Protein AF-0000000085116511 (afdb_homodimer)

Solvent-accessible surface area (backbone atoms only — not comparable to full-atom values): 34360 Å² total; per-residue (Å²): 132,73,48,26,33,39,44,42,28,60,98,78,38,73,40,47,67,57,22,68,73,71,31,35,49,47,40,54,67,49,86,65,52,57,71,83,78,40,92,41,72,67,56,45,42,54,47,34,54,62,74,43,58,90,50,58,70,43,56,45,34,35,50,42,52,32,53,48,42,56,53,70,64,52,46,62,62,20,35,36,32,32,59,40,74,42,71,43,26,32,44,40,29,33,28,69,38,51,54,43,74,40,46,80,59,75,50,59,64,23,15,40,30,30,31,25,54,67,52,90,56,55,32,52,51,88,77,48,54,62,69,51,47,48,66,66,25,38,64,63,48,53,47,78,44,53,93,43,43,64,61,52,52,35,49,47,68,69,39,84,60,73,58,62,69,72,60,71,21,49,61,37,47,49,48,47,30,54,52,25,26,27,52,44,52,42,46,55,56,59,68,68,46,50,57,66,55,46,47,47,39,52,48,23,48,44,39,37,75,58,30,39,70,47,73,48,64,94,65,94,45,74,56,38,44,32,39,34,12,59,32,94,80,55,74,39,82,60,40,35,40,26,30,73,44,70,47,70,66,49,42,44,39,68,58,55,50,46,43,58,69,21,87,65,64,88,37,45,41,38,41,37,20,46,12,25,62,36,74,60,19,51,51,53,25,62,76,66,66,36,47,77,37,35,44,70,56,47,48,53,50,42,66,74,40,47,89,57,32,44,67,73,32,40,67,78,57,51,61,38,82,48,52,36,60,53,117,130,74,50,27,33,39,45,40,29,60,96,78,38,74,38,47,68,58,21,67,73,71,31,34,49,46,40,55,67,51,85,66,53,57,70,83,78,41,93,41,72,66,55,46,42,53,47,35,53,62,73,44,59,91,50,58,68,42,57,45,33,35,51,42,53,33,54,47,41,54,52,70,64,51,45,61,59,20,34,37,32,32,60,40,76,42,71,43,26,32,43,40,30,32,28,68,38,51,52,43,74,39,46,80,59,76,51,58,65,25,16,39,30,30,32,26,54,66,52,88,53,53,32,52,51,87,76,50,53,62,69,51,50,48,66,66,24,38,64,63,49,54,46,78,44,53,91,42,43,65,60,52,52,33,48,48,68,69,41,81,58,72,56,62,71,73,58,69,21,49,62,37,46,49,48,45,28,53,52,24,26,27,52,43,52,40,44,55,56,59,68,67,46,51,56,67,56,47,47,46,38,53,48,22,49,44,39,36,74,56,31,37,71,47,75,48,65,95,65,93,46,76,56,38,44,34,39,35,12,60,33,91,80,54,74,38,83,60,39,34,39,27,32,72,44,72,47,70,65,50,42,44,41,68,58,54,50,46,44,59,68,21,84,65,64,88,38,44,41,37,40,37,19,46,11,23,63,35,73,61,20,51,52,53,25,64,76,67,65,37,48,76,35,33,44,69,55,46,46,54,50,42,66,71,39,47,90,57,32,45,67,74,34,40,66,77,58,51,62,38,81,46,53,35,61,52,116

Organism: Geobacillus kaustophilus (strain HTA426) (NCBI:txid235909)

InterPro domains:
  IPR007560 Restriction endonuclease type IV, Mrr [PF04471] (191-302)
  IPR011335 Restriction endonuclease type II-like [SSF52980] (195-305)
  IPR011856 tRNA endonuclease-like domain superfamily [G3DSA:3.40.1350.10] (165-317)
  IPR016984 Uncharacterised conserved protein UCP031853 [PIRSF031853] (1-326)
  IPR052906 Type IV Methyl-Directed Restriction Enzyme [PTHR30015] (118-310)
  IPR059470 Domain of unknown function DUF8426 [PF28530] (13-127)

pLDDT: mean 91.83, std 10.22, range [41.72, 98.75]

Secondary structure (DSSP, 8-state):
---EEEE--STTSTTHHHHHHHTEEEE--GGG--GGGSSSHHHHHHHHHHHTTTS-HHHHHHHHHHHHIIIII--TT-EEEEEETTTTEEEEEEEEEEEEE-TTSS-TT--EEEEEEEEEEEEEGGGS-HHHHHHHT---SEEE-GGGHHHHHHHHTT---------TTHHHHHHHHHHHHHHHHHHHHHHTS-HHHHHHHHHHHHHHTT-EEEEPPSS--TT-SEEEESSTTS-SS-EEEEEEE-SSSPB-HHHHHHHHHSSSTTSEEEEEETT-B-HHHHHHHHHTTEEEE-HHHHHHHHHHHGGGS-HHHHHHS-EEEEEEE--/---EEEE--STTSTTHHHHHHHTEEEE--GGG--GGG-SSHHHHHHHHHHHTTTS-HHHHHHHHHHHHIIIII--TT-EEEEEETTTTEEEEEEEEEEEEE-TTSS-TT--EEEEEEEEEEEEEGGGS-HHHHHHHT---SEEE-GGGHHHHHHHHTT---------TTHHHHHHHHHHHHHHHHHHHHHHTS-HHHHHHHHHHHHHHTT-EEEEPPSS--TT-SEEEESSTTS-SS-EEEEEEE-SSSPB-HHHHHHHHHSSSTTSEEEEEETT-B-HHHHHHHHHTTEEEE-HHHHHHHHHHHGGGS-HHHHHHS-EEEEEEE--

Foldseek 3Di:
DAFEKEAECPPQSVCVVVCQVQQKGFAAPCQLPDPVVDPDLVVSLVSLCVRVVVDDSVVSSLVSVQNCCQQPVHDFQHKYWYANPVQQWIKIWTWHAGWDQACVRGHNRTRTMTGIGTDPFIAHLVQAAPVLNLVNVDPRRMDTDRVCVVVRVCRRVVNPPVPVVSPPCVNVVSVVVVVVVVLVVLLVLLLPDDQVLVLVLVQLLLVLVQWDKDAADPDDRQLFGMWTANDPVNPDDAIETEGAARDQAADELVSLVSQCPGPPNPHAYEYEYQNHHDPRNVVNCVVVVHHYHYSSNSSVSCVVRVVSGDPVSCVSRPDDDDDDDDD/DAFEKEAECPPQSVCVVVCQVQQKGFAAPCQLPDPVVDPDLVVSLVSLCVRVVVDDSVVSSLVSVQNCCQQPVHDFQHKYWYANPVQQWIKIWGWHAGWDQACVRGHNRTRTMTGIGTDPFIAHLVQAAPVLNLVNVDPRRMDTDRVCVVVRVCRRVVNPPVPVVSPPCVNVVSVVVVVVVVLVVLLVLLLPDDQVLVLVLVQLLLVLVQWDKDAADPDDRQLFGMWTANDPVNPDDAIETEGAARDQAADELVSLVSQCPGPPNPHAYEYEYQNHHDPRNVVNCVVVVHHYHYSSNSSVSCVVSVVSGDPVSCVSRPDDDDDDDDD

Radius of gyration: 27.88 Å; Cα contacts (8 Å, |Δi|>4): 1249; chains: 2; bounding box: 63×75×64 Å

Nearest PDB structures (foldseek):
  4r28-assembly1_B  TM=3.402E-01  e=6.043E-07  Mycobacterium sp. JLS
  4oc8-assembly1_B  TM=3.361E-01  e=3.613E-05  Azoarcus olearius
  1xmx-assembly1_A  TM=6.324E-01  e=1.395E-02  Vibrio cholerae
  8bao-assembly1_B  TM=6.262E-01  e=3.049E-02  Dysgonamonadaceae bacterium
  7cm9-assembly2_D  TM=4.830E-01  e=6.174E-01  Psychrobacter sp.

Structure (mmCIF, N/CA/C/O backbone):
data_AF-0000000085116511-model_v1
#
loop_
_entity.id
_entity.type
_entity.pdbx_description
1 polymer 'Hypothetical conserved protein'
#
loop_
_atom_site.group_PDB
_atom_site.id
_atom_site.type_symbol
_atom_site.label_atom_id
_atom_site.label_alt_id
_atom_site.label_comp_id
_atom_site.label_asym_id
_atom_site.label_entity_id
_atom_site.label_seq_id
_atom_site.pdbx_PDB_ins_code
_atom_site.Cartn_x
_atom_site.Cartn_y
_atom_site.Cartn_z
_atom_site.occupancy
_atom_site.B_iso_or_equiv
_atom_site.auth_seq_id
_atom_site.auth_comp_id
_atom_site.auth_asym_id
_atom_site.auth_atom_id
_atom_site.pdbx_PDB_model_num
ATOM 1 N N . MET A 1 1 ? -24.375 -14.578 9.43 1 67.75 1 MET A N 1
ATOM 2 C CA . MET A 1 1 ? -23.922 -14.773 8.055 1 67.75 1 MET A CA 1
ATOM 3 C C . MET A 1 1 ? -22.578 -15.484 8.023 1 67.75 1 MET A C 1
ATOM 5 O O . MET A 1 1 ? -21.75 -15.312 8.922 1 67.75 1 MET A O 1
ATOM 9 N N . SER A 1 2 ? -22.375 -16.5 7.113 1 87.12 2 SER A N 1
ATOM 10 C CA . SER A 1 2 ? -21.141 -17.266 7.004 1 87.12 2 SER A CA 1
ATOM 11 C C . SER A 1 2 ? -19.953 -16.375 6.703 1 87.12 2 SER A C 1
ATOM 13 O O . SER A 1 2 ? -20.078 -15.391 5.965 1 87.12 2 SER A O 1
ATOM 15 N N . LYS A 1 3 ? -18.906 -16.594 7.391 1 95.94 3 LYS A N 1
ATOM 16 C CA . LYS A 1 3 ? -17.688 -15.828 7.195 1 95.94 3 LYS A CA 1
ATOM 17 C C . LYS A 1 3 ? -16.922 -16.328 5.969 1 95.94 3 LYS A C 1
ATOM 19 O O . LYS A 1 3 ? -17.078 -17.469 5.555 1 95.94 3 LYS A O 1
ATOM 24 N N . TRP A 1 4 ? -16.219 -15.438 5.352 1 97.81 4 TRP A N 1
ATOM 25 C CA . TRP A 1 4 ? -15.367 -15.766 4.207 1 97.81 4 TRP A CA 1
ATOM 26 C C . TRP A 1 4 ? -13.891 -15.602 4.562 1 97.81 4 TRP A C 1
ATOM 28 O O . TRP A 1 4 ? -13.484 -14.555 5.078 1 97.81 4 TRP A O 1
ATOM 38 N N . TRP A 1 5 ? -13.086 -16.656 4.27 1 98.12 5 TRP A N 1
ATOM 39 C CA . TRP A 1 5 ? -11.664 -16.672 4.609 1 98.12 5 TRP A CA 1
ATOM 40 C C . TRP A 1 5 ? -10.812 -16.953 3.377 1 98.12 5 TRP A C 1
ATOM 42 O O . TRP A 1 5 ? -11.133 -17.828 2.57 1 98.12 5 TRP A O 1
ATOM 52 N N . MET A 1 6 ? -9.789 -16.219 3.215 1 97.94 6 MET A N 1
ATOM 53 C CA . MET A 1 6 ? -8.695 -16.609 2.326 1 97.94 6 MET A CA 1
ATOM 54 C C . MET A 1 6 ? -7.668 -17.453 3.068 1 97.94 6 MET A C 1
ATOM 56 O O . MET A 1 6 ? -7.273 -17.109 4.184 1 97.94 6 MET A O 1
ATOM 60 N N . ILE A 1 7 ? -7.352 -18.562 2.537 1 98.38 7 ILE A N 1
ATOM 61 C CA . ILE A 1 7 ? -6.266 -19.406 3.027 1 98.38 7 ILE A CA 1
ATOM 62 C C . ILE A 1 7 ? -5.309 -19.734 1.882 1 98.38 7 ILE A C 1
ATOM 64 O O . ILE A 1 7 ? -5.695 -20.391 0.914 1 98.38 7 ILE A O 1
ATOM 68 N N . ARG A 1 8 ? -4.113 -19.328 1.996 1 96.81 8 ARG A N 1
ATOM 69 C CA . ARG A 1 8 ? -3.146 -19.578 0.932 1 96.81 8 ARG A CA 1
ATOM 70 C C . ARG A 1 8 ? -2.527 -20.969 1.069 1 96.81 8 ARG A C 1
ATOM 72 O O . ARG A 1 8 ? -2.219 -21.406 2.178 1 96.81 8 ARG A O 1
ATOM 79 N N . ALA A 1 9 ? -2.369 -21.609 -0.022 1 95.94 9 ALA A N 1
ATOM 80 C CA . ALA A 1 9 ? -1.938 -23 -0.07 1 95.94 9 ALA A CA 1
ATOM 81 C C . ALA A 1 9 ? -0.421 -23.109 -0.196 1 95.94 9 ALA A C 1
ATOM 83 O O . ALA A 1 9 ? 0.094 -23.594 -1.202 1 95.94 9 ALA A O 1
ATOM 84 N N . GLY A 1 10 ? 0.277 -22.719 0.802 1 91.38 10 GLY A N 1
ATOM 85 C CA . GLY A 1 10 ? 1.73 -22.719 0.777 1 91.38 10 GLY A CA 1
ATOM 86 C C . GLY A 1 10 ? 2.32 -21.484 0.126 1 91.38 10 GLY A C 1
ATOM 87 O O . GLY A 1 10 ? 1.593 -20.562 -0.222 1 91.38 10 GLY A O 1
ATOM 88 N N . ASP A 1 11 ? 3.596 -21.422 -0.028 1 84.75 11 ASP A N 1
ATOM 89 C CA . ASP A 1 11 ? 4.301 -20.25 -0.563 1 84.75 11 ASP A CA 1
ATOM 90 C C . ASP A 1 11 ? 4.109 -20.141 -2.074 1 84.75 11 ASP A C 1
ATOM 92 O O . ASP A 1 11 ? 4.121 -19.047 -2.629 1 84.75 11 ASP A O 1
ATOM 96 N N . ARG A 1 12 ? 3.893 -21.266 -2.715 1 83.06 12 ARG A N 1
ATOM 97 C CA . ARG A 1 12 ? 3.797 -21.312 -4.172 1 83.06 12 ARG A CA 1
ATOM 98 C C . ARG A 1 12 ? 2.541 -22.047 -4.617 1 83.06 12 ARG A C 1
ATOM 100 O O . ARG A 1 12 ? 2.529 -22.672 -5.68 1 83.06 12 ARG A O 1
ATOM 107 N N . ASN A 1 13 ? 1.563 -22.094 -3.684 1 88.25 13 ASN A N 1
ATOM 108 C CA . ASN A 1 13 ? 0.308 -22.797 -3.922 1 88.25 13 ASN A CA 1
ATOM 109 C C . ASN A 1 13 ? 0.534 -24.281 -4.121 1 88.25 13 ASN A C 1
ATOM 111 O O . ASN A 1 13 ? -0.258 -24.953 -4.789 1 88.25 13 ASN A O 1
ATOM 115 N N . GLU A 1 14 ? 1.54 -24.828 -3.611 1 89.44 14 GLU A N 1
ATOM 116 C CA . GLU A 1 14 ? 1.938 -26.219 -3.834 1 89.44 14 GLU A CA 1
ATOM 117 C C . GLU A 1 14 ? 0.963 -27.188 -3.17 1 89.44 14 GLU A C 1
ATOM 119 O O . GLU A 1 14 ? 0.946 -28.375 -3.492 1 89.44 14 GLU A O 1
ATOM 124 N N . LEU A 1 15 ? 0.102 -26.703 -2.34 1 96 15 LEU A N 1
ATOM 125 C CA . LEU A 1 15 ? -0.776 -27.578 -1.574 1 96 15 LEU A CA 1
ATOM 126 C C . LEU A 1 15 ? -2.119 -27.75 -2.275 1 96 15 LEU A C 1
ATOM 128 O O . LEU A 1 15 ? -2.924 -28.594 -1.885 1 96 15 LEU A O 1
ATOM 132 N N . ILE A 1 16 ? -2.383 -27.016 -3.293 1 95.69 16 ILE A N 1
ATOM 133 C CA . ILE A 1 16 ? -3.707 -26.969 -3.904 1 95.69 16 ILE A CA 1
ATOM 134 C C . ILE A 1 16 ? -4.094 -28.359 -4.398 1 95.69 16 ILE A C 1
ATOM 136 O O . ILE A 1 16 ? -5.18 -28.859 -4.094 1 95.69 16 ILE A O 1
ATOM 140 N N . PRO A 1 17 ? -3.234 -29.078 -5.145 1 93.56 17 PRO A N 1
ATOM 141 C CA . PRO A 1 17 ? -3.637 -30.422 -5.578 1 93.56 17 PRO A CA 1
ATOM 142 C C . PRO A 1 17 ? -3.979 -31.344 -4.41 1 93.56 17 PRO A C 1
ATOM 144 O O . PRO A 1 17 ? -4.969 -32.062 -4.469 1 93.56 17 PRO A O 1
ATOM 147 N N . LEU A 1 18 ? -3.176 -31.281 -3.41 1 95.88 18 LEU A N 1
ATOM 148 C CA . LEU A 1 18 ? -3.418 -32.094 -2.221 1 95.88 18 LEU A CA 1
ATOM 149 C C . LEU A 1 18 ? -4.727 -31.688 -1.549 1 95.88 18 LEU A C 1
ATOM 151 O O . LEU A 1 18 ? -5.477 -32.562 -1.079 1 95.88 18 LEU A O 1
ATOM 155 N N . TRP A 1 19 ? -4.988 -30.375 -1.423 1 97.94 19 TRP A N 1
ATOM 156 C CA . TRP A 1 19 ? -6.215 -29.859 -0.816 1 97.94 19 TRP A CA 1
ATOM 157 C C . TRP A 1 19 ? -7.441 -30.391 -1.55 1 97.94 19 TRP A C 1
ATOM 159 O O . TRP A 1 19 ? -8.406 -30.844 -0.921 1 97.94 19 TRP A O 1
ATOM 169 N N . LEU A 1 20 ? -7.418 -30.359 -2.836 1 96.94 20 LEU A N 1
ATOM 170 C CA . LEU A 1 20 ? -8.555 -30.766 -3.654 1 96.94 20 LEU A CA 1
ATOM 171 C C . LEU A 1 20 ? -8.758 -32.281 -3.588 1 96.94 20 LEU A C 1
ATOM 173 O O . LEU A 1 20 ? -9.898 -32.75 -3.555 1 96.94 20 LEU A O 1
ATOM 177 N N . GLU A 1 21 ? -7.703 -33 -3.582 1 96.38 21 GLU A N 1
ATOM 178 C CA . GLU A 1 21 ? -7.762 -34.469 -3.535 1 96.38 21 GLU A CA 1
ATOM 179 C C . GLU A 1 21 ? -8.312 -34.938 -2.199 1 96.38 21 GLU A C 1
ATOM 181 O O . GLU A 1 21 ? -9.172 -35.812 -2.16 1 96.38 21 GLU A O 1
ATOM 186 N N . LYS A 1 22 ? -7.879 -34.312 -1.112 1 97.19 22 LYS A N 1
ATOM 187 C CA . LYS A 1 22 ? -8.18 -34.844 0.217 1 97.19 22 LYS A CA 1
ATOM 188 C C . LYS A 1 22 ? -9.352 -34.094 0.849 1 97.19 22 LYS A C 1
ATOM 190 O O . LYS A 1 22 ? -9.859 -34.5 1.896 1 97.19 22 LYS A O 1
ATOM 195 N N . GLY A 1 23 ? -9.766 -33 0.215 1 97.94 23 GLY A N 1
ATOM 196 C CA . GLY A 1 23 ? -10.828 -32.188 0.786 1 97.94 23 GLY A CA 1
ATOM 197 C C . GLY A 1 23 ? -10.422 -31.484 2.061 1 97.94 23 GLY A C 1
ATOM 198 O O . GLY A 1 23 ? -11.109 -31.578 3.078 1 97.94 23 GLY A O 1
ATOM 199 N N . ILE A 1 24 ? -9.289 -30.797 1.932 1 98.44 24 ILE A N 1
ATOM 200 C CA . ILE A 1 24 ? -8.797 -30.125 3.125 1 98.44 24 ILE A CA 1
ATOM 201 C C . ILE A 1 24 ? -8.219 -28.766 2.744 1 98.44 24 ILE A C 1
ATOM 203 O O . ILE A 1 24 ? -8.117 -28.438 1.559 1 98.44 24 ILE A O 1
ATOM 207 N N . ALA A 1 25 ? -7.93 -27.922 3.633 1 98.5 25 ALA A N 1
ATOM 208 C CA . ALA A 1 25 ? -6.988 -26.812 3.648 1 98.5 25 ALA A CA 1
ATOM 209 C C . ALA A 1 25 ? -6.066 -26.891 4.863 1 98.5 25 ALA A C 1
ATOM 211 O O . ALA A 1 25 ? -6.477 -27.344 5.934 1 98.5 25 ALA A O 1
ATOM 212 N N . SER A 1 26 ? -4.844 -26.516 4.672 1 98.38 26 SER A N 1
ATOM 213 C CA . SER A 1 26 ? -3.885 -26.688 5.758 1 98.38 26 SER A CA 1
ATOM 214 C C . SER A 1 26 ? -2.863 -25.547 5.773 1 98.38 26 SER A C 1
ATOM 216 O O . SER A 1 26 ? -2.562 -24.969 4.734 1 98.38 26 SER A O 1
ATOM 218 N N . ILE A 1 27 ? -2.385 -25.203 6.945 1 98.06 27 ILE A N 1
ATOM 219 C CA . ILE A 1 27 ? -1.33 -24.203 7.07 1 98.06 27 ILE A CA 1
ATOM 220 C C . ILE A 1 27 ? -0.188 -24.766 7.918 1 98.06 27 ILE A C 1
ATOM 222 O O . ILE A 1 27 ? -0.334 -25.797 8.562 1 98.06 27 ILE A O 1
ATOM 226 N N . GLY A 1 28 ? 0.907 -24.047 7.934 1 96.31 28 GLY A N 1
ATOM 227 C CA . GLY A 1 28 ? 2.152 -24.578 8.477 1 96.31 28 GLY A CA 1
ATOM 228 C C . GLY A 1 28 ? 2.379 -24.188 9.922 1 96.31 28 GLY A C 1
ATOM 229 O O . GLY A 1 28 ? 1.481 -24.312 10.758 1 96.31 28 GLY A O 1
ATOM 230 N N . TRP A 1 29 ? 3.68 -23.812 10.234 1 96.56 29 TRP A N 1
ATOM 231 C CA . TRP A 1 29 ? 4.184 -23.438 11.547 1 96.56 29 TRP A CA 1
ATOM 232 C C . TRP A 1 29 ? 4.098 -24.609 12.523 1 96.56 29 TRP A C 1
ATOM 234 O O . TRP A 1 29 ? 3.609 -24.469 13.641 1 96.56 29 TRP A O 1
ATOM 244 N N . ALA A 1 30 ? 4.57 -25.703 11.992 1 96.19 30 ALA A N 1
ATOM 245 C CA . ALA A 1 30 ? 4.5 -26.969 12.719 1 96.19 30 ALA A CA 1
ATOM 246 C C . ALA A 1 30 ? 5.242 -26.875 14.047 1 96.19 30 ALA A C 1
ATOM 248 O O . ALA A 1 30 ? 4.859 -27.531 15.023 1 96.19 30 ALA A O 1
ATOM 249 N N . ARG A 1 31 ? 6.258 -26 14.125 1 96.44 31 ARG A N 1
ATOM 250 C CA . ARG A 1 31 ? 7.082 -25.906 15.328 1 96.44 31 ARG A CA 1
ATOM 251 C C . ARG A 1 31 ? 6.281 -25.344 16.5 1 96.44 31 ARG A C 1
ATOM 253 O O . ARG A 1 31 ? 6.699 -25.438 17.656 1 96.44 31 ARG A O 1
ATOM 260 N N . LEU A 1 32 ? 5.195 -24.766 16.25 1 97.06 32 LEU A N 1
ATOM 261 C CA . LEU A 1 32 ? 4.348 -24.219 17.297 1 97.06 32 LEU A CA 1
ATOM 262 C C . LEU A 1 32 ? 3.568 -25.328 18 1 97.06 32 LEU A C 1
ATOM 264 O O . LEU A 1 32 ? 3.102 -25.141 19.125 1 97.06 32 LEU A O 1
ATOM 268 N N . GLY A 1 33 ? 3.436 -26.438 17.328 1 96.12 33 GLY A N 1
ATOM 269 C CA . GLY A 1 33 ? 2.541 -27.453 17.844 1 96.12 33 GLY A CA 1
ATOM 270 C C . GLY A 1 33 ? 1.075 -27.125 17.641 1 96.12 33 GLY A C 1
ATOM 271 O O . GLY A 1 33 ? 0.73 -26.281 16.812 1 96.12 33 GLY A O 1
ATOM 272 N N . ASP A 1 34 ? 0.228 -27.906 18.359 1 97.62 34 ASP A N 1
ATOM 273 C CA . ASP A 1 34 ? -1.217 -27.719 18.25 1 97.62 34 ASP A CA 1
ATOM 274 C C . ASP A 1 34 ? -1.66 -26.438 18.953 1 97.62 34 ASP A C 1
ATOM 276 O O . ASP A 1 34 ? -1.582 -26.344 20.188 1 97.62 34 ASP A O 1
ATOM 280 N N . PRO A 1 35 ? -2.18 -25.516 18.203 1 97.88 35 PRO A N 1
ATOM 281 C CA . PRO A 1 35 ? -2.588 -24.25 18.812 1 97.88 35 PRO A CA 1
ATOM 282 C C . PRO A 1 35 ? -3.717 -24.422 19.828 1 97.88 35 PRO A C 1
ATOM 284 O O . PRO A 1 35 ? -3.873 -23.594 20.734 1 97.88 35 PRO A O 1
ATOM 287 N N . LYS A 1 36 ? -4.461 -25.406 19.734 1 97.19 36 LYS A N 1
ATOM 288 C CA . LYS A 1 36 ? -5.598 -25.641 20.625 1 97.19 36 LYS A CA 1
ATOM 289 C C . LYS A 1 36 ? -5.129 -26.078 22.016 1 97.19 36 LYS A C 1
ATOM 291 O O . LYS A 1 36 ? -5.906 -26.078 22.969 1 97.19 36 LYS A O 1
ATOM 296 N N . ASN A 1 37 ? -3.867 -26.422 22.109 1 96.75 37 ASN A N 1
ATOM 297 C CA . ASN A 1 37 ? -3.312 -26.797 23.406 1 96.75 37 ASN A CA 1
ATOM 298 C C . ASN A 1 37 ? -2.992 -25.578 24.266 1 96.75 37 ASN A C 1
ATOM 300 O O . ASN A 1 37 ? -2.654 -25.719 25.438 1 96.75 37 ASN A O 1
ATOM 304 N N . PHE A 1 38 ? -3.104 -24.469 23.734 1 96.75 38 PHE A N 1
ATOM 305 C CA . PHE A 1 38 ? -2.809 -23.234 24.469 1 96.75 38 PHE A CA 1
ATOM 306 C C . PHE A 1 38 ? -4.094 -22.562 24.922 1 96.75 38 PHE A C 1
ATOM 308 O O . PHE A 1 38 ? -5.07 -22.5 24.172 1 96.75 38 PHE A O 1
ATOM 315 N N . GLN A 1 39 ? -4.105 -22 26.047 1 92.94 39 GLN A N 1
ATOM 316 C CA . GLN A 1 39 ? -5.301 -21.406 26.656 1 92.94 39 GLN A CA 1
ATOM 317 C C . GLN A 1 39 ? -5.562 -20 26.109 1 92.94 39 GLN A C 1
ATOM 319 O O . GLN A 1 39 ? -6.676 -19.5 26.219 1 92.94 39 GLN A O 1
ATOM 324 N N . SER A 1 40 ? -4.48 -19.406 25.656 1 94.75 40 SER A N 1
ATOM 325 C CA . SER A 1 40 ? -4.617 -18.047 25.141 1 94.75 40 SER A CA 1
ATOM 326 C C . SER A 1 40 ? -3.641 -17.797 24 1 94.75 40 SER A C 1
ATOM 328 O O . SER A 1 40 ? -2.662 -18.531 23.828 1 94.75 40 SER A O 1
ATOM 330 N N . LYS A 1 41 ? -3.953 -16.875 23.219 1 94.25 41 LYS A N 1
ATOM 331 C CA . LYS A 1 41 ? -3.062 -16.469 22.141 1 94.25 41 LYS A CA 1
ATOM 332 C C . LYS A 1 41 ? -1.701 -16.031 22.688 1 94.25 41 LYS A C 1
ATOM 334 O O . LYS A 1 41 ? -0.674 -16.25 22.031 1 94.25 41 LYS A O 1
ATOM 339 N N . GLU A 1 42 ? -1.681 -15.414 23.906 1 93.81 42 GLU A N 1
ATOM 340 C CA . GLU A 1 42 ? -0.443 -14.977 24.547 1 93.81 42 GLU A CA 1
ATOM 341 C C . GLU A 1 42 ? 0.485 -16.156 24.812 1 93.81 42 GLU A C 1
ATOM 343 O O . GLU A 1 42 ? 1.703 -16.047 24.672 1 93.81 42 GLU A O 1
ATOM 348 N N . GLN A 1 43 ? -0.108 -17.219 25.203 1 96.25 43 GLN A N 1
ATOM 349 C CA . GLN A 1 43 ? 0.689 -18.422 25.438 1 96.25 43 GLN A CA 1
ATOM 350 C C . GLN A 1 43 ? 1.295 -18.938 24.125 1 96.25 43 GLN A C 1
ATOM 352 O O . GLN A 1 43 ? 2.447 -19.375 24.109 1 96.25 43 GLN A O 1
ATOM 357 N N . LEU A 1 44 ? 0.505 -18.875 23.109 1 96.94 44 LEU A N 1
ATOM 358 C CA . LEU A 1 44 ? 1.015 -19.281 21.812 1 96.94 44 LEU A CA 1
ATOM 359 C C . LEU A 1 44 ? 2.141 -18.359 21.359 1 96.94 44 LEU A C 1
ATOM 361 O O . LEU A 1 44 ? 3.107 -18.812 20.734 1 96.94 44 LEU A O 1
ATOM 365 N N . GLN A 1 45 ? 2.012 -17.094 21.688 1 96.06 45 GLN A N 1
ATOM 366 C CA . GLN A 1 45 ? 3.045 -16.109 21.359 1 96.06 45 GLN A CA 1
ATOM 367 C C . GLN A 1 45 ? 4.359 -16.453 22.062 1 96.06 45 GLN A C 1
ATOM 369 O O . GLN A 1 45 ? 5.434 -16.344 21.453 1 96.06 45 GLN A O 1
ATOM 374 N N . ARG A 1 46 ? 4.277 -16.797 23.328 1 96.31 46 ARG A N 1
ATOM 375 C CA . ARG A 1 46 ? 5.473 -17.172 24.062 1 96.31 46 ARG A CA 1
ATOM 376 C C . ARG A 1 46 ? 6.16 -18.375 23.422 1 96.31 46 ARG A C 1
ATOM 378 O O . ARG A 1 46 ? 7.391 -18.422 23.344 1 96.31 46 ARG A O 1
ATOM 385 N N . LYS A 1 47 ? 5.336 -19.312 22.984 1 97.31 47 LYS A N 1
ATOM 386 C CA . LYS A 1 47 ? 5.891 -20.453 22.297 1 97.31 47 LYS A CA 1
ATOM 387 C C . LYS A 1 47 ? 6.586 -20.031 21 1 97.31 47 LYS A C 1
ATOM 389 O O . LYS A 1 47 ? 7.664 -20.547 20.672 1 97.31 47 LYS A O 1
ATOM 394 N N . ALA A 1 48 ? 5.996 -19.188 20.203 1 97.31 48 ALA A N 1
ATOM 395 C CA . ALA A 1 48 ? 6.59 -18.688 18.969 1 97.31 48 ALA A CA 1
ATOM 396 C C . ALA A 1 48 ? 7.918 -17.984 19.234 1 97.31 48 ALA A C 1
ATOM 398 O O . ALA A 1 48 ? 8.867 -18.109 18.469 1 97.31 48 ALA A O 1
ATOM 399 N N . ASP A 1 49 ? 7.934 -17.25 20.391 1 96.62 49 ASP A N 1
ATOM 400 C CA . ASP A 1 49 ? 9.156 -16.547 20.766 1 96.62 49 ASP A CA 1
ATOM 401 C C . ASP A 1 49 ? 10.289 -17.531 21.062 1 96.62 49 ASP A C 1
ATOM 403 O O . ASP A 1 49 ? 11.461 -17.219 20.828 1 96.62 49 ASP A O 1
ATOM 407 N N . GLU A 1 50 ? 9.883 -18.625 21.5 1 97.25 50 GLU A N 1
ATOM 408 C CA . GLU A 1 50 ? 10.867 -19.656 21.828 1 97.25 50 GLU A CA 1
ATOM 409 C C . GLU A 1 50 ? 11.336 -20.391 20.578 1 97.25 50 GLU A C 1
ATOM 411 O O . GLU A 1 50 ? 12.539 -20.516 20.344 1 97.25 50 GLU A O 1
ATOM 416 N N . VAL A 1 51 ? 10.484 -20.812 19.75 1 97.25 51 VAL A N 1
ATOM 417 C CA . VAL A 1 51 ? 10.828 -21.75 18.703 1 97.25 51 VAL A CA 1
ATOM 418 C C . VAL A 1 51 ? 11.273 -21 17.453 1 97.25 51 VAL A C 1
ATOM 420 O O . VAL A 1 51 ? 11.953 -21.562 16.594 1 97.25 51 VAL A O 1
ATOM 423 N N . PHE A 1 52 ? 10.844 -19.797 17.312 1 96.81 52 PHE A N 1
ATOM 424 C CA . PHE A 1 52 ? 11.242 -18.984 16.172 1 96.81 52 PHE A CA 1
ATOM 425 C C . PHE A 1 52 ? 12.109 -17.812 16.609 1 96.81 52 PHE A C 1
ATOM 427 O O . PHE A 1 52 ? 11.977 -16.703 16.094 1 96.81 52 PHE A O 1
ATOM 434 N N . ALA A 1 53 ? 12.945 -17.984 17.516 1 94.5 53 ALA A N 1
ATOM 435 C CA . ALA A 1 53 ? 13.773 -16.938 18.109 1 94.5 53 ALA A CA 1
ATOM 436 C C . ALA A 1 53 ? 14.648 -16.266 17.062 1 94.5 53 ALA A C 1
ATOM 438 O O . ALA A 1 53 ? 15.039 -15.102 17.234 1 94.5 53 ALA A O 1
ATOM 439 N N . GLU A 1 54 ? 14.906 -16.953 15.977 1 94.12 54 GLU A N 1
ATOM 440 C CA . GLU A 1 54 ? 15.781 -16.438 14.922 1 94.12 54 GLU A CA 1
ATOM 441 C C . GLU A 1 54 ? 15.039 -15.461 14.023 1 94.12 54 GLU A C 1
ATOM 443 O O . GLU A 1 54 ? 15.656 -14.711 13.266 1 94.12 54 GLU A O 1
ATOM 448 N N . SER A 1 55 ? 13.781 -15.438 14.148 1 91.75 55 SER A N 1
ATOM 449 C CA . SER A 1 55 ? 12.969 -14.562 13.305 1 91.75 55 SER A CA 1
ATOM 450 C C . SER A 1 55 ? 12.633 -13.258 14.008 1 91.75 55 SER A C 1
ATOM 452 O O . SER A 1 55 ? 12.719 -13.172 15.234 1 91.75 55 SER A O 1
ATOM 454 N N . LYS A 1 56 ? 12.266 -12.266 13.297 1 87.5 56 LYS A N 1
ATOM 455 C CA . LYS A 1 56 ? 11.898 -10.961 13.844 1 87.5 56 LYS A CA 1
ATOM 456 C C . LYS A 1 56 ? 10.664 -11.062 14.727 1 87.5 56 LYS A C 1
ATOM 458 O O . LYS A 1 56 ? 9.734 -11.812 14.422 1 87.5 56 LYS A O 1
ATOM 463 N N . PRO A 1 57 ? 10.594 -10.359 15.766 1 88.12 57 PRO A N 1
ATOM 464 C CA . PRO A 1 57 ? 9.469 -10.422 16.688 1 88.12 57 PRO A CA 1
ATOM 465 C C . PRO A 1 57 ? 8.133 -10.117 16.016 1 88.12 57 PRO A C 1
ATOM 467 O O . PRO A 1 57 ? 7.133 -10.797 16.281 1 88.12 57 PRO A O 1
ATOM 470 N N . LYS A 1 58 ? 8.125 -9.195 15.188 1 85.44 58 LYS A N 1
ATOM 471 C CA . LYS A 1 58 ? 6.867 -8.812 14.555 1 85.44 58 LYS A CA 1
ATOM 472 C C . LYS A 1 58 ? 6.367 -9.906 13.617 1 85.44 58 LYS A C 1
ATOM 474 O O . LYS A 1 58 ? 5.156 -10.086 13.461 1 85.44 58 LYS A O 1
ATOM 479 N N . SER A 1 59 ? 7.258 -10.594 12.977 1 89.94 59 SER A N 1
ATOM 480 C CA . SER A 1 59 ? 6.875 -11.711 12.125 1 89.94 59 SER A CA 1
ATOM 481 C C . SER A 1 59 ? 6.25 -12.836 12.945 1 89.94 59 SER A C 1
ATOM 483 O O . SER A 1 59 ? 5.234 -13.414 12.547 1 89.94 59 SER A O 1
ATOM 485 N N . ARG A 1 60 ? 6.887 -13.086 14.047 1 93.88 60 ARG A N 1
ATOM 486 C CA . ARG A 1 60 ? 6.371 -14.133 14.93 1 93.88 60 ARG A CA 1
ATOM 487 C C . ARG A 1 60 ? 4.938 -13.836 15.352 1 93.88 60 ARG A C 1
ATOM 489 O O . ARG A 1 60 ? 4.09 -14.727 15.367 1 93.88 60 ARG A O 1
ATOM 496 N N . THR A 1 61 ? 4.746 -12.625 15.672 1 91.81 61 THR A N 1
ATOM 497 C CA . THR A 1 61 ? 3.412 -12.219 16.109 1 91.81 61 THR A CA 1
ATOM 498 C C . THR A 1 61 ? 2.404 -12.383 14.969 1 91.81 61 THR A C 1
ATOM 500 O O . THR A 1 61 ? 1.279 -12.844 15.195 1 91.81 61 THR A O 1
ATOM 503 N N . SER A 1 62 ? 2.789 -11.992 13.805 1 91.44 62 SER A N 1
ATOM 504 C CA . SER A 1 62 ? 1.923 -12.195 12.641 1 91.44 62 SER A CA 1
ATOM 505 C C . SER A 1 62 ? 1.576 -13.664 12.453 1 91.44 62 SER A C 1
ATOM 507 O O . SER A 1 62 ? 0.424 -14.008 12.18 1 91.44 62 SER A O 1
ATOM 509 N N . TRP A 1 63 ? 2.559 -14.5 12.602 1 94.5 63 TRP A N 1
ATOM 510 C CA . TRP A 1 63 ? 2.348 -15.938 12.438 1 94.5 63 TRP A CA 1
ATOM 511 C C . TRP A 1 63 ? 1.382 -16.469 13.5 1 94.5 63 TRP A C 1
ATOM 513 O O . TRP A 1 63 ? 0.475 -17.234 13.188 1 94.5 63 TRP A O 1
ATOM 523 N N . VAL A 1 64 ? 1.574 -16.016 14.695 1 95.81 64 VAL A N 1
ATOM 524 C CA . VAL A 1 64 ? 0.707 -16.422 15.797 1 95.81 64 VAL A CA 1
ATOM 525 C C . VAL A 1 64 ? -0.731 -16 15.5 1 95.81 64 VAL A C 1
ATOM 527 O O . VAL A 1 64 ? -1.665 -16.781 15.695 1 95.81 64 VAL A O 1
ATOM 530 N N . ASN A 1 65 ? -0.877 -14.773 15.047 1 93.94 65 ASN A N 1
ATOM 531 C CA . ASN A 1 65 ? -2.211 -14.281 14.727 1 93.94 65 ASN A CA 1
ATOM 532 C C . ASN A 1 65 ? -2.893 -15.156 13.672 1 93.94 65 ASN A C 1
ATOM 534 O O . ASN A 1 65 ? -4.07 -15.492 13.812 1 93.94 65 ASN A O 1
ATOM 538 N N . GLN A 1 66 ? -2.199 -15.547 12.688 1 95.19 66 GLN A N 1
ATOM 539 C CA . GLN A 1 66 ? -2.768 -16.312 11.586 1 95.19 66 GLN A CA 1
ATOM 540 C C . GLN A 1 66 ? -3.098 -17.734 12.016 1 95.19 66 GLN A C 1
ATOM 542 O O . GLN A 1 66 ? -4.172 -18.25 11.703 1 95.19 66 GLN A O 1
ATOM 547 N N . VAL A 1 67 ? -2.184 -18.328 12.734 1 97.56 67 VAL A N 1
ATOM 548 C CA . VAL A 1 67 ? -2.42 -19.688 13.234 1 97.56 67 VAL A CA 1
ATOM 549 C C . VAL A 1 67 ? -3.617 -19.688 14.18 1 97.56 67 VAL A C 1
ATOM 551 O O . VAL A 1 67 ? -4.453 -20.594 14.133 1 97.56 67 VAL A O 1
ATOM 554 N N . TRP A 1 68 ? -3.668 -18.719 15.039 1 96.56 68 TRP A N 1
ATOM 555 C CA . TRP A 1 68 ? -4.766 -18.609 15.992 1 96.56 68 TRP A CA 1
ATOM 556 C C . TRP A 1 68 ? -6.102 -18.438 15.273 1 96.56 68 TRP A C 1
ATOM 558 O O . TRP A 1 68 ? -7.082 -19.109 15.609 1 96.56 68 TRP A O 1
ATOM 568 N N . ARG A 1 69 ? -6.141 -17.594 14.305 1 95.88 69 ARG A N 1
ATOM 569 C CA . ARG A 1 69 ? -7.344 -17.391 13.5 1 95.88 69 ARG A CA 1
ATOM 570 C C . ARG A 1 69 ? -7.793 -18.688 12.836 1 95.88 69 ARG A C 1
ATOM 572 O O . ARG A 1 69 ? -8.969 -19.031 12.891 1 95.88 69 ARG A O 1
ATOM 579 N N . PHE A 1 70 ? -6.891 -19.359 12.234 1 98.12 70 PHE A N 1
ATOM 580 C CA . PHE A 1 70 ? -7.18 -20.594 11.531 1 98.12 70 PHE A CA 1
ATOM 581 C C . PHE A 1 70 ? -7.773 -21.625 12.477 1 98.12 70 PHE A C 1
ATOM 583 O O . PHE A 1 70 ? -8.742 -22.312 12.125 1 98.12 70 PHE A O 1
ATOM 590 N N . ALA A 1 71 ? -7.227 -21.703 13.664 1 98.19 71 ALA A N 1
ATOM 591 C CA . ALA A 1 71 ? -7.566 -22.766 14.602 1 98.19 71 ALA A CA 1
ATOM 592 C C . ALA A 1 71 ? -8.836 -22.422 15.383 1 98.19 71 ALA A C 1
ATOM 594 O O . ALA A 1 71 ? -9.625 -23.312 15.719 1 98.19 71 ALA A O 1
ATOM 595 N N . HIS A 1 72 ? -9.062 -21.156 15.664 1 97.31 72 HIS A N 1
ATOM 596 C CA . HIS A 1 72 ? -10.078 -20.844 16.656 1 97.31 72 HIS A CA 1
ATOM 597 C C . HIS A 1 72 ? -11.234 -20.062 16.016 1 97.31 72 HIS A C 1
ATOM 599 O O . HIS A 1 72 ? -12.344 -20.031 16.578 1 97.31 72 HIS A O 1
ATOM 605 N N . GLU A 1 73 ? -10.984 -19.453 14.891 1 96.5 73 GLU A N 1
ATOM 606 C CA . GLU A 1 73 ? -12.008 -18.531 14.406 1 96.5 73 GLU A CA 1
ATOM 607 C C . GLU A 1 73 ? -12.773 -19.125 13.227 1 96.5 73 GLU A C 1
ATOM 609 O O . GLU A 1 73 ? -13.938 -18.781 13.008 1 96.5 73 GLU A O 1
ATOM 614 N N . ILE A 1 74 ? -12.141 -19.969 12.453 1 98.12 74 ILE A N 1
ATOM 615 C CA . ILE A 1 74 ? -12.82 -20.594 11.328 1 98.12 74 ILE A CA 1
ATOM 616 C C . ILE A 1 74 ? -13.789 -21.656 11.836 1 98.12 74 ILE A C 1
ATOM 618 O O . ILE A 1 74 ? -13.414 -22.5 12.648 1 98.12 74 ILE A O 1
ATOM 622 N N . LYS A 1 75 ? -14.992 -21.609 11.375 1 98.12 75 LYS A N 1
ATOM 623 C CA . LYS A 1 75 ? -16.047 -22.516 11.844 1 98.12 75 LYS A CA 1
ATOM 624 C C . LYS A 1 75 ? -16.656 -23.297 10.688 1 98.12 75 LYS A C 1
ATOM 626 O O . LYS A 1 75 ? -16.516 -22.906 9.523 1 98.12 75 LYS A O 1
ATOM 631 N N . LYS A 1 76 ? -17.297 -24.406 11.086 1 98.06 76 LYS A N 1
ATOM 632 C CA . LYS A 1 76 ? -18.047 -25.172 10.094 1 98.06 76 LYS A CA 1
ATOM 633 C C . LYS A 1 76 ? -19.078 -24.281 9.398 1 98.06 76 LYS A C 1
ATOM 635 O O . LYS A 1 76 ? -19.781 -23.516 10.055 1 98.06 76 LYS A O 1
ATOM 640 N N . GLY A 1 77 ? -19.141 -24.359 8.094 1 98.06 77 GLY A N 1
ATOM 641 C CA . GLY A 1 77 ? -20.094 -23.562 7.336 1 98.06 77 GLY A CA 1
ATOM 642 C C . GLY A 1 77 ? -19.469 -22.312 6.75 1 98.06 77 GLY A C 1
ATOM 643 O O . GLY A 1 77 ? -20.031 -21.703 5.832 1 98.06 77 GLY A O 1
ATOM 644 N N . ASP A 1 78 ? -18.344 -21.906 7.262 1 98.5 78 ASP A N 1
ATOM 645 C CA . ASP A 1 78 ? -17.641 -20.766 6.684 1 98.5 78 ASP A CA 1
ATOM 646 C C . ASP A 1 78 ? -17.203 -21.062 5.25 1 98.5 78 ASP A C 1
ATOM 648 O O . ASP A 1 78 ? -17 -22.219 4.879 1 98.5 78 ASP A O 1
ATOM 652 N N . ARG A 1 79 ? -17.141 -20.047 4.449 1 98.25 79 ARG A N 1
ATOM 653 C CA . ARG A 1 79 ? -16.609 -20.156 3.096 1 98.25 79 ARG A CA 1
ATOM 654 C C . ARG A 1 79 ? -15.109 -19.891 3.074 1 98.25 79 ARG A C 1
ATOM 656 O O . ARG A 1 79 ? -14.609 -19.031 3.812 1 98.25 79 ARG A O 1
ATOM 663 N N . VAL A 1 80 ? -14.391 -20.672 2.234 1 98.31 80 VAL A N 1
ATOM 664 C CA . VAL A 1 80 ? -12.945 -20.5 2.092 1 98.31 80 VAL A CA 1
ATOM 665 C C . VAL A 1 80 ? -12.594 -20.312 0.62 1 98.31 80 VAL A C 1
ATOM 667 O O . VAL A 1 80 ? -13.211 -20.922 -0.259 1 98.31 80 VAL A O 1
ATOM 670 N N . ILE A 1 81 ? -11.656 -19.422 0.393 1 97.88 81 ILE A N 1
ATOM 671 C CA . ILE A 1 81 ? -11.109 -19.297 -0.955 1 97.88 81 ILE A CA 1
ATOM 672 C C . ILE A 1 81 ? -9.586 -19.422 -0.91 1 97.88 81 ILE A C 1
ATOM 674 O O . ILE A 1 81 ? -8.961 -19.125 0.112 1 97.88 81 ILE A O 1
ATOM 678 N N . THR A 1 82 ? -8.984 -19.938 -1.885 1 97.94 82 THR A N 1
ATOM 679 C CA . THR A 1 82 ? -7.543 -19.922 -2.141 1 97.94 82 THR A CA 1
ATOM 680 C C . THR A 1 82 ? -7.258 -19.5 -3.576 1 97.94 82 THR A C 1
ATOM 682 O O . THR A 1 82 ? -8.18 -19.297 -4.371 1 97.94 82 THR A O 1
ATOM 685 N N . TYR A 1 83 ? -6.055 -19.203 -3.828 1 96.44 83 TYR A N 1
ATOM 686 C CA . TYR A 1 83 ? -5.707 -18.594 -5.109 1 96.44 83 TYR A CA 1
ATOM 687 C C . TYR A 1 83 ? -4.688 -19.453 -5.859 1 96.44 83 TYR A C 1
ATOM 689 O O . TYR A 1 83 ? -3.635 -19.781 -5.312 1 96.44 83 TYR A O 1
ATOM 697 N N . SER A 1 84 ? -5.039 -19.828 -7.027 1 94.38 84 SER A N 1
ATOM 698 C CA . SER A 1 84 ? -4.09 -20.453 -7.941 1 94.38 84 SER A CA 1
ATOM 699 C C . SER A 1 84 ? -3.328 -19.406 -8.75 1 94.38 84 SER A C 1
ATOM 701 O O . SER A 1 84 ? -3.863 -18.828 -9.703 1 94.38 84 SER A O 1
ATOM 703 N N . LYS A 1 85 ? -2.098 -19.234 -8.43 1 91.62 85 LYS A N 1
ATOM 704 C CA . LYS A 1 85 ? -1.281 -18.188 -9.031 1 91.62 85 LYS A CA 1
ATOM 705 C C . LYS A 1 85 ? -1.074 -18.438 -10.523 1 91.62 85 LYS A C 1
ATOM 707 O O . LYS A 1 85 ? -1.098 -17.5 -11.328 1 91.62 85 LYS A O 1
ATOM 712 N N . GLU A 1 86 ? -0.889 -19.641 -10.898 1 87.81 86 GLU A N 1
ATOM 713 C CA . GLU A 1 86 ? -0.609 -20 -12.289 1 87.81 86 GLU A CA 1
ATOM 714 C C . GLU A 1 86 ? -1.834 -19.781 -13.172 1 87.81 86 GLU A C 1
ATOM 716 O O . GLU A 1 86 ? -1.714 -19.297 -14.297 1 87.81 86 GLU A O 1
ATOM 721 N N . LYS A 1 87 ? -2.951 -20.141 -12.617 1 91.5 87 LYS A N 1
ATOM 722 C CA . LYS A 1 87 ? -4.18 -20.031 -13.398 1 91.5 87 LYS A CA 1
ATOM 723 C C . LYS A 1 87 ? -4.852 -18.688 -13.188 1 91.5 87 LYS A C 1
ATOM 725 O O . LYS A 1 87 ? -5.762 -18.312 -13.93 1 91.5 87 LYS A O 1
ATOM 730 N N . ARG A 1 88 ? -4.422 -18.016 -12.18 1 94.12 88 ARG A N 1
ATOM 731 C CA . ARG A 1 88 ? -4.996 -16.734 -11.773 1 94.12 88 ARG A CA 1
ATOM 732 C C . ARG A 1 88 ? -6.492 -16.875 -11.508 1 94.12 88 ARG A C 1
ATOM 734 O O . ARG A 1 88 ? -7.297 -16.109 -12.055 1 94.12 88 ARG A O 1
ATOM 741 N N . GLU A 1 89 ? -6.812 -17.859 -10.734 1 95.62 89 GLU A N 1
ATOM 742 C CA . GLU A 1 89 ? -8.195 -18.141 -10.352 1 95.62 89 GLU A CA 1
ATOM 743 C C . GLU A 1 89 ? -8.305 -18.422 -8.859 1 95.62 89 GLU A C 1
ATOM 745 O O . GLU A 1 89 ? -7.355 -18.922 -8.242 1 95.62 89 GLU A O 1
ATOM 750 N N . TYR A 1 90 ? -9.477 -18.109 -8.391 1 97 90 TYR A N 1
ATOM 751 C CA . TYR A 1 90 ? -9.797 -18.438 -7.008 1 97 90 TYR A CA 1
ATOM 752 C C . TYR A 1 90 ? -10.617 -19.734 -6.938 1 97 90 TYR A C 1
ATOM 754 O O . TYR A 1 90 ? -11.539 -19.922 -7.727 1 97 90 TYR A O 1
ATOM 762 N N . ILE A 1 91 ? -10.195 -20.562 -6.078 1 97.81 91 ILE A N 1
ATOM 763 C CA . ILE A 1 91 ? -10.922 -21.797 -5.766 1 97.81 91 ILE A CA 1
ATOM 764 C C . ILE A 1 91 ? -11.727 -21.609 -4.484 1 97.81 91 ILE A C 1
ATOM 766 O O . ILE A 1 91 ? -11.219 -21.094 -3.488 1 97.81 91 ILE A O 1
ATOM 770 N N . VAL A 1 92 ? -12.984 -22.016 -4.523 1 98.19 92 VAL A N 1
ATOM 771 C CA . VAL A 1 92 ? -13.898 -21.719 -3.424 1 98.19 92 VAL A CA 1
ATOM 772 C C . VAL A 1 92 ? -14.344 -23.031 -2.766 1 98.19 92 VAL A C 1
ATOM 774 O O . VAL A 1 92 ? -14.523 -24.047 -3.441 1 98.19 92 VAL A O 1
ATOM 777 N N . GLY A 1 93 ? -14.461 -23.031 -1.473 1 98.5 93 GLY A N 1
ATOM 778 C CA . GLY A 1 93 ? -14.953 -24.188 -0.74 1 98.5 93 GLY A CA 1
ATOM 779 C C . GLY A 1 93 ? -15.75 -23.812 0.497 1 98.5 93 GLY A C 1
ATOM 780 O O . GLY A 1 93 ? -15.922 -22.641 0.797 1 98.5 93 GLY A O 1
ATOM 781 N N . THR A 1 94 ? -16.297 -24.797 1.156 1 98.62 94 THR A N 1
ATOM 782 C CA . THR A 1 94 ? -17.031 -24.656 2.408 1 98.62 94 THR A CA 1
ATOM 783 C C . THR A 1 94 ? -16.422 -25.547 3.492 1 98.62 94 THR A C 1
ATOM 785 O O . THR A 1 94 ? -16.188 -26.734 3.27 1 98.62 94 THR A O 1
ATOM 788 N N . VAL A 1 95 ? -16.234 -24.984 4.602 1 98.75 95 VAL A N 1
ATOM 789 C CA . VAL A 1 95 ? -15.656 -25.719 5.711 1 98.75 95 VAL A CA 1
ATOM 790 C C . VAL A 1 95 ? -16.656 -26.766 6.207 1 98.75 95 VAL A C 1
ATOM 792 O O . VAL A 1 95 ? -17.797 -26.453 6.516 1 98.75 95 VAL A O 1
ATOM 795 N N . THR A 1 96 ? -16.188 -27.984 6.34 1 98.62 96 THR A N 1
ATOM 796 C CA . THR A 1 96 ? -17.062 -29.062 6.789 1 98.62 96 THR A CA 1
ATOM 797 C C . THR A 1 96 ? -16.641 -29.547 8.18 1 98.62 96 THR A C 1
ATOM 799 O O . THR A 1 96 ? -17.453 -30.125 8.898 1 98.62 96 THR A O 1
ATOM 802 N N . GLU A 1 97 ? -15.414 -29.453 8.5 1 98.25 97 GLU A N 1
ATOM 803 C CA . GLU A 1 97 ? -14.906 -29.766 9.836 1 98.25 97 GLU A CA 1
ATOM 804 C C . GLU A 1 97 ? -13.914 -28.719 10.312 1 98.25 97 GLU A C 1
ATOM 806 O O . GLU A 1 97 ? -13.062 -28.266 9.547 1 98.25 97 GLU A O 1
ATOM 811 N N . GLU A 1 98 ? -14.031 -28.422 11.508 1 98 98 GLU A N 1
ATOM 812 C CA . GLU A 1 98 ? -13.172 -27.406 12.102 1 98 98 GLU A CA 1
ATOM 813 C C . GLU A 1 98 ? -11.758 -27.938 12.328 1 98 98 GLU A C 1
ATOM 815 O O . GLU A 1 98 ? -11.453 -29.078 11.961 1 98 98 GLU A O 1
ATOM 820 N N . HIS A 1 99 ? -10.938 -27.125 12.859 1 98.25 99 HIS A N 1
ATOM 821 C CA . HIS A 1 99 ? -9.492 -27.297 12.945 1 98.25 99 HIS A CA 1
ATOM 822 C C . HIS A 1 99 ? -9.133 -28.594 13.664 1 98.25 99 HIS A C 1
ATOM 824 O O . HIS A 1 99 ? -9.742 -28.922 14.68 1 98.25 99 HIS A O 1
ATOM 830 N N . ARG A 1 100 ? -8.164 -29.234 13.156 1 97.44 100 ARG A N 1
ATOM 831 C CA . ARG A 1 100 ? -7.453 -30.359 13.773 1 97.44 100 ARG A CA 1
ATOM 832 C C . ARG A 1 100 ? -5.961 -30.281 13.477 1 97.44 100 ARG A C 1
ATOM 834 O O . ARG A 1 100 ? -5.559 -29.828 12.398 1 97.44 100 ARG A O 1
ATOM 841 N N . TYR A 1 101 ? -5.219 -30.672 14.484 1 97.75 101 TYR A N 1
ATOM 842 C CA . TYR A 1 101 ? -3.779 -30.781 14.281 1 97.75 101 TYR A CA 1
ATOM 843 C C . TYR A 1 101 ? -3.373 -32.219 13.961 1 97.75 101 TYR A C 1
ATOM 845 O O . TYR A 1 101 ? -3.418 -33.094 14.828 1 97.75 101 TYR A O 1
ATOM 853 N N . ASP A 1 102 ? -3.021 -32.5 12.703 1 95.94 102 ASP A N 1
ATOM 854 C CA . ASP A 1 102 ? -2.717 -33.875 12.281 1 95.94 102 ASP A CA 1
ATOM 855 C C . ASP A 1 102 ? -1.668 -33.875 11.172 1 95.94 102 ASP A C 1
ATOM 857 O O . ASP A 1 102 ? -2.004 -33.75 9.992 1 95.94 102 ASP A O 1
ATOM 861 N N . PRO A 1 103 ? -0.429 -34.125 11.492 1 93.19 103 PRO A N 1
ATOM 862 C CA . PRO A 1 103 ? 0.64 -34.125 10.492 1 93.19 103 PRO A CA 1
ATOM 863 C C . PRO A 1 103 ? 0.544 -35.281 9.516 1 93.19 103 PRO A C 1
ATOM 865 O O . PRO A 1 103 ? 1.261 -35.312 8.516 1 93.19 103 PRO A O 1
ATOM 868 N N . SER A 1 104 ? -0.35 -36.188 9.742 1 93 104 SER A N 1
ATOM 869 C CA . SER A 1 104 ? -0.454 -37.344 8.891 1 93 104 SER A CA 1
ATOM 870 C C . SER A 1 104 ? -1.414 -37.125 7.73 1 93 104 SER A C 1
ATOM 872 O O . SER A 1 104 ? -1.414 -37.875 6.75 1 93 104 SER A O 1
ATOM 874 N N . ILE A 1 105 ? -2.242 -36.125 8.008 1 88.94 105 ILE A N 1
ATOM 875 C CA . ILE A 1 105 ? -3.227 -35.812 6.984 1 88.94 105 ILE A CA 1
ATOM 876 C C . ILE A 1 105 ? -2.643 -34.781 6.023 1 88.94 105 ILE A C 1
ATOM 878 O O . ILE A 1 105 ? -2.277 -33.656 6.434 1 88.94 105 ILE A O 1
ATOM 882 N N . GLY A 1 106 ? -2.195 -35.062 4.961 1 88.25 106 GLY A N 1
ATOM 883 C CA . GLY A 1 106 ? -1.623 -34.156 3.992 1 88.25 106 GLY A CA 1
ATOM 884 C C . GLY A 1 106 ? -0.111 -34.062 4.078 1 88.25 106 GLY A C 1
ATOM 885 O O . GLY A 1 106 ? 0.573 -35.094 4.168 1 88.25 106 GLY A O 1
ATOM 886 N N . HIS A 1 107 ? 0.45 -32.719 4.145 1 90.5 107 HIS A N 1
ATOM 887 C CA . HIS A 1 107 ? 1.894 -32.531 4.219 1 90.5 107 HIS A CA 1
ATOM 888 C C . HIS A 1 107 ? 2.35 -32.344 5.66 1 90.5 107 HIS A C 1
ATOM 890 O O . HIS A 1 107 ? 1.771 -31.531 6.391 1 90.5 107 HIS A O 1
ATOM 896 N N . PRO A 1 108 ? 3.312 -33 6.059 1 91.12 108 PRO A N 1
ATOM 897 C CA . PRO A 1 108 ? 3.73 -32.938 7.461 1 91.12 108 PRO A CA 1
ATOM 898 C C . PRO A 1 108 ? 4.117 -31.547 7.93 1 91.12 108 PRO A C 1
ATOM 900 O O . PRO A 1 108 ? 4.004 -31.234 9.117 1 91.12 108 PRO A O 1
ATOM 903 N N . TYR A 1 109 ? 4.5 -30.75 7.047 1 94.12 109 TYR A N 1
ATOM 904 C CA . TYR A 1 109 ? 4.922 -29.391 7.41 1 94.12 109 TYR A CA 1
ATOM 905 C C . TYR A 1 109 ? 3.717 -28.469 7.574 1 94.12 109 TYR A C 1
ATOM 907 O O . TYR A 1 109 ? 3.857 -27.328 8.016 1 94.12 109 TYR A O 1
ATOM 915 N N . TYR A 1 110 ? 2.529 -28.984 7.258 1 97.25 110 TYR A N 1
ATOM 916 C CA . TYR A 1 110 ? 1.299 -28.203 7.332 1 97.25 110 TYR A CA 1
ATOM 917 C C . TYR A 1 110 ? 0.234 -28.938 8.133 1 97.25 110 TYR A C 1
ATOM 919 O O . TYR A 1 110 ? -0.826 -29.281 7.605 1 97.25 110 TYR A O 1
ATOM 927 N N . PRO A 1 111 ? 0.523 -29.062 9.414 1 97.5 111 PRO A N 1
ATOM 928 C CA . PRO A 1 111 ? -0.289 -29.984 10.211 1 97.5 111 PRO A CA 1
ATOM 929 C C . PRO A 1 111 ? -1.599 -29.359 10.688 1 97.5 111 PRO A C 1
ATOM 931 O O . PRO A 1 111 ? -2.451 -30.047 11.25 1 97.5 111 PRO A O 1
ATOM 934 N N . ASN A 1 112 ? -1.767 -28.062 10.594 1 98.44 112 ASN A N 1
ATOM 935 C CA . ASN A 1 112 ? -3.045 -27.438 10.906 1 98.44 112 ASN A CA 1
ATOM 936 C C . ASN A 1 112 ? -4.055 -27.641 9.781 1 98.44 112 ASN A C 1
ATOM 938 O O . ASN A 1 112 ? -3.898 -27.078 8.695 1 98.44 112 ASN A O 1
ATOM 942 N N . ILE A 1 113 ? -5.094 -28.359 10.102 1 98.19 113 ILE A N 1
ATOM 943 C CA . ILE A 1 113 ? -5.945 -28.812 9.008 1 98.19 113 ILE A CA 1
ATOM 944 C C . ILE A 1 113 ? -7.402 -28.469 9.312 1 98.19 113 ILE A C 1
ATOM 946 O O . ILE A 1 113 ? -7.836 -28.547 10.469 1 98.19 113 ILE A O 1
ATOM 950 N N . ILE A 1 114 ? -8.109 -28.078 8.281 1 98.56 114 ILE A N 1
ATOM 951 C CA . ILE A 1 114 ? -9.57 -28.078 8.273 1 98.56 114 ILE A CA 1
ATOM 952 C C . ILE A 1 114 ? -10.078 -28.875 7.082 1 98.56 114 ILE A C 1
ATOM 954 O O . ILE A 1 114 ? -9.383 -29.016 6.07 1 98.56 114 ILE A O 1
ATOM 958 N N . ARG A 1 115 ? -11.25 -29.438 7.215 1 98.56 115 ARG A N 1
ATOM 959 C CA . ARG A 1 115 ? -11.852 -30.094 6.059 1 98.56 115 ARG A CA 1
ATOM 960 C C . ARG A 1 115 ? -12.727 -29.141 5.27 1 98.56 115 ARG A C 1
ATOM 962 O O . ARG A 1 115 ? -13.43 -28.297 5.855 1 98.56 115 ARG A O 1
ATOM 969 N N . VAL A 1 116 ? -12.633 -29.281 4.027 1 98.69 116 VAL A N 1
ATOM 970 C CA . VAL A 1 116 ? -13.305 -28.344 3.131 1 98.69 116 VAL A CA 1
ATOM 971 C C . VAL A 1 116 ? -13.93 -29.109 1.964 1 98.69 116 VAL A C 1
ATOM 973 O O . VAL A 1 116 ? -13.297 -29.984 1.378 1 98.69 116 VAL A O 1
ATOM 976 N N . LYS A 1 117 ? -15.148 -28.859 1.673 1 98.69 117 LYS A N 1
ATOM 977 C CA . LYS A 1 117 ? -15.75 -29.281 0.411 1 98.69 117 LYS A CA 1
ATOM 978 C C . LYS A 1 117 ? -15.508 -28.234 -0.686 1 98.69 117 LYS A C 1
ATOM 980 O O . LYS A 1 117 ? -16.125 -27.172 -0.687 1 98.69 117 LYS A O 1
ATOM 985 N N . TRP A 1 118 ? -14.664 -28.531 -1.581 1 98.25 118 TRP A N 1
ATOM 986 C CA . TRP A 1 118 ? -14.266 -27.594 -2.627 1 98.25 118 TRP A CA 1
ATOM 987 C C . TRP A 1 118 ? -15.25 -27.641 -3.791 1 98.25 118 TRP A C 1
ATOM 989 O O . TRP A 1 118 ? -15.727 -28.703 -4.172 1 98.25 118 TRP A O 1
ATOM 999 N N . GLU A 1 119 ? -15.484 -26.484 -4.352 1 96.38 119 GLU A N 1
ATOM 1000 C CA . GLU A 1 119 ? -16.344 -26.391 -5.527 1 96.38 119 GLU A CA 1
ATOM 1001 C C . GLU A 1 119 ? -15.594 -26.781 -6.797 1 96.38 119 GLU A C 1
ATOM 1003 O O . GLU A 1 119 ? -14.375 -26.625 -6.883 1 96.38 119 GLU A O 1
ATOM 1008 N N . ASN A 1 120 ? -16.312 -27.203 -7.746 1 91.25 120 ASN A N 1
ATOM 1009 C CA . ASN A 1 120 ? -15.734 -27.531 -9.047 1 91.25 120 ASN A CA 1
ATOM 1010 C C . ASN A 1 120 ? -15.43 -26.266 -9.852 1 91.25 120 ASN A C 1
ATOM 1012 O O . ASN A 1 120 ? -14.398 -26.188 -10.516 1 91.25 120 ASN A O 1
ATOM 1016 N N . ALA A 1 121 ? -16.359 -25.344 -9.711 1 90.62 121 ALA A N 1
ATOM 1017 C CA . ALA A 1 121 ? -16.172 -24.094 -10.453 1 90.62 121 ALA A CA 1
ATOM 1018 C C . ALA A 1 121 ? -15.148 -23.203 -9.766 1 90.62 121 ALA A C 1
ATOM 1020 O O . ALA A 1 121 ? -14.953 -23.281 -8.555 1 90.62 121 ALA A O 1
ATOM 1021 N N . THR A 1 122 ? -14.43 -22.422 -10.523 1 95 122 THR A N 1
ATOM 1022 C CA . THR A 1 122 ? -13.469 -21.453 -10.023 1 95 122 THR A CA 1
ATOM 1023 C C . THR A 1 122 ? -13.859 -20.031 -10.445 1 95 122 THR A C 1
ATOM 1025 O O . THR A 1 122 ? -14.766 -19.844 -11.258 1 95 122 THR A O 1
ATOM 1028 N N . VAL A 1 123 ? -13.297 -19.062 -9.867 1 96 123 VAL A N 1
ATOM 1029 C CA . VAL A 1 123 ? -13.555 -17.656 -10.164 1 96 123 VAL A CA 1
ATOM 1030 C C . VAL A 1 123 ? -12.305 -17 -10.727 1 96 123 VAL A C 1
ATOM 1032 O O . VAL A 1 123 ? -11.328 -16.781 -10.008 1 96 123 VAL A O 1
ATOM 1035 N N . PRO A 1 124 ? -12.305 -16.656 -12.016 1 94.31 124 PRO A N 1
ATOM 1036 C CA . PRO A 1 124 ? -11.148 -15.953 -12.562 1 94.31 124 PRO A CA 1
ATOM 1037 C C . PRO A 1 124 ? -10.914 -14.602 -11.898 1 94.31 124 PRO A C 1
ATOM 1039 O O . PRO A 1 124 ? -11.867 -13.844 -11.68 1 94.31 124 PRO A O 1
ATOM 1042 N N . ARG A 1 125 ? -9.711 -14.312 -11.562 1 94.56 125 ARG A N 1
ATOM 1043 C CA . ARG A 1 125 ? -9.375 -13.047 -10.906 1 94.56 125 ARG A CA 1
ATOM 1044 C C . ARG A 1 125 ? -9.844 -11.859 -11.742 1 94.56 125 ARG A C 1
ATOM 1046 O O . ARG A 1 125 ? -10.383 -10.891 -11.203 1 94.56 125 ARG A O 1
ATOM 1053 N N . ASP A 1 126 ? -9.703 -11.938 -13.055 1 91.44 126 ASP A N 1
ATOM 1054 C CA . ASP A 1 126 ? -10 -10.812 -13.938 1 91.44 126 ASP A CA 1
ATOM 1055 C C . ASP A 1 126 ?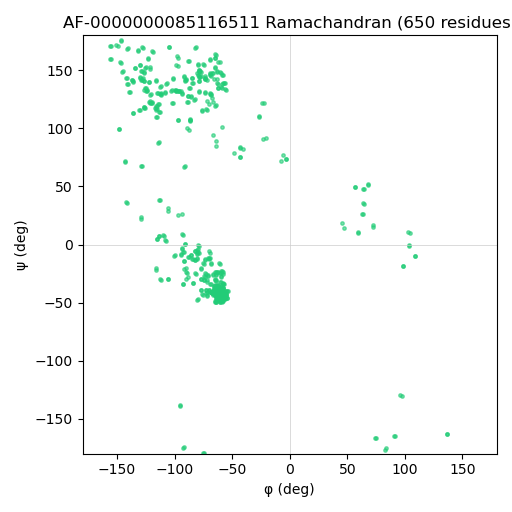 -11.508 -10.562 -14.008 1 91.44 126 ASP A C 1
ATOM 1057 O O . ASP A 1 126 ? -11.938 -9.523 -14.508 1 91.44 126 ASP A O 1
ATOM 1061 N N . SER A 1 127 ? -12.305 -11.492 -13.484 1 92.25 127 SER A N 1
ATOM 1062 C CA . SER A 1 127 ? -13.75 -11.312 -13.477 1 92.25 127 SER A CA 1
ATOM 1063 C C . SER A 1 127 ? -14.195 -10.492 -12.273 1 92.25 127 SER A C 1
ATOM 1065 O O . SER A 1 127 ? -15.336 -10.031 -12.219 1 92.25 127 SER A O 1
ATOM 1067 N N . LEU A 1 128 ? -13.336 -10.289 -11.312 1 93.31 128 LEU A N 1
ATOM 1068 C CA . LEU A 1 128 ? -13.672 -9.602 -10.078 1 93.31 128 LEU A CA 1
ATOM 1069 C C . LEU A 1 128 ? -13.492 -8.094 -10.227 1 93.31 128 LEU A C 1
ATOM 1071 O O . LEU A 1 128 ? -12.766 -7.637 -11.109 1 93.31 128 LEU A O 1
ATOM 1075 N N . SER A 1 129 ? -14.148 -7.301 -9.398 1 91.31 129 SER A N 1
ATOM 1076 C CA . SER A 1 129 ? -13.969 -5.855 -9.336 1 91.31 129 SER A CA 1
ATOM 1077 C C . SER A 1 129 ? -12.562 -5.492 -8.867 1 91.31 129 SER A C 1
ATOM 1079 O O . SER A 1 129 ? -11.875 -6.309 -8.242 1 91.31 129 SER A O 1
ATOM 1081 N N . ASP A 1 130 ? -12.125 -4.309 -9.109 1 90.75 130 ASP A N 1
ATOM 1082 C CA . ASP A 1 130 ? -10.805 -3.852 -8.68 1 90.75 130 ASP A CA 1
ATOM 1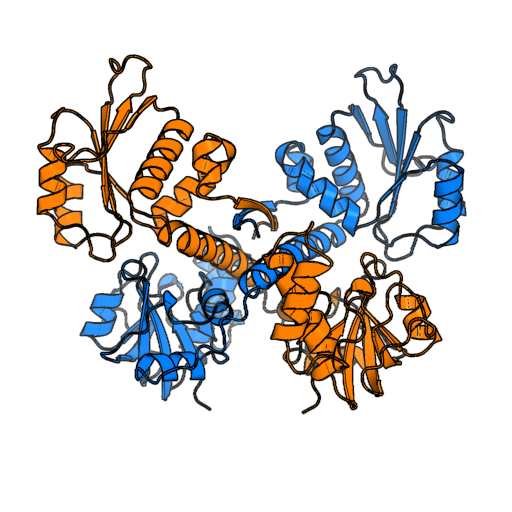083 C C . ASP A 1 130 ? -10.695 -3.861 -7.152 1 90.75 130 ASP A C 1
ATOM 1085 O O . ASP A 1 130 ? -9.625 -4.148 -6.609 1 90.75 130 ASP A O 1
ATOM 1089 N N . GLY A 1 131 ? -11.797 -3.512 -6.516 1 90.81 131 GLY A N 1
ATOM 1090 C CA . GLY A 1 131 ? -11.812 -3.566 -5.062 1 90.81 131 GLY A CA 1
ATOM 1091 C C . GLY A 1 131 ? -11.562 -4.957 -4.512 1 90.81 131 GLY A C 1
ATOM 1092 O O . GLY A 1 131 ? -10.75 -5.137 -3.6 1 90.81 131 GLY A O 1
ATOM 1093 N N . ALA A 1 132 ? -12.242 -5.926 -5.086 1 93.69 132 ALA A N 1
ATOM 1094 C CA . ALA A 1 132 ? -12.055 -7.312 -4.672 1 93.69 132 ALA A CA 1
ATOM 1095 C C . ALA A 1 132 ? -10.625 -7.781 -4.961 1 93.69 132 ALA A C 1
ATOM 1097 O O . ALA A 1 132 ? -9.977 -8.367 -4.09 1 93.69 132 ALA A O 1
ATOM 1098 N N . LYS A 1 133 ? -10.164 -7.492 -6.172 1 94.31 133 LYS A N 1
ATOM 1099 C CA . LYS A 1 133 ? -8.805 -7.863 -6.535 1 94.31 133 LYS A CA 1
ATOM 1100 C C . LYS A 1 133 ? -7.793 -7.293 -5.543 1 94.31 133 LYS A C 1
ATOM 1102 O O . LYS A 1 133 ? -6.863 -7.984 -5.125 1 94.31 133 LYS A O 1
ATOM 1107 N N . ASN A 1 134 ? -8.039 -6.082 -5.211 1 93.06 134 ASN A N 1
ATOM 1108 C CA . ASN A 1 134 ? -7.133 -5.414 -4.289 1 93.06 134 ASN A CA 1
ATOM 1109 C C . ASN A 1 134 ? -7.129 -6.086 -2.918 1 93.06 134 ASN A C 1
ATOM 1111 O O . ASN A 1 134 ? -6.066 -6.391 -2.375 1 93.06 134 ASN A O 1
ATOM 1115 N N . SER A 1 135 ? -8.258 -6.32 -2.379 1 93 135 SER A N 1
ATOM 1116 C CA . SER A 1 135 ? -8.375 -6.941 -1.063 1 93 135 SER A CA 1
ATOM 1117 C C . SER A 1 135 ? -7.793 -8.352 -1.066 1 93 135 SER A C 1
ATOM 1119 O O . SER A 1 135 ? -7.137 -8.758 -0.106 1 93 135 SER A O 1
ATOM 1121 N N . LEU A 1 136 ? -7.992 -9.047 -2.121 1 95.44 136 LEU A N 1
ATOM 1122 C CA . LEU A 1 136 ? -7.586 -10.445 -2.203 1 95.44 136 LEU A CA 1
ATOM 1123 C C . LEU A 1 136 ? -6.098 -10.555 -2.514 1 95.44 136 LEU A C 1
ATOM 1125 O O . LEU A 1 136 ? -5.523 -11.648 -2.434 1 95.44 136 LEU A O 1
ATOM 1129 N N . GLY A 1 137 ? -5.48 -9.461 -2.795 1 93.75 137 GLY A N 1
ATOM 1130 C CA . GLY A 1 137 ? -4.074 -9.453 -3.164 1 93.75 137 GLY A CA 1
ATOM 1131 C C . GLY A 1 137 ? -3.143 -9.555 -1.971 1 93.75 137 GLY A C 1
ATOM 1132 O O . GLY A 1 137 ? -1.924 -9.664 -2.133 1 93.75 137 GLY A O 1
ATOM 1133 N N . SER A 1 138 ? -3.672 -9.625 -0.795 1 91.06 138 SER A N 1
ATOM 1134 C CA . SER A 1 138 ? -2.857 -9.766 0.408 1 91.06 138 SER A CA 1
ATOM 1135 C C . SER A 1 138 ? -1.991 -11.016 0.348 1 91.06 138 SER A C 1
ATOM 1137 O O . SER A 1 138 ? -2.406 -12.039 -0.198 1 91.06 138 SER A O 1
ATOM 1139 N N . THR A 1 139 ? -0.793 -10.992 0.903 1 88.19 139 THR A N 1
ATOM 1140 C CA . THR A 1 139 ? 0.102 -12.141 0.936 1 88.19 139 THR A CA 1
ATOM 1141 C C . THR A 1 139 ? -0.069 -12.922 2.236 1 88.19 139 THR A C 1
ATOM 1143 O O . THR A 1 139 ? 0.574 -13.953 2.434 1 88.19 139 THR A O 1
ATOM 1146 N N . LEU A 1 140 ? -0.923 -12.391 3.096 1 91.5 140 LEU A N 1
ATOM 1147 C CA . LEU A 1 140 ? -1.184 -13.117 4.332 1 91.5 140 LEU A CA 1
ATOM 1148 C C . LEU A 1 140 ? -1.77 -14.492 4.031 1 91.5 140 LEU A C 1
ATOM 1150 O O . LEU A 1 140 ? -2.486 -14.672 3.045 1 91.5 140 LEU A O 1
ATOM 1154 N N . THR A 1 141 ? -1.45 -15.406 4.891 1 95.94 141 THR A N 1
ATOM 1155 C CA . THR A 1 141 ? -1.884 -16.781 4.684 1 95.94 141 THR A CA 1
ATOM 1156 C C . THR A 1 141 ? -3.361 -16.953 5.027 1 95.94 141 THR A C 1
ATOM 1158 O O . THR A 1 141 ? -4.09 -17.672 4.344 1 95.94 141 THR A O 1
ATOM 1161 N N . VAL A 1 142 ? -3.783 -16.359 6.117 1 97.38 142 VAL A N 1
ATOM 1162 C CA . VAL A 1 142 ? -5.152 -16.5 6.598 1 97.38 142 VAL A CA 1
ATOM 1163 C C . VAL A 1 142 ? -5.73 -15.125 6.91 1 97.38 142 VAL A C 1
ATOM 1165 O O . VAL A 1 142 ? -5.289 -14.453 7.848 1 97.38 142 VAL A O 1
ATOM 1168 N N . PHE A 1 143 ? -6.805 -14.695 6.164 1 95.06 143 PHE A N 1
ATOM 1169 C CA . PHE A 1 143 ? -7.434 -13.414 6.477 1 95.06 143 PHE A CA 1
ATOM 1170 C C . PHE A 1 143 ? -8.883 -13.391 5.992 1 95.06 143 PHE A C 1
ATOM 1172 O O . PHE A 1 143 ? -9.266 -14.18 5.125 1 95.06 143 PHE A O 1
ATOM 1179 N N . ARG A 1 144 ? -9.633 -12.531 6.539 1 95 144 ARG A N 1
ATOM 1180 C CA . ARG A 1 144 ? -11.062 -12.406 6.262 1 95 144 ARG A CA 1
ATOM 1181 C C . ARG A 1 144 ? -11.305 -11.672 4.949 1 95 144 ARG A C 1
ATOM 1183 O O . ARG A 1 144 ? -10.586 -10.719 4.625 1 95 144 ARG A O 1
ATOM 1190 N N . VAL A 1 145 ? -12.375 -12.117 4.227 1 96.19 145 VAL A N 1
ATOM 1191 C CA . VAL A 1 145 ? -12.742 -11.438 2.986 1 96.19 145 VAL A CA 1
ATOM 1192 C C . VAL A 1 145 ? -14.258 -11.359 2.865 1 96.19 145 VAL A C 1
ATOM 1194 O O . VAL A 1 145 ? -14.805 -11.461 1.764 1 96.19 145 VAL A O 1
ATOM 1197 N N . ASP A 1 146 ? -14.938 -11.18 3.943 1 94.94 146 ASP A N 1
ATOM 1198 C CA . ASP A 1 146 ? -16.391 -11.18 4.031 1 94.94 146 ASP A CA 1
ATOM 1199 C C . ASP A 1 146 ? -17.016 -10.195 3.045 1 94.94 146 ASP A C 1
ATOM 1201 O O . ASP A 1 146 ? -18.047 -10.477 2.434 1 94.94 146 ASP A O 1
ATOM 1205 N N . GLU A 1 147 ? -16.422 -9.102 2.912 1 90.81 147 GLU A N 1
ATOM 1206 C CA . GLU A 1 147 ? -16.969 -8 2.123 1 90.81 147 GLU A CA 1
ATOM 1207 C C . GLU A 1 147 ? -17.156 -8.406 0.662 1 90.81 147 GLU A C 1
ATOM 1209 O O . GLU A 1 147 ? -17.938 -7.801 -0.065 1 90.81 147 GLU A O 1
ATOM 1214 N N . TRP A 1 148 ? -16.516 -9.469 0.265 1 94.19 148 TRP A N 1
ATOM 1215 C CA . TRP A 1 148 ? -16.516 -9.812 -1.153 1 94.19 148 TRP A CA 1
ATOM 1216 C C . TRP A 1 148 ? -17.234 -11.133 -1.39 1 94.19 148 TRP A C 1
ATOM 1218 O O . TRP A 1 148 ? -17.25 -11.648 -2.51 1 94.19 148 TRP A O 1
ATOM 1228 N N . GLY A 1 149 ? -17.781 -11.656 -0.339 1 94.81 149 GLY A N 1
ATOM 1229 C CA . GLY A 1 149 ? -18.453 -12.938 -0.432 1 94.81 149 GLY A CA 1
ATOM 1230 C C . GLY A 1 149 ? -19.531 -12.969 -1.498 1 94.81 149 GLY A C 1
ATOM 1231 O O . GLY A 1 149 ? -19.594 -13.891 -2.312 1 94.81 149 GLY A O 1
ATOM 1232 N N . ASP A 1 150 ? -20.359 -11.953 -1.548 1 93 150 ASP A N 1
ATOM 1233 C CA . ASP A 1 150 ? -21.453 -11.891 -2.512 1 93 150 ASP A CA 1
ATOM 1234 C C . ASP A 1 150 ? -20.922 -11.859 -3.943 1 93 150 ASP A C 1
ATOM 1236 O O . ASP A 1 150 ? -21.438 -12.562 -4.816 1 93 150 ASP A O 1
ATOM 1240 N N . GLU A 1 151 ? -19.969 -11.023 -4.199 1 92.88 151 GLU A N 1
ATOM 1241 C CA . GLU A 1 151 ? -19.391 -10.922 -5.535 1 92.88 151 GLU A CA 1
ATOM 1242 C C . GLU A 1 151 ? -18.781 -12.25 -5.973 1 92.88 151 GLU A C 1
ATOM 1244 O O . GLU A 1 151 ? -18.969 -12.68 -7.109 1 92.88 151 GLU A O 1
ATOM 1249 N N . ILE A 1 152 ? -18.031 -12.859 -5.082 1 95.06 152 ILE A N 1
ATOM 1250 C CA . ILE A 1 152 ? -17.391 -14.133 -5.383 1 95.06 152 ILE A CA 1
ATOM 1251 C C . ILE A 1 152 ? -18.453 -15.188 -5.699 1 95.06 152 ILE A C 1
ATOM 1253 O O . ILE A 1 152 ? -18.312 -15.938 -6.668 1 95.06 152 ILE A O 1
ATOM 1257 N N . GLU A 1 153 ? -19.547 -15.219 -4.895 1 94.06 153 GLU A N 1
ATOM 1258 C CA . GLU A 1 153 ? -20.625 -16.172 -5.113 1 94.06 153 GLU A CA 1
ATOM 1259 C C . GLU A 1 153 ? -21.281 -15.953 -6.473 1 94.06 153 GLU A C 1
ATOM 1261 O O . GLU A 1 153 ? -21.594 -16.922 -7.176 1 94.06 153 GLU A O 1
ATOM 1266 N N . GLN A 1 154 ? -21.484 -14.75 -6.809 1 92.38 154 GLN A N 1
ATOM 1267 C CA . GLN A 1 154 ? -22.109 -14.43 -8.086 1 92.38 154 GLN A CA 1
ATOM 1268 C C . GLN A 1 154 ? -21.25 -14.898 -9.258 1 92.38 154 GLN A C 1
ATOM 1270 O O . GLN A 1 154 ? -21.766 -15.414 -10.25 1 92.38 154 GLN A O 1
ATOM 1275 N N . ARG A 1 155 ? -19.938 -14.672 -9.109 1 91.19 155 ARG A N 1
ATOM 1276 C CA . ARG A 1 155 ? -19.047 -15.062 -10.188 1 91.19 155 ARG A CA 1
ATOM 1277 C C . ARG A 1 155 ? -18.906 -16.578 -10.266 1 91.19 155 ARG A C 1
ATOM 1279 O O . ARG A 1 155 ? -18.672 -17.141 -11.344 1 91.19 155 ARG A O 1
ATOM 1286 N N . LEU A 1 156 ? -18.984 -17.203 -9.141 1 91.12 156 LEU A N 1
ATOM 1287 C CA . LEU A 1 156 ? -18.891 -18.656 -9.078 1 91.12 156 LEU A CA 1
ATOM 1288 C C . LEU A 1 156 ? -20.031 -19.312 -9.836 1 91.12 156 LEU A C 1
ATOM 1290 O O . LEU A 1 156 ? -19.828 -20.344 -10.484 1 91.12 156 LEU A O 1
ATOM 1294 N N . HIS A 1 157 ? -21.219 -18.797 -9.875 1 85.88 157 HIS A N 1
ATOM 1295 C CA . HIS A 1 157 ? -22.406 -19.391 -10.5 1 85.88 157 HIS A CA 1
ATOM 1296 C C . HIS A 1 157 ? -22.734 -18.672 -11.812 1 85.88 157 HIS A C 1
ATOM 1298 O O . HIS A 1 157 ? -23.844 -18.828 -12.336 1 85.88 157 HIS A O 1
ATOM 1304 N N . SER A 1 158 ? -21.688 -18.109 -12.484 1 71.12 158 SER A N 1
ATOM 1305 C CA . SER A 1 158 ? -21.766 -17.469 -13.797 1 71.12 158 SER A CA 1
ATOM 1306 C C . SER A 1 158 ? -22.953 -16.531 -13.891 1 71.12 158 SER A C 1
ATOM 1308 O O . SER A 1 158 ? -23.609 -16.453 -14.938 1 71.12 158 SER A O 1
ATOM 1310 N N . GLU A 1 159 ? -23.422 -16.188 -12.898 1 65.56 159 GLU A N 1
ATOM 1311 C CA . GLU A 1 159 ? -24.5 -15.203 -12.969 1 65.56 159 GLU A CA 1
ATOM 1312 C C . GLU A 1 159 ? -23.969 -13.852 -13.453 1 65.56 159 GLU A C 1
ATOM 1314 O O . GLU A 1 159 ? -22.828 -13.492 -13.188 1 65.56 159 GLU A O 1
ATOM 1319 N N . PRO A 1 160 ? -24.672 -13.375 -14.562 1 54.38 160 PRO A N 1
ATOM 1320 C CA . PRO A 1 160 ? -24.219 -12.062 -15.047 1 54.38 160 PRO A CA 1
ATOM 1321 C C . PRO A 1 160 ? -23.969 -11.078 -13.906 1 54.38 160 PRO A C 1
ATOM 1323 O O . PRO A 1 160 ? -24.797 -10.938 -13.008 1 54.38 160 PRO A O 1
ATOM 1326 N N . PHE A 1 161 ? -22.922 -11.219 -13.43 1 51.06 161 PHE A N 1
ATOM 1327 C CA . PHE A 1 161 ? -22.656 -10.102 -12.531 1 51.06 161 PHE A CA 1
ATOM 1328 C C . PHE A 1 161 ? -22.531 -8.797 -13.305 1 51.06 161 PHE A C 1
ATOM 1330 O O . PHE A 1 161 ? -21.797 -8.727 -14.297 1 51.06 161 PHE A O 1
ATOM 1337 N N . SER A 1 162 ? -23.703 -8.078 -13.383 1 48.78 162 SER A N 1
ATOM 1338 C CA . SER A 1 162 ? -23.484 -6.734 -13.906 1 48.78 162 SER A CA 1
ATOM 1339 C C . SER A 1 162 ? -22.25 -6.09 -13.281 1 48.78 162 SER A C 1
ATOM 1341 O O . SER A 1 162 ? -22.219 -5.859 -12.078 1 48.78 162 SER A O 1
ATOM 1343 N N . LYS A 1 163 ? -21.109 -6.59 -13.781 1 47.69 163 LYS A N 1
ATOM 1344 C CA . LYS A 1 163 ? -20 -5.777 -13.281 1 47.69 163 LYS A CA 1
ATOM 1345 C C . LYS A 1 163 ? -20.469 -4.383 -12.883 1 47.69 163 LYS A C 1
ATOM 1347 O O . LYS A 1 163 ? -21.094 -3.678 -13.688 1 47.69 163 LYS A O 1
ATOM 1352 N N . PRO A 1 164 ? -20.828 -4.234 -11.703 1 45.5 164 PRO A N 1
ATOM 1353 C CA . PRO A 1 164 ? -21.016 -2.783 -11.672 1 45.5 164 PRO A CA 1
ATOM 1354 C C . PRO A 1 164 ? -20.156 -2.051 -12.695 1 45.5 164 PRO A C 1
ATOM 1356 O O . PRO A 1 164 ? -19.078 -2.523 -13.055 1 45.5 164 PRO A O 1
ATOM 1359 N N . GLN A 1 165 ? -20.641 -1.496 -13.719 1 42.12 165 GLN A N 1
ATOM 1360 C CA . GLN A 1 165 ? -19.828 -0.634 -14.562 1 42.12 165 GLN A CA 1
ATOM 1361 C C . GLN A 1 165 ? -18.453 -0.413 -13.945 1 42.12 165 GLN A C 1
ATOM 1363 O O . GLN A 1 165 ? -18.328 0.073 -12.82 1 42.12 165 GLN A O 1
ATOM 1368 N N . HIS A 1 166 ? -17.484 -1.491 -14.07 1 49.53 166 HIS A N 1
ATOM 1369 C CA . HIS A 1 166 ? -16.094 -1.202 -13.719 1 49.53 166 HIS A CA 1
ATOM 1370 C C . HIS A 1 166 ? -15.914 0.268 -13.352 1 49.53 166 HIS A C 1
ATOM 1372 O O . HIS A 1 166 ? -16.125 1.149 -14.188 1 49.53 166 HIS A O 1
ATOM 1378 N N . GLU A 1 167 ? -16.375 0.623 -12.242 1 54.5 167 GLU A N 1
ATOM 1379 C CA . GLU A 1 167 ? -16.172 2.053 -12.023 1 54.5 167 GLU A CA 1
ATOM 1380 C C . GLU A 1 167 ? -14.797 2.498 -12.5 1 54.5 167 GLU A C 1
ATOM 1382 O O . GLU A 1 167 ? -13.773 2.107 -11.922 1 54.5 167 GLU A O 1
ATOM 1387 N N . GLU A 1 168 ? -14.625 2.75 -13.719 1 59.47 168 GLU A N 1
ATOM 1388 C CA . GLU A 1 168 ? -13.453 3.488 -14.18 1 59.47 168 GLU A CA 1
ATOM 1389 C C . GLU A 1 168 ? -12.875 4.359 -13.062 1 59.47 168 GLU A C 1
ATOM 1391 O O . GLU A 1 168 ? -13.625 4.926 -12.266 1 59.47 168 GLU A O 1
ATOM 1396 N N . GLY A 1 169 ? -11.664 4.152 -12.742 1 67.38 169 GLY A N 1
ATOM 1397 C CA . GLY A 1 169 ? -10.977 5.016 -11.789 1 67.38 169 GLY A CA 1
ATOM 1398 C C . GLY A 1 169 ? -10.727 4.344 -10.453 1 67.38 169 GLY A C 1
ATOM 1399 O O . GLY A 1 169 ? -10.016 4.891 -9.602 1 67.38 169 GLY A O 1
ATOM 1400 N N . GLU A 1 170 ? -11.391 3.135 -10.344 1 82.06 170 GLU A N 1
ATOM 1401 C CA . GLU A 1 170 ? -11.242 2.438 -9.07 1 82.06 170 GLU A CA 1
ATOM 1402 C C . GLU A 1 170 ? -9.789 2.049 -8.82 1 82.06 170 GLU A C 1
ATOM 1404 O O . GLU A 1 170 ? -9.305 2.141 -7.688 1 82.06 170 GLU A O 1
ATOM 1409 N N . THR A 1 171 ? -9.133 1.727 -9.93 1 83.94 171 THR A N 1
ATOM 1410 C CA . THR A 1 171 ? -7.738 1.335 -9.781 1 83.94 171 THR A CA 1
ATOM 1411 C C . THR A 1 171 ? -6.891 2.518 -9.32 1 83.94 171 THR A C 1
ATOM 1413 O O . THR A 1 171 ? -6.012 2.365 -8.469 1 83.94 171 THR A O 1
ATOM 1416 N N . GLU A 1 172 ? -7.219 3.654 -9.891 1 86.38 172 GLU A N 1
ATOM 1417 C CA . GLU A 1 172 ? -6.48 4.855 -9.508 1 86.38 172 GLU A CA 1
ATOM 1418 C C . GLU A 1 172 ? -6.703 5.191 -8.031 1 86.38 172 GLU A C 1
ATOM 1420 O O . GLU A 1 172 ? -5.762 5.566 -7.332 1 86.38 172 GLU A O 1
ATOM 1425 N N . GLU A 1 173 ? -7.875 5.098 -7.629 1 90.44 173 GLU A N 1
ATOM 1426 C CA . GLU A 1 173 ? -8.18 5.379 -6.227 1 90.44 173 GLU A CA 1
ATOM 1427 C C . GLU A 1 173 ? -7.453 4.402 -5.301 1 90.44 173 GLU A C 1
ATOM 1429 O O . GLU A 1 173 ? -7.004 4.785 -4.219 1 90.44 173 GLU A O 1
ATOM 1434 N N . ILE A 1 174 ? -7.398 3.178 -5.75 1 91.62 174 ILE A N 1
ATOM 1435 C CA . ILE A 1 174 ? -6.746 2.148 -4.945 1 91.62 174 ILE A CA 1
ATOM 1436 C C . ILE A 1 174 ? -5.254 2.463 -4.816 1 91.62 174 ILE A C 1
ATOM 1438 O O . ILE A 1 174 ? -4.688 2.361 -3.729 1 91.62 174 ILE A O 1
ATOM 1442 N N . VAL A 1 175 ? -4.656 2.85 -5.898 1 92.25 175 VAL A N 1
ATOM 1443 C CA . VAL A 1 175 ? -3.234 3.186 -5.875 1 92.25 175 VAL A CA 1
ATOM 1444 C C . VAL A 1 175 ? -3.002 4.391 -4.969 1 92.25 175 VAL A C 1
ATOM 1446 O O . VAL A 1 175 ? -2.086 4.391 -4.145 1 92.25 175 VAL A O 1
ATOM 1449 N N . GLU A 1 176 ? -3.803 5.41 -5.113 1 90.06 176 GLU A N 1
ATOM 1450 C CA . GLU A 1 176 ? -3.695 6.59 -4.262 1 90.06 176 GLU A CA 1
ATOM 1451 C C . GLU A 1 176 ? -3.852 6.223 -2.787 1 90.06 176 GLU A C 1
ATOM 1453 O O . GLU A 1 176 ? -3.141 6.754 -1.932 1 90.06 176 GLU A O 1
ATOM 1458 N N . ASP A 1 177 ? -4.762 5.383 -2.602 1 92.69 177 ASP A N 1
ATOM 1459 C CA . ASP A 1 177 ? -5.004 4.898 -1.247 1 92.69 177 ASP A CA 1
ATOM 1460 C C . ASP A 1 177 ? -3.762 4.215 -0.679 1 92.69 177 ASP A C 1
ATOM 1462 O O . ASP A 1 177 ? -3.379 4.465 0.466 1 92.69 177 ASP A O 1
ATOM 1466 N N . LEU A 1 178 ? -3.146 3.355 -1.464 1 93.19 178 LEU A N 1
ATOM 1467 C CA . LEU A 1 178 ? -1.957 2.633 -1.028 1 93.19 178 LEU A CA 1
ATOM 1468 C C . LEU A 1 178 ? -0.816 3.6 -0.723 1 93.19 178 LEU A C 1
ATOM 1470 O O . LEU A 1 178 ? -0.138 3.463 0.297 1 93.19 178 LEU A O 1
ATOM 1474 N N . VAL A 1 179 ? -0.664 4.551 -1.566 1 92.69 179 VAL A N 1
ATOM 1475 C CA . VAL A 1 179 ? 0.402 5.531 -1.399 1 92.69 179 VAL A CA 1
ATOM 1476 C C . VAL A 1 179 ? 0.165 6.34 -0.125 1 92.69 179 VAL A C 1
ATOM 1478 O O . VAL A 1 179 ? 1.085 6.539 0.672 1 92.69 179 VAL A O 1
ATOM 1481 N N . GLY A 1 180 ? -1.023 6.824 0.021 1 93.38 180 GLY A N 1
ATOM 1482 C CA . GLY A 1 180 ? -1.363 7.594 1.208 1 93.38 180 GLY A CA 1
ATOM 1483 C C . GLY A 1 180 ? -1.141 6.828 2.498 1 93.38 180 GLY A C 1
ATOM 1484 O O . GLY A 1 180 ? -0.582 7.363 3.457 1 93.38 180 GLY A O 1
ATOM 1485 N N . LYS A 1 181 ? -1.58 5.594 2.541 1 94.75 181 LYS A N 1
ATOM 1486 C CA . LYS A 1 181 ? -1.415 4.746 3.719 1 94.75 181 LYS A CA 1
ATOM 1487 C C . LYS A 1 181 ? 0.061 4.539 4.043 1 94.75 181 LYS A C 1
ATOM 1489 O O . LYS A 1 181 ? 0.462 4.605 5.207 1 94.75 181 LYS A O 1
ATOM 1494 N N . ALA A 1 182 ? 0.827 4.293 3.012 1 95.25 182 ALA A N 1
ATOM 1495 C CA . ALA A 1 182 ? 2.264 4.121 3.207 1 95.25 182 ALA A CA 1
ATOM 1496 C C . ALA A 1 182 ? 2.891 5.375 3.811 1 95.25 182 ALA A C 1
ATOM 1498 O O . ALA A 1 182 ? 3.656 5.293 4.773 1 95.25 182 ALA A O 1
ATOM 1499 N N . LEU A 1 183 ? 2.576 6.527 3.271 1 95.06 183 LEU A N 1
ATOM 1500 C CA . LEU A 1 183 ? 3.129 7.789 3.756 1 95.06 183 LEU A CA 1
ATOM 1501 C C . LEU A 1 183 ? 2.719 8.039 5.203 1 95.06 183 LEU A C 1
ATOM 1503 O O . LEU A 1 183 ? 3.527 8.5 6.012 1 95.06 183 LEU A O 1
ATOM 1507 N N . MET A 1 184 ? 1.49 7.742 5.492 1 95 184 MET A N 1
ATOM 1508 C CA . MET A 1 184 ? 0.998 7.941 6.852 1 95 184 MET A CA 1
ATOM 1509 C C . MET A 1 184 ? 1.717 7.02 7.832 1 95 184 MET A C 1
ATOM 1511 O O . MET A 1 184 ? 2.02 7.418 8.961 1 95 184 MET A O 1
ATOM 1515 N N . MET A 1 185 ? 1.993 5.824 7.426 1 94.94 185 MET A N 1
ATOM 1516 C CA . MET A 1 185 ? 2.738 4.906 8.281 1 94.94 185 MET A CA 1
ATOM 1517 C C . MET A 1 185 ? 4.133 5.445 8.578 1 94.94 185 MET A C 1
ATOM 1519 O O . MET A 1 185 ? 4.641 5.293 9.695 1 94.94 185 MET A O 1
ATOM 1523 N N . ILE A 1 186 ? 4.715 6.023 7.586 1 96.88 186 ILE A N 1
ATOM 1524 C CA . ILE A 1 186 ? 6.043 6.59 7.773 1 96.88 186 ILE A CA 1
ATOM 1525 C C . ILE A 1 186 ? 5.965 7.793 8.711 1 96.88 186 ILE A C 1
ATOM 1527 O O . ILE A 1 186 ? 6.824 7.965 9.578 1 96.88 186 ILE A O 1
ATOM 1531 N N . GLN A 1 187 ? 4.926 8.594 8.516 1 96.56 187 GLN A N 1
ATOM 1532 C CA . GLN A 1 187 ? 4.73 9.711 9.422 1 96.56 187 GLN A CA 1
ATOM 1533 C C . GLN A 1 187 ? 4.613 9.234 10.867 1 96.56 187 GLN A C 1
ATOM 1535 O O . GLN A 1 187 ? 5.172 9.844 11.781 1 96.56 187 GLN A O 1
ATOM 1540 N N . ASP A 1 188 ? 3.859 8.156 11.07 1 95.19 188 ASP A N 1
ATOM 1541 C CA . ASP A 1 188 ? 3.723 7.582 12.406 1 95.19 188 ASP A CA 1
ATOM 1542 C C . ASP A 1 188 ? 5.086 7.199 12.977 1 95.19 188 ASP A C 1
ATOM 1544 O O . ASP A 1 188 ? 5.355 7.434 14.156 1 95.19 188 ASP A O 1
ATOM 1548 N N . LYS A 1 189 ? 5.938 6.57 12.156 1 95.62 189 LYS A N 1
ATOM 1549 C CA . LYS A 1 189 ? 7.262 6.141 12.609 1 95.62 189 LYS A CA 1
ATOM 1550 C C . LYS A 1 189 ? 8.141 7.34 12.938 1 95.62 189 LYS A C 1
ATOM 1552 O O . LYS A 1 189 ? 8.859 7.332 13.945 1 95.62 189 LYS A O 1
ATOM 1557 N N . VAL A 1 190 ? 8.086 8.344 12.094 1 96.94 190 VAL A N 1
ATOM 1558 C CA . VAL A 1 190 ? 8.891 9.539 12.305 1 96.94 190 VAL A CA 1
ATOM 1559 C C . VAL A 1 190 ? 8.438 10.242 13.586 1 96.94 190 VAL A C 1
ATOM 1561 O O . VAL A 1 190 ? 9.266 10.719 14.367 1 96.94 190 VAL A O 1
ATOM 1564 N N . ASP A 1 191 ? 7.133 10.289 13.758 1 95.44 191 ASP A N 1
ATOM 1565 C CA . ASP A 1 191 ? 6.566 10.977 14.914 1 95.44 191 ASP A CA 1
ATOM 1566 C C . ASP A 1 191 ? 7.008 10.32 16.219 1 95.44 191 ASP A C 1
ATOM 1568 O O . ASP A 1 191 ? 7.047 10.969 17.266 1 95.44 191 ASP A O 1
ATOM 1572 N N . LYS A 1 192 ? 7.375 9.07 16.219 1 93.94 192 LYS A N 1
ATOM 1573 C CA . LYS A 1 192 ? 7.723 8.32 17.422 1 93.94 192 LYS A CA 1
ATOM 1574 C C . LYS A 1 192 ? 9.188 8.523 17.797 1 93.94 192 LYS A C 1
ATOM 1576 O O . LYS A 1 192 ? 9.617 8.125 18.891 1 93.94 192 LYS A O 1
ATOM 1581 N N . LEU A 1 193 ? 9.938 9.141 16.938 1 96.62 193 LEU A N 1
ATOM 1582 C CA . LEU A 1 193 ? 11.336 9.422 17.25 1 96.62 193 LEU A CA 1
ATOM 1583 C C . LEU A 1 193 ? 11.445 10.398 18.422 1 96.62 193 LEU A C 1
ATOM 1585 O O . LEU A 1 193 ? 10.531 11.188 18.656 1 96.62 193 LEU A O 1
ATOM 1589 N N . ASP A 1 194 ? 12.5 10.281 19.094 1 95.38 194 ASP A N 1
ATOM 1590 C CA . ASP A 1 194 ? 12.742 11.328 20.094 1 95.38 194 ASP A CA 1
ATOM 1591 C C . ASP A 1 194 ? 13.359 12.562 19.453 1 95.38 194 ASP A C 1
ATOM 1593 O O . ASP A 1 194 ? 13.734 12.539 18.281 1 95.38 194 ASP A O 1
ATOM 1597 N N . PRO A 1 195 ? 13.43 13.641 20.188 1 94 195 PRO A N 1
ATOM 1598 C CA . PRO A 1 195 ? 13.859 14.922 19.625 1 94 195 PRO A CA 1
ATOM 1599 C C . PRO A 1 195 ? 15.289 14.859 19.062 1 94 195 PRO A C 1
ATOM 1601 O O . PRO A 1 195 ? 15.578 15.484 18.047 1 94 195 PRO A O 1
ATOM 1604 N N . TRP A 1 196 ? 16.141 14.133 19.734 1 94.06 196 TRP A N 1
ATOM 1605 C CA . TRP A 1 196 ? 17.531 14.047 19.266 1 94.06 196 TRP A CA 1
ATOM 1606 C C . TRP A 1 196 ? 17.625 13.18 18 1 94.06 196 TRP A C 1
ATOM 1608 O O . TRP A 1 196 ? 18.359 13.508 17.062 1 94.06 196 TRP A O 1
ATOM 1618 N N . GLN A 1 197 ? 16.859 12.109 17.969 1 96.81 197 GLN A N 1
ATOM 1619 C CA . GLN A 1 197 ? 16.781 11.281 16.766 1 96.81 197 GLN A CA 1
ATOM 1620 C C . GLN A 1 197 ? 16.219 12.07 15.586 1 96.81 197 GLN A C 1
ATOM 1622 O O . GLN A 1 197 ? 16.672 11.898 14.445 1 96.81 197 GLN A O 1
ATOM 1627 N N . MET A 1 198 ? 15.258 12.898 15.906 1 97.38 198 MET A N 1
ATOM 1628 C CA . MET A 1 198 ? 14.672 13.742 14.867 1 97.38 198 MET A CA 1
ATOM 1629 C C . MET A 1 198 ? 15.719 14.688 14.289 1 97.38 198 MET A C 1
ATOM 1631 O O . MET A 1 198 ? 15.805 14.859 13.07 1 97.38 198 MET A O 1
ATOM 1635 N N . GLN A 1 199 ? 16.484 15.258 15.156 1 96.44 199 GLN A N 1
ATOM 1636 C CA . GLN A 1 199 ? 17.562 16.141 14.727 1 96.44 199 GLN A CA 1
ATOM 1637 C C . GLN A 1 199 ? 18.547 15.398 13.82 1 96.44 199 GLN A C 1
ATOM 1639 O O . GLN A 1 199 ? 18.953 15.914 12.773 1 96.44 199 GLN A O 1
ATOM 1644 N N . ASP A 1 200 ? 18.891 14.234 14.211 1 97.12 200 ASP A N 1
ATOM 1645 C CA . ASP A 1 200 ? 19.812 13.422 13.438 1 97.12 200 ASP A CA 1
ATOM 1646 C C . ASP A 1 200 ? 19.219 13.031 12.086 1 97.12 200 ASP A C 1
ATOM 1648 O O . ASP A 1 200 ? 19.922 12.953 11.078 1 97.12 200 ASP A O 1
ATOM 1652 N N . LEU A 1 201 ? 17.938 12.758 12.086 1 98.25 201 LEU A N 1
ATOM 1653 C CA . LEU A 1 201 ? 17.25 12.414 10.852 1 98.25 201 LEU A CA 1
ATOM 1654 C C . LEU A 1 201 ? 17.281 13.586 9.867 1 98.25 201 LEU A C 1
ATOM 1656 O O . LEU A 1 201 ? 17.562 13.398 8.688 1 98.25 201 LEU A O 1
ATOM 1660 N N . VAL A 1 202 ? 17 14.758 10.375 1 98.25 202 VAL A N 1
ATOM 1661 C CA . VAL A 1 202 ? 17.016 15.961 9.547 1 98.25 202 VAL A CA 1
ATOM 1662 C C . VAL A 1 202 ? 18.438 16.203 9.031 1 98.25 202 VAL A C 1
ATOM 1664 O O . VAL A 1 202 ? 18.625 16.547 7.855 1 98.25 202 VAL A O 1
ATOM 1667 N N . ALA A 1 203 ? 19.438 16.047 9.867 1 97.62 203 ALA A N 1
ATOM 1668 C CA . ALA A 1 203 ? 20.828 16.172 9.453 1 97.62 203 ALA A CA 1
ATOM 1669 C C . ALA A 1 203 ? 21.156 15.211 8.312 1 97.62 203 ALA A C 1
ATOM 1671 O O . ALA A 1 203 ? 21.781 15.594 7.324 1 97.62 203 ALA A O 1
ATOM 1672 N N . GLY A 1 204 ? 20.734 14.008 8.5 1 98 204 GLY A N 1
ATOM 1673 C CA . GLY A 1 204 ? 20.938 13.008 7.453 1 98 204 GLY A CA 1
ATOM 1674 C C . GLY A 1 204 ? 20.281 13.383 6.141 1 98 204 GLY A C 1
ATOM 1675 O O . GLY A 1 204 ? 20.828 13.141 5.066 1 98 204 GLY A O 1
ATOM 1676 N N . LEU A 1 205 ? 19.078 13.93 6.227 1 98.12 205 LEU A N 1
ATOM 1677 C CA . LEU A 1 205 ? 18.359 14.391 5.035 1 98.12 205 LEU A CA 1
ATOM 1678 C C . LEU A 1 205 ? 19.156 15.461 4.305 1 98.12 205 LEU A C 1
ATOM 1680 O O . LEU A 1 205 ? 19.312 15.406 3.084 1 98.12 205 LEU A O 1
ATOM 1684 N N . LEU A 1 206 ? 19.672 16.391 5.059 1 96.88 206 LEU A N 1
ATOM 1685 C CA . LEU A 1 206 ? 20.453 17.469 4.465 1 96.88 206 LEU A CA 1
ATOM 1686 C C . LEU A 1 206 ? 21.734 16.938 3.826 1 96.88 206 LEU A C 1
ATOM 1688 O O . LEU A 1 206 ? 22.141 17.391 2.756 1 96.88 206 LEU A O 1
ATOM 1692 N N . ARG A 1 207 ? 22.375 15.977 4.422 1 96.88 207 ARG A N 1
ATOM 1693 C CA . ARG A 1 207 ? 23.531 15.344 3.82 1 96.88 207 ARG A CA 1
ATOM 1694 C C . ARG A 1 207 ? 23.172 14.672 2.502 1 96.88 207 ARG A C 1
ATOM 1696 O O . ARG A 1 207 ? 23.922 14.758 1.527 1 96.88 207 ARG A O 1
ATOM 1703 N N . ALA A 1 208 ? 22.062 14.031 2.502 1 96.69 208 ALA A N 1
ATOM 1704 C CA . ALA A 1 208 ? 21.578 13.383 1.279 1 96.69 208 ALA A CA 1
ATOM 1705 C C . ALA A 1 208 ? 21.391 14.398 0.159 1 96.69 208 ALA A C 1
ATOM 1707 O O . ALA A 1 208 ? 21.594 14.086 -1.017 1 96.69 208 ALA A O 1
ATOM 1708 N N . MET A 1 209 ? 21.047 15.586 0.517 1 94.06 209 MET A N 1
ATOM 1709 C CA . MET A 1 209 ? 20.812 16.656 -0.444 1 94.06 209 MET A CA 1
ATOM 1710 C C . MET A 1 209 ? 22.125 17.281 -0.889 1 94.06 209 MET A C 1
ATOM 1712 O O . MET A 1 209 ? 22.141 18.188 -1.736 1 94.06 209 MET A O 1
ATOM 1716 N N . GLY A 1 210 ? 23.25 16.844 -0.287 1 92.62 210 GLY A N 1
ATOM 1717 C CA . GLY A 1 210 ? 24.547 17.266 -0.75 1 92.62 210 GLY A CA 1
ATOM 1718 C C . GLY A 1 210 ? 25.188 18.312 0.151 1 92.62 210 GLY A C 1
ATOM 1719 O O . GLY A 1 210 ? 26.219 18.891 -0.191 1 92.62 210 GLY A O 1
ATOM 1720 N N . TYR A 1 211 ? 24.625 18.562 1.32 1 93.62 211 TYR A N 1
ATOM 1721 C CA . TYR A 1 211 ? 25.172 19.547 2.227 1 93.62 211 TYR A CA 1
ATOM 1722 C C . TYR A 1 211 ? 26.156 18.906 3.199 1 93.62 211 TYR A C 1
ATOM 1724 O O . TYR A 1 211 ? 26.016 17.734 3.553 1 93.62 211 TYR A O 1
ATOM 1732 N N . ASN A 1 212 ? 27.203 19.688 3.508 1 92.88 212 ASN A N 1
ATOM 1733 C CA . ASN A 1 212 ? 27.984 19.375 4.695 1 92.88 212 ASN A CA 1
ATOM 1734 C C . ASN A 1 212 ? 27.297 19.859 5.969 1 92.88 212 ASN A C 1
ATOM 1736 O O . ASN A 1 212 ? 26.859 21 6.047 1 92.88 212 ASN A O 1
ATOM 1740 N N . VAL A 1 213 ? 27.203 18.953 6.961 1 94.25 213 VAL A N 1
ATOM 1741 C CA . VAL A 1 213 ? 26.312 19.25 8.07 1 94.25 213 VAL A CA 1
ATOM 1742 C C . VAL A 1 213 ? 27.062 19.188 9.391 1 94.25 213 VAL A C 1
ATOM 1744 O O . VAL A 1 213 ? 27.875 18.281 9.602 1 94.25 213 VAL A O 1
ATOM 1747 N N . GLN A 1 214 ? 26.859 20.172 10.141 1 91.5 214 GLN A N 1
ATOM 1748 C CA . GLN A 1 214 ? 27.344 20.188 11.516 1 91.5 214 GLN A CA 1
ATOM 1749 C C . GLN A 1 214 ? 26.172 20.188 12.5 1 91.5 214 GLN A C 1
ATOM 1751 O O . GLN A 1 214 ? 25.344 21.109 12.5 1 91.5 214 GLN A O 1
ATOM 1756 N N . VAL A 1 215 ? 26.109 19.188 13.352 1 92.19 215 VAL A N 1
ATOM 1757 C CA . VAL A 1 215 ? 25.031 19.062 14.336 1 92.19 215 VAL A CA 1
ATOM 1758 C C . VAL A 1 215 ? 25.469 19.703 15.656 1 92.19 215 VAL A C 1
ATOM 1760 O O . VAL A 1 215 ? 26.578 19.453 16.141 1 92.19 215 VAL A O 1
ATOM 1763 N N . SER A 1 216 ? 24.578 20.531 16.078 1 88.44 216 SER A N 1
ATOM 1764 C CA . SER A 1 216 ? 24.875 21.172 17.359 1 88.44 216 SER A CA 1
ATOM 1765 C C . SER A 1 216 ? 24.828 20.172 18.5 1 88.44 216 SER A C 1
ATOM 1767 O O . SER A 1 216 ? 24.016 19.25 18.5 1 88.44 216 SER A O 1
ATOM 1769 N N . PRO A 1 217 ? 25.703 20.375 19.469 1 82.5 217 PRO A N 1
ATOM 1770 C CA . PRO A 1 217 ? 25.688 19.484 20.625 1 82.5 217 PRO A CA 1
ATOM 1771 C C . PRO A 1 217 ? 24.391 19.578 21.422 1 82.5 217 PRO A C 1
ATOM 1773 O O . PRO A 1 217 ? 23.641 20.547 21.266 1 82.5 217 PRO A O 1
ATOM 1776 N N . LYS A 1 218 ? 24.25 18.5 22.25 1 76.94 218 LYS A N 1
ATOM 1777 C CA . LYS A 1 218 ? 23.062 18.438 23.109 1 76.94 218 LYS A CA 1
ATOM 1778 C C . LYS A 1 218 ? 23.125 19.484 24.203 1 76.94 218 LYS A C 1
ATOM 1780 O O . LYS A 1 218 ? 24.156 19.672 24.844 1 76.94 218 LYS A O 1
ATOM 1785 N N . GLY A 1 219 ? 22.172 20.344 24.25 1 61.97 219 GLY A N 1
ATOM 1786 C CA . GLY A 1 219 ? 22.156 21.422 25.234 1 61.97 219 GLY A CA 1
ATOM 1787 C C . GLY A 1 219 ? 21.75 22.766 24.656 1 61.97 219 GLY A C 1
ATOM 1788 O O . GLY A 1 219 ? 21.219 22.828 23.547 1 61.97 219 GLY A O 1
ATOM 1789 N N . PRO A 1 220 ? 22.078 23.828 25.438 1 62.59 220 PRO A N 1
ATOM 1790 C CA . PRO A 1 220 ? 21.656 25.156 24.984 1 62.59 220 PRO A CA 1
ATOM 1791 C C . PRO A 1 220 ? 22.328 25.562 23.672 1 62.59 220 PRO A C 1
ATOM 1793 O O . PRO A 1 220 ? 23.562 25.625 23.594 1 62.59 220 PRO A O 1
ATOM 1796 N N . ASP A 1 221 ? 21.891 25.328 22.469 1 59.56 221 ASP A N 1
ATOM 1797 C CA . ASP A 1 221 ? 22.547 25.469 21.188 1 59.56 221 ASP A CA 1
ATOM 1798 C C . ASP A 1 221 ? 22.188 26.797 20.531 1 59.56 221 ASP A C 1
ATOM 1800 O O . ASP A 1 221 ? 22.406 26.984 19.328 1 59.56 221 ASP A O 1
ATOM 1804 N N . GLY A 1 222 ? 21.781 27.922 21.391 1 67.31 222 GLY A N 1
ATOM 1805 C CA . GLY A 1 222 ? 21.562 29.25 20.844 1 67.31 222 GLY A CA 1
ATOM 1806 C C . GLY A 1 222 ? 20.484 29.297 19.781 1 67.31 222 GLY A C 1
ATOM 1807 O O . GLY A 1 222 ? 20.422 30.234 18.984 1 67.31 222 GLY A O 1
ATOM 1808 N N . GLY A 1 223 ? 19.734 28.25 19.578 1 81.75 223 GLY A N 1
ATOM 1809 C CA . GLY A 1 223 ? 18.562 28.297 18.703 1 81.75 223 GLY A CA 1
ATOM 1810 C C . GLY A 1 223 ? 18.812 27.656 17.359 1 81.75 223 GLY A C 1
ATOM 1811 O O . GLY A 1 223 ? 17.953 27.719 16.469 1 81.75 223 GLY A O 1
ATOM 1812 N N . VAL A 1 224 ? 19.984 27.172 17.156 1 91.19 224 VAL A N 1
ATOM 1813 C CA . VAL A 1 224 ? 20.312 26.484 15.898 1 91.19 224 VAL A CA 1
ATOM 1814 C C . VAL A 1 224 ? 20.734 25.047 16.188 1 91.19 224 VAL A C 1
ATOM 1816 O O . VAL A 1 224 ? 21.75 24.812 16.844 1 91.19 224 VAL A O 1
ATOM 1819 N N . ASP A 1 225 ? 20.031 24.125 15.609 1 93.06 225 ASP A N 1
ATOM 1820 C CA . ASP A 1 225 ? 20.281 22.719 15.891 1 93.06 225 ASP A CA 1
ATOM 1821 C C . ASP A 1 225 ? 21.266 22.125 14.883 1 93.06 225 ASP A C 1
ATOM 1823 O O . ASP A 1 225 ? 22.047 21.234 15.227 1 93.06 225 ASP A O 1
ATOM 1827 N N . VAL A 1 226 ? 21.203 22.594 13.688 1 93.25 226 VAL A N 1
ATOM 1828 C CA . VAL A 1 226 ? 22.031 22.078 12.609 1 93.25 226 VAL A CA 1
ATOM 1829 C C . VAL A 1 226 ? 22.5 23.219 11.711 1 93.25 226 VAL A C 1
ATOM 1831 O O . VAL A 1 226 ? 21.734 24.125 11.414 1 93.25 226 VAL A O 1
ATOM 1834 N N . LEU A 1 227 ? 23.719 23.188 11.312 1 92.75 227 LEU A N 1
ATOM 1835 C CA . LEU A 1 227 ? 24.266 24.078 10.289 1 92.75 227 LEU A CA 1
ATOM 1836 C C . LEU A 1 227 ? 24.641 23.297 9.039 1 92.75 227 LEU A C 1
ATOM 1838 O O . LEU A 1 227 ? 25.266 22.219 9.125 1 92.75 227 LEU A O 1
ATOM 1842 N N . ALA A 1 228 ? 24.188 23.766 7.926 1 92.81 228 ALA A N 1
ATOM 1843 C CA . ALA A 1 228 ? 24.469 23.094 6.66 1 92.81 228 ALA A CA 1
ATOM 1844 C C . ALA A 1 228 ? 25.172 24.031 5.684 1 92.81 228 ALA A C 1
ATOM 1846 O O . ALA A 1 228 ? 24.844 25.219 5.605 1 92.81 228 ALA A O 1
ATOM 1847 N N . TYR A 1 229 ? 26.188 23.406 4.953 1 88.94 229 TYR A N 1
ATOM 1848 C CA . TYR A 1 229 ? 27.016 24.141 4.016 1 88.94 229 TYR A CA 1
ATOM 1849 C C . TYR A 1 229 ? 27.094 23.438 2.668 1 88.94 229 TYR A C 1
ATOM 1851 O O . TYR A 1 229 ? 27 22.219 2.598 1 88.94 229 TYR A O 1
ATOM 1859 N N . LYS A 1 230 ? 27.125 24.188 1.607 1 82.69 230 LYS A N 1
ATOM 1860 C CA . LYS A 1 230 ? 27.328 23.562 0.307 1 82.69 230 LYS A CA 1
ATOM 1861 C C . LYS A 1 230 ? 28.766 23.062 0.146 1 82.69 230 LYS A C 1
ATOM 1863 O O . LYS A 1 230 ? 29 22 -0.44 1 82.69 230 LYS A O 1
ATOM 1868 N N . ASP A 1 231 ? 29.688 23.859 0.599 1 73.38 231 ASP A N 1
ATOM 1869 C CA . ASP A 1 231 ? 31.078 23.453 0.469 1 73.38 231 ASP A CA 1
ATOM 1870 C C . ASP A 1 231 ? 31.594 22.844 1.77 1 73.38 231 ASP A C 1
ATOM 1872 O O . ASP A 1 231 ? 30.984 23 2.824 1 73.38 231 ASP A O 1
ATOM 1876 N N . ALA A 1 232 ? 32.625 21.969 1.609 1 62.47 232 ALA A N 1
ATOM 1877 C CA . ALA A 1 232 ? 33.188 21.188 2.709 1 62.47 232 ALA A CA 1
ATOM 1878 C C . ALA A 1 232 ? 33.688 22.094 3.828 1 62.47 232 ALA A C 1
ATOM 1880 O O . ALA A 1 232 ? 33.688 21.703 4.996 1 62.47 232 ALA A O 1
ATOM 1881 N N . PHE A 1 233 ? 34 23.266 3.414 1 58.94 233 PHE A N 1
ATOM 1882 C CA . PHE A 1 233 ? 34.656 24.109 4.406 1 58.94 233 PHE A CA 1
ATOM 1883 C C . PHE A 1 233 ? 33.688 25.203 4.879 1 58.94 233 PHE A C 1
ATOM 1885 O O . PHE A 1 233 ? 34.062 25.984 5.77 1 58.94 233 PHE A O 1
ATOM 1892 N N . GLY A 1 234 ? 32.438 25.172 4.379 1 56.75 234 GLY A N 1
ATOM 1893 C CA . GLY A 1 234 ? 31.453 26.141 4.82 1 56.75 234 GLY A CA 1
ATOM 1894 C C . GLY A 1 234 ? 31.703 27.531 4.281 1 56.75 234 GLY A C 1
ATOM 1895 O O . GLY A 1 234 ? 31.234 28.516 4.859 1 56.75 234 GLY A O 1
ATOM 1896 N N . PHE A 1 235 ? 32.469 27.672 3.311 1 56.72 235 PHE A N 1
ATOM 1897 C CA . PHE A 1 235 ? 32.812 28.984 2.793 1 56.72 235 PHE A CA 1
ATOM 1898 C C . PHE A 1 235 ? 31.828 29.422 1.718 1 56.72 235 PHE A C 1
ATOM 1900 O O . PHE A 1 235 ? 31.594 30.609 1.524 1 56.72 235 PHE A O 1
ATOM 1907 N N . GLU A 1 236 ? 31.391 28.438 1.135 1 66.62 236 GLU A N 1
ATOM 1908 C CA . GLU A 1 236 ? 30.516 28.781 0.012 1 66.62 236 GLU A CA 1
ATOM 1909 C C . GLU A 1 236 ? 29.078 28.922 0.465 1 66.62 236 GLU A C 1
ATOM 1911 O O . GLU A 1 236 ? 28.578 28.125 1.266 1 66.62 236 GLU A O 1
ATOM 1916 N N . LYS A 1 237 ? 28.594 30.25 0.116 1 70.12 237 LYS A N 1
ATOM 1917 C CA . LYS A 1 237 ? 27.156 30.469 0.292 1 70.12 237 LYS A CA 1
ATOM 1918 C C . LYS A 1 237 ? 26.344 29.547 -0.606 1 70.12 237 LYS A C 1
ATOM 1920 O O . LYS A 1 237 ? 26.844 29.062 -1.626 1 70.12 237 LYS A O 1
ATOM 1925 N N . PRO A 1 238 ? 25.391 29.062 -0.091 1 78.69 238 PRO A N 1
ATOM 1926 C CA . PRO A 1 238 ? 24.594 29.484 1.066 1 78.69 238 PRO A CA 1
ATOM 1927 C C . PRO A 1 238 ? 24.828 28.609 2.297 1 78.69 238 PRO A C 1
ATOM 1929 O O . PRO A 1 238 ? 25.125 27.422 2.168 1 78.69 238 PRO A O 1
ATOM 1932 N N . ILE A 1 239 ? 24.922 29.312 3.465 1 88.31 239 ILE A N 1
ATOM 1933 C CA . ILE A 1 239 ? 24.844 28.641 4.758 1 88.31 239 ILE A CA 1
ATOM 1934 C C . ILE A 1 239 ? 23.391 28.531 5.195 1 88.31 239 ILE A C 1
ATOM 1936 O O . ILE A 1 239 ? 22.625 29.484 5.051 1 88.31 239 ILE A O 1
ATOM 1940 N N . ILE A 1 240 ? 23.016 27.344 5.68 1 93.12 240 ILE A N 1
ATOM 1941 C CA . ILE A 1 240 ? 21.656 27.141 6.156 1 93.12 240 ILE A CA 1
ATOM 1942 C C . ILE A 1 240 ? 21.672 26.828 7.648 1 93.12 240 ILE A C 1
ATOM 1944 O O . ILE A 1 240 ? 22.359 25.891 8.094 1 93.12 240 ILE A O 1
ATOM 1948 N N . LYS A 1 241 ? 21.062 27.625 8.438 1 94.19 241 LYS A N 1
ATOM 1949 C CA . LYS A 1 241 ? 20.828 27.297 9.844 1 94.19 241 LYS A CA 1
ATOM 1950 C C . LYS A 1 241 ? 19.453 26.672 10.047 1 94.19 241 LYS A C 1
ATOM 1952 O O . LYS A 1 241 ? 18.453 27.188 9.539 1 94.19 241 LYS A O 1
ATOM 1957 N N . VAL A 1 242 ? 19.422 25.562 10.781 1 96.06 242 VAL A N 1
ATOM 1958 C CA . VAL A 1 242 ? 18.219 24.75 10.906 1 96.06 242 VAL A CA 1
ATOM 1959 C C . VAL A 1 242 ? 17.828 24.656 12.375 1 96.06 242 VAL A C 1
ATOM 1961 O O . VAL A 1 242 ? 18.672 24.391 13.234 1 96.06 242 VAL A O 1
ATOM 1964 N N . GLN A 1 243 ? 16.594 24.953 12.664 1 96.31 243 GLN A N 1
ATOM 1965 C CA . GLN A 1 243 ? 15.984 24.641 13.953 1 96.31 243 GLN A CA 1
ATOM 1966 C C . GLN A 1 243 ? 14.969 23.516 13.836 1 96.31 243 GLN A C 1
ATOM 1968 O O . GLN A 1 243 ? 14.141 23.516 12.914 1 96.31 243 GLN A O 1
ATOM 1973 N N . VAL A 1 244 ? 15.086 22.516 14.711 1 96.88 244 VAL A N 1
ATOM 1974 C CA . VAL A 1 244 ? 14.18 21.359 14.703 1 96.88 244 VAL A CA 1
ATOM 1975 C C . VAL A 1 244 ? 13.383 21.328 16 1 96.88 244 VAL A C 1
ATOM 1977 O O . VAL A 1 244 ? 13.953 21.219 17.094 1 96.88 244 VAL A O 1
ATOM 1980 N N . LYS A 1 245 ? 12.086 21.453 15.875 1 96 245 LYS A N 1
ATOM 1981 C CA . LYS A 1 245 ? 11.18 21.281 17 1 96 245 LYS A CA 1
ATOM 1982 C C . LYS A 1 245 ? 10.305 20.047 16.828 1 96 245 LYS A C 1
ATOM 1984 O O . LYS A 1 245 ? 9.453 20 15.938 1 96 245 LYS A O 1
ATOM 1989 N N . HIS A 1 246 ? 10.484 19.078 17.656 1 96.12 246 HIS A N 1
ATOM 1990 C CA . HIS A 1 246 ? 9.703 17.844 17.625 1 96.12 246 HIS A CA 1
ATOM 1991 C C . HIS A 1 246 ? 8.836 17.703 18.875 1 96.12 246 HIS A C 1
ATOM 1993 O O . HIS A 1 246 ? 9.25 17.094 19.859 1 96.12 246 HIS A O 1
ATOM 1999 N N . ARG A 1 247 ? 7.68 18.266 18.766 1 93.69 247 ARG A N 1
ATOM 2000 C CA . ARG A 1 247 ? 6.688 18.297 19.828 1 93.69 247 ARG A CA 1
ATOM 2001 C C . ARG A 1 247 ? 5.281 18.469 19.266 1 93.69 247 ARG A C 1
ATOM 2003 O O . ARG A 1 247 ? 5.109 18.75 18.078 1 93.69 247 ARG A O 1
ATOM 2010 N N . LYS A 1 248 ? 4.309 18.328 20.109 1 90.56 248 LYS A N 1
ATOM 2011 C CA . LYS A 1 248 ? 2.918 18.391 19.672 1 90.56 248 LYS A CA 1
ATOM 2012 C C . LYS A 1 248 ? 2.488 19.828 19.422 1 90.56 248 LYS A C 1
ATOM 2014 O O . LYS A 1 248 ? 1.7 20.094 18.5 1 90.56 248 LYS A O 1
ATOM 2019 N N . SER A 1 249 ? 3.07 20.734 20.125 1 93.56 249 SER A N 1
ATOM 2020 C CA . SER A 1 249 ? 2.668 22.125 20.016 1 93.56 249 SER A CA 1
ATOM 2021 C C . SER A 1 249 ? 3.252 22.766 18.75 1 93.56 249 SER A C 1
ATOM 2023 O O . SER A 1 249 ? 4.391 22.469 18.375 1 93.56 249 SER A O 1
ATOM 2025 N N . ALA A 1 250 ? 2.535 23.609 18.156 1 95.25 250 ALA A N 1
ATOM 2026 C CA . ALA A 1 250 ? 2.961 24.328 16.953 1 95.25 250 ALA A CA 1
ATOM 2027 C C . ALA A 1 250 ? 4.074 25.328 17.281 1 95.25 250 ALA A C 1
ATOM 2029 O O . ALA A 1 250 ? 4.121 25.891 18.375 1 95.25 250 ALA A O 1
ATOM 2030 N N . ALA A 1 251 ? 4.934 25.5 16.328 1 96.69 251 ALA A N 1
ATOM 2031 C CA . ALA A 1 251 ? 5.973 26.516 16.469 1 96.69 251 ALA A CA 1
ATOM 2032 C C . ALA A 1 251 ? 5.387 27.922 16.297 1 96.69 251 ALA A C 1
ATOM 2034 O O . ALA A 1 251 ? 4.527 28.141 15.445 1 96.69 251 ALA A O 1
ATOM 2035 N N . SER A 1 252 ? 5.898 28.812 17.078 1 97.06 252 SER A N 1
ATOM 2036 C CA . SER A 1 252 ? 5.344 30.172 17.125 1 97.06 252 SER A CA 1
ATOM 2037 C C . SER A 1 252 ? 6.238 31.172 16.391 1 97.06 252 SER A C 1
ATOM 2039 O O . SER A 1 252 ? 7.363 30.828 16.016 1 97.06 252 SER A O 1
ATOM 2041 N N . ALA A 1 253 ? 5.629 32.375 16.25 1 97.25 253 ALA A N 1
ATOM 2042 C CA . ALA A 1 253 ? 6.348 33.438 15.562 1 97.25 253 ALA A CA 1
ATOM 2043 C C . ALA A 1 253 ? 7.633 33.812 16.297 1 97.25 253 ALA A C 1
ATOM 2045 O O . ALA A 1 253 ? 8.688 33.969 15.688 1 97.25 253 ALA A O 1
ATOM 2046 N N . PRO A 1 254 ? 7.582 33.906 17.625 1 96.38 254 PRO A N 1
ATOM 2047 C CA . PRO A 1 254 ? 8.82 34.219 18.344 1 96.38 254 PRO A CA 1
ATOM 2048 C C . PRO A 1 254 ? 9.922 33.188 18.125 1 96.38 254 PRO A C 1
ATOM 2050 O O . PRO A 1 254 ? 11.102 33.562 18.062 1 96.38 254 PRO A O 1
ATOM 2053 N N . GLU A 1 255 ? 9.547 32 18.031 1 95.94 255 GLU A N 1
ATOM 2054 C CA . GLU A 1 255 ? 10.539 30.953 17.797 1 95.94 255 GLU A CA 1
ATOM 2055 C C . GLU A 1 255 ? 11.195 31.109 16.422 1 95.94 255 GLU A C 1
ATOM 2057 O O . GLU A 1 255 ? 12.398 30.891 16.266 1 95.94 255 GLU A O 1
ATOM 2062 N N . ILE A 1 256 ? 10.398 31.453 15.422 1 96.5 256 ILE A N 1
ATOM 2063 C CA . ILE A 1 256 ? 10.938 31.719 14.094 1 96.5 256 ILE A CA 1
ATOM 2064 C C . ILE A 1 256 ? 11.891 32.906 14.148 1 96.5 256 ILE A C 1
ATOM 2066 O O . ILE A 1 256 ? 12.969 32.875 13.562 1 96.5 256 ILE A O 1
ATOM 2070 N N . GLN A 1 257 ? 11.5 33.906 14.867 1 95.25 257 GLN A N 1
ATOM 2071 C CA . GLN A 1 257 ? 12.32 35.094 15.008 1 95.25 257 GLN A CA 1
ATOM 2072 C C . GLN A 1 257 ? 13.641 34.781 15.711 1 95.25 257 GLN A C 1
ATOM 2074 O O . GLN A 1 257 ? 14.672 35.375 15.375 1 95.25 257 GLN A O 1
ATOM 2079 N N . GLN A 1 258 ? 13.539 33.938 16.672 1 94.5 258 GLN A N 1
ATOM 2080 C CA . GLN A 1 258 ? 14.758 33.531 17.375 1 94.5 258 GLN A CA 1
ATOM 2081 C C . GLN A 1 258 ? 15.758 32.906 16.406 1 94.5 258 GLN A C 1
ATOM 2083 O O . GLN A 1 258 ? 16.953 33.188 16.469 1 94.5 258 GLN A O 1
ATOM 2088 N N . LEU A 1 259 ? 15.32 32.062 15.547 1 94.5 259 LEU A N 1
ATOM 2089 C CA . LEU A 1 259 ? 16.188 31.469 14.547 1 94.5 259 LEU A CA 1
ATOM 2090 C C . LEU A 1 259 ? 16.781 32.531 13.625 1 94.5 259 LEU A C 1
ATOM 2092 O O . LEU A 1 259 ? 17.969 32.5 13.305 1 94.5 259 LEU A O 1
ATOM 2096 N N . LEU A 1 260 ? 15.945 33.438 13.203 1 94 260 LEU A N 1
ATOM 2097 C CA . LEU A 1 260 ? 16.375 34.531 12.328 1 94 260 LEU A CA 1
ATOM 2098 C C . LEU A 1 260 ? 17.484 35.344 12.969 1 94 260 LEU A C 1
ATOM 2100 O O . LEU A 1 260 ? 18.422 35.781 12.289 1 94 260 LEU A O 1
ATOM 2104 N N . GLY A 1 261 ? 17.391 35.438 14.227 1 91.94 261 GLY A N 1
ATOM 2105 C CA . GLY A 1 261 ? 18.359 36.25 14.953 1 91.94 261 GLY A CA 1
ATOM 2106 C C . GLY A 1 261 ? 19.609 35.469 15.359 1 91.94 261 GLY A C 1
ATOM 2107 O O . GLY A 1 261 ? 20.578 36.031 15.828 1 91.94 261 GLY A O 1
ATOM 2108 N N . ALA A 1 262 ? 19.562 34.25 15.211 1 90.62 262 ALA A N 1
ATOM 2109 C CA . ALA A 1 262 ? 20.688 33.406 15.609 1 90.62 262 ALA A CA 1
ATOM 2110 C C . ALA A 1 262 ? 21.844 33.531 14.617 1 90.62 262 ALA A C 1
ATOM 2112 O O . ALA A 1 262 ? 21.641 33.875 13.453 1 90.62 262 ALA A O 1
ATOM 2113 N N . ASN A 1 263 ? 23.062 33.281 15.039 1 86.81 263 ASN A N 1
ATOM 2114 C CA . ASN A 1 263 ? 24.234 33.312 14.172 1 86.81 263 ASN A CA 1
ATOM 2115 C C . ASN A 1 263 ? 24.359 32.031 13.344 1 86.81 263 ASN A C 1
ATOM 2117 O O . ASN A 1 263 ? 24.078 30.953 13.836 1 86.81 263 ASN A O 1
ATOM 2121 N N . PRO A 1 264 ? 24.859 32.188 12.156 1 85.69 264 PRO A N 1
ATOM 2122 C CA . PRO A 1 264 ? 25.219 33.375 11.398 1 85.69 264 PRO A CA 1
ATOM 2123 C C . PRO A 1 264 ? 24.016 34.125 10.875 1 85.69 264 PRO A C 1
ATOM 2125 O O . PRO A 1 264 ? 23.094 33.531 10.312 1 85.69 264 PRO A O 1
ATOM 2128 N N . ILE A 1 265 ? 24.016 35.344 10.852 1 81.94 265 ILE A N 1
ATOM 2129 C CA . ILE A 1 265 ? 22.859 36.219 10.617 1 81.94 265 ILE A CA 1
ATOM 2130 C C . ILE A 1 265 ? 22.484 36.188 9.141 1 81.94 265 ILE A C 1
ATOM 2132 O O . ILE A 1 265 ? 21.297 36.219 8.797 1 81.94 265 ILE A O 1
ATOM 2136 N N . ASP A 1 266 ? 23.406 36 8.25 1 85.19 266 ASP A N 1
ATOM 2137 C CA . ASP A 1 266 ? 23.125 36.094 6.82 1 85.19 266 ASP A CA 1
ATOM 2138 C C . ASP A 1 266 ? 22.797 34.719 6.246 1 85.19 266 ASP A C 1
ATOM 2140 O O . ASP A 1 266 ? 22.594 34.562 5.039 1 85.19 266 ASP A O 1
ATOM 2144 N N . ALA A 1 267 ? 22.656 33.812 7.141 1 89 267 ALA A N 1
ATOM 2145 C CA . ALA A 1 267 ? 22.375 32.438 6.688 1 89 267 ALA A CA 1
ATOM 2146 C C . ALA A 1 267 ? 20.906 32.281 6.312 1 89 267 ALA A C 1
ATOM 2148 O O . ALA A 1 267 ? 20.047 33 6.832 1 89 267 ALA A O 1
ATOM 2149 N N . ASN A 1 268 ? 20.625 31.453 5.379 1 92.62 268 ASN A N 1
ATOM 2150 C CA . ASN A 1 268 ? 19.25 31.016 5.121 1 92.62 268 ASN A CA 1
ATOM 2151 C C . ASN A 1 268 ? 18.703 30.188 6.277 1 92.62 268 ASN A C 1
ATOM 2153 O O . ASN A 1 268 ? 19.453 29.531 6.988 1 92.62 268 ASN A O 1
ATOM 2157 N N . CYS A 1 269 ? 17.406 30.297 6.512 1 95.12 269 CYS A N 1
ATOM 2158 C CA . CYS A 1 269 ? 16.812 29.672 7.684 1 95.12 269 CYS A CA 1
ATOM 2159 C C . CYS A 1 269 ? 15.836 28.562 7.273 1 95.12 269 CYS A C 1
ATOM 2161 O O . CYS A 1 269 ? 15.023 28.75 6.363 1 95.12 269 CYS A O 1
ATOM 2163 N N . LEU A 1 270 ? 16.016 27.453 7.887 1 97.06 270 LEU A N 1
ATOM 2164 C CA . LEU A 1 270 ? 15.102 26.328 7.766 1 97.06 270 LEU A CA 1
ATOM 2165 C C . LEU A 1 270 ? 14.539 25.938 9.125 1 97.06 270 LEU A C 1
ATOM 2167 O O . LEU A 1 270 ? 15.297 25.672 10.062 1 97.06 270 LEU A O 1
ATOM 2171 N N . PHE A 1 271 ? 13.25 25.969 9.273 1 97.5 271 PHE A N 1
ATOM 2172 C CA . PHE A 1 271 ? 12.594 25.594 10.531 1 97.5 271 PHE A CA 1
ATOM 2173 C C . PHE A 1 271 ? 11.734 24.359 10.352 1 97.5 271 PHE A C 1
ATOM 2175 O O . PHE A 1 271 ? 10.766 24.359 9.594 1 97.5 271 PHE A O 1
ATOM 2182 N N . VAL A 1 272 ? 12.062 23.25 11.047 1 98 272 VAL A N 1
ATOM 2183 C CA . VAL A 1 272 ? 11.312 22 11.023 1 98 272 VAL A CA 1
ATOM 2184 C C . VAL A 1 272 ? 10.477 21.875 12.289 1 98 272 VAL A C 1
ATOM 2186 O O . VAL A 1 272 ? 11.008 21.938 13.398 1 98 272 VAL A O 1
ATOM 2189 N N . SER A 1 273 ? 9.203 21.75 12.117 1 97.5 273 SER A N 1
ATOM 2190 C CA . SER A 1 273 ? 8.305 21.562 13.25 1 97.5 273 SER A CA 1
ATOM 2191 C C . SER A 1 273 ? 7.273 20.484 12.969 1 97.5 273 SER A C 1
ATOM 2193 O O . SER A 1 273 ? 6.363 20.688 12.164 1 97.5 273 SER A O 1
ATOM 2195 N N . THR A 1 274 ? 7.355 19.359 13.703 1 96 274 THR A N 1
ATOM 2196 C CA . THR A 1 274 ? 6.457 18.234 13.453 1 96 274 THR A CA 1
ATOM 2197 C C . THR A 1 274 ? 5.062 18.531 14 1 96 274 THR A C 1
ATOM 2199 O O . THR A 1 274 ? 4.09 17.875 13.609 1 96 274 THR A O 1
ATOM 2202 N N . GLY A 1 275 ? 4.938 19.547 14.875 1 94.25 275 GLY A N 1
ATOM 2203 C CA . GLY A 1 275 ? 3.641 19.969 15.383 1 94.25 275 GLY A CA 1
ATOM 2204 C C . GLY A 1 275 ? 3.002 21.062 14.547 1 94.25 275 GLY A C 1
ATOM 2205 O O . GLY A 1 275 ? 1.932 21.562 14.891 1 94.25 275 GLY A O 1
ATOM 2206 N N . GLY A 1 276 ? 3.693 21.438 13.531 1 94.56 276 GLY A N 1
ATOM 2207 C CA . GLY A 1 276 ? 3.15 22.469 12.664 1 94.56 276 GLY A CA 1
ATOM 2208 C C . GLY A 1 276 ? 3.568 23.875 13.07 1 94.56 276 GLY A C 1
ATOM 2209 O O . GLY A 1 276 ? 4.523 24.047 13.828 1 94.56 276 GLY A O 1
ATOM 2210 N N . PHE A 1 277 ? 2.826 24.844 12.492 1 96.06 277 PHE A N 1
ATOM 2211 C CA . PHE A 1 277 ? 3.139 26.25 12.688 1 96.06 277 PHE A CA 1
ATOM 2212 C C . PHE A 1 277 ? 1.868 27.062 12.938 1 96.06 277 PHE A C 1
ATOM 2214 O O . PHE A 1 277 ? 0.823 26.781 12.344 1 96.06 277 PHE A O 1
ATOM 2221 N N . THR A 1 278 ? 1.995 28.016 13.828 1 94.19 278 THR A N 1
ATOM 2222 C CA . THR A 1 278 ? 0.889 28.953 13.953 1 94.19 278 THR A CA 1
ATOM 2223 C C . THR A 1 278 ? 0.789 29.844 12.719 1 94.19 278 THR A C 1
ATOM 2225 O O . THR A 1 278 ? 1.751 29.969 11.953 1 94.19 278 THR A O 1
ATOM 2228 N N . SER A 1 279 ? -0.443 30.422 12.539 1 92 279 SER A N 1
ATOM 2229 C CA . SER A 1 279 ? -0.63 31.328 11.414 1 92 279 SER A CA 1
ATOM 2230 C C . SER A 1 279 ? 0.354 32.5 11.469 1 92 279 SER A C 1
ATOM 2232 O O . SER A 1 279 ? 0.865 32.938 10.438 1 92 279 SER A O 1
ATOM 2234 N N . GLN A 1 280 ? 0.611 32.969 12.602 1 95.5 280 GLN A N 1
ATOM 2235 C CA . GLN A 1 280 ? 1.556 34.062 12.781 1 95.5 280 GLN A CA 1
ATOM 2236 C C . GLN A 1 280 ? 2.975 33.656 12.422 1 95.5 280 GLN A C 1
ATOM 2238 O O . GLN A 1 280 ? 3.73 34.406 11.828 1 95.5 280 GLN A O 1
ATOM 2243 N N . ALA A 1 281 ? 3.301 32.469 12.812 1 97.06 281 ALA A N 1
ATOM 2244 C CA . ALA A 1 281 ? 4.617 31.953 12.469 1 97.06 281 ALA A CA 1
ATOM 2245 C C . ALA A 1 281 ? 4.797 31.859 10.953 1 97.06 281 ALA A C 1
ATOM 2247 O O . ALA A 1 281 ? 5.859 32.219 10.43 1 97.06 281 ALA A O 1
ATOM 2248 N N . GLU A 1 282 ? 3.811 31.406 10.273 1 95.25 282 GLU A N 1
ATOM 2249 C CA . GLU A 1 282 ? 3.852 31.297 8.82 1 95.25 282 GLU A CA 1
ATOM 2250 C C . GLU A 1 282 ? 4.031 32.656 8.172 1 95.25 282 GLU A C 1
ATOM 2252 O O . GLU A 1 282 ? 4.777 32.812 7.203 1 95.25 282 GLU A O 1
ATOM 2257 N N . ALA A 1 283 ? 3.344 33.594 8.672 1 95.62 283 ALA A N 1
ATOM 2258 C CA . ALA A 1 283 ? 3.447 34.938 8.148 1 95.62 283 ALA A CA 1
ATOM 2259 C C . ALA A 1 283 ? 4.859 35.5 8.32 1 95.62 283 ALA A C 1
ATOM 2261 O O . ALA A 1 283 ? 5.434 36.062 7.375 1 95.62 283 ALA A O 1
ATOM 2262 N N . VAL A 1 284 ? 5.387 35.344 9.5 1 96.5 284 VAL A N 1
ATOM 2263 C CA . VAL A 1 284 ? 6.738 35.812 9.789 1 96.5 284 VAL A CA 1
ATOM 2264 C C . VAL A 1 284 ? 7.734 35.125 8.859 1 96.5 284 VAL A C 1
ATOM 2266 O O . VAL A 1 284 ? 8.648 35.75 8.328 1 96.5 284 VAL A O 1
ATOM 2269 N N . ALA A 1 285 ? 7.562 33.875 8.688 1 96.38 285 ALA A N 1
ATOM 2270 C CA . ALA A 1 285 ? 8.469 33.094 7.844 1 96.38 285 ALA A CA 1
ATOM 2271 C C . ALA A 1 285 ? 8.414 33.562 6.398 1 96.38 285 ALA A C 1
ATOM 2273 O O . ALA A 1 285 ? 9.453 33.719 5.746 1 96.38 285 ALA A O 1
ATOM 2274 N N . LYS A 1 286 ? 7.223 33.781 5.934 1 94.38 286 LYS A N 1
ATOM 2275 C CA . LYS A 1 286 ? 7.039 34.219 4.559 1 94.38 286 LYS A CA 1
ATOM 2276 C C . LYS A 1 286 ? 7.711 35.562 4.332 1 94.38 286 LYS A C 1
ATOM 2278 O O . LYS A 1 286 ? 8.375 35.781 3.312 1 94.38 286 LYS A O 1
ATOM 2283 N N . HIS A 1 287 ? 7.617 36.406 5.207 1 94.62 287 HIS A N 1
ATOM 2284 C CA . HIS A 1 287 ? 8.148 37.781 5.105 1 94.62 287 HIS A CA 1
ATOM 2285 C C . HIS A 1 287 ? 9.672 37.781 5.176 1 94.62 287 HIS A C 1
ATOM 2287 O O . HIS A 1 287 ? 10.32 38.719 4.684 1 94.62 287 HIS A O 1
ATOM 2293 N N . ASN A 1 288 ? 10.25 36.844 5.793 1 94.06 288 ASN A N 1
ATOM 2294 C CA . ASN A 1 288 ? 11.688 36.844 6.023 1 94.06 288 ASN A CA 1
ATOM 2295 C C . ASN A 1 288 ? 12.375 35.719 5.246 1 94.06 288 ASN A C 1
ATOM 2297 O O . ASN A 1 288 ? 13.523 35.375 5.531 1 94.06 288 ASN A O 1
ATOM 2301 N N . SER A 1 289 ? 11.672 35 4.379 1 91.94 289 SER A N 1
ATOM 2302 C CA . SER A 1 289 ? 12.18 33.969 3.5 1 91.94 289 SER A CA 1
ATOM 2303 C C . SER A 1 289 ? 12.711 32.781 4.301 1 91.94 289 SER A C 1
ATOM 2305 O O . SER A 1 289 ? 13.805 32.281 4.016 1 91.94 289 SER A O 1
ATOM 2307 N N . VAL A 1 290 ? 12.07 32.5 5.395 1 94.75 290 VAL A N 1
ATOM 2308 C CA . VAL A 1 290 ? 12.367 31.281 6.16 1 94.75 290 VAL A CA 1
ATOM 2309 C C . VAL A 1 290 ? 11.562 30.109 5.602 1 94.75 290 VAL A C 1
ATOM 2311 O O . VAL A 1 290 ? 10.344 30.219 5.406 1 94.75 290 VAL A O 1
ATOM 2314 N N . LYS A 1 291 ? 12.203 29.047 5.301 1 96.88 291 LYS A N 1
ATOM 2315 C CA . LYS A 1 291 ? 11.5 27.859 4.844 1 96.88 291 LYS A CA 1
ATOM 2316 C C . LYS A 1 291 ? 10.969 27.047 6.023 1 96.88 291 LYS A C 1
ATOM 2318 O O . LYS A 1 291 ? 11.719 26.719 6.941 1 96.88 291 LYS A O 1
ATOM 2323 N N . LEU A 1 292 ? 9.664 26.812 5.992 1 97 292 LEU A N 1
ATOM 2324 C CA . LEU A 1 292 ? 9.016 26.016 7.027 1 97 292 LEU A CA 1
ATOM 2325 C C . LEU A 1 292 ? 8.727 24.594 6.527 1 97 292 LEU A C 1
ATOM 2327 O O . LEU A 1 292 ? 8.242 24.422 5.41 1 97 292 LEU A O 1
ATOM 2331 N N . ILE A 1 293 ? 9.062 23.578 7.344 1 97.12 293 ILE A N 1
ATOM 2332 C CA . ILE A 1 293 ? 8.82 22.188 7.004 1 97.12 293 ILE A CA 1
ATOM 2333 C C . ILE A 1 293 ? 8.039 21.516 8.133 1 97.12 293 ILE A C 1
ATOM 2335 O O . ILE A 1 293 ? 8.539 21.406 9.258 1 97.12 293 ILE A O 1
ATOM 2339 N N . ASP A 1 294 ? 6.828 21.047 7.848 1 95.5 294 ASP A N 1
ATOM 2340 C CA . ASP A 1 294 ? 6.062 20.297 8.828 1 95.5 294 ASP A CA 1
ATOM 2341 C C . ASP A 1 294 ? 6.297 18.797 8.672 1 95.5 294 ASP A C 1
ATOM 2343 O O . ASP A 1 294 ? 7.156 18.375 7.895 1 95.5 294 ASP A O 1
ATOM 2347 N N . LEU A 1 295 ? 5.59 18.016 9.422 1 96.19 295 LEU A N 1
ATOM 2348 C CA . LEU A 1 295 ? 5.82 16.578 9.453 1 96.19 295 LEU A CA 1
ATOM 2349 C C . LEU A 1 295 ? 5.57 15.961 8.078 1 96.19 295 LEU A C 1
ATOM 2351 O O . LEU A 1 295 ? 6.371 15.156 7.602 1 96.19 295 LEU A O 1
ATOM 2355 N N . GLU A 1 296 ? 4.465 16.297 7.453 1 94.38 296 GLU A N 1
ATOM 2356 C CA . GLU A 1 296 ? 4.117 15.75 6.145 1 94.38 296 GLU A CA 1
ATOM 2357 C C . GLU A 1 296 ? 5.191 16.062 5.105 1 94.38 296 GLU A C 1
ATOM 2359 O O . GLU A 1 296 ? 5.637 15.188 4.375 1 94.38 296 GLU A O 1
ATOM 2364 N N . GLU A 1 297 ? 5.574 17.281 5.055 1 95.12 297 GLU A N 1
ATOM 2365 C CA . GLU A 1 297 ? 6.598 17.688 4.098 1 95.12 297 GLU A CA 1
ATOM 2366 C C . GLU A 1 297 ? 7.934 17.016 4.387 1 95.12 297 GLU A C 1
ATOM 2368 O O . GLU A 1 297 ? 8.656 16.625 3.465 1 95.12 297 GLU A O 1
ATOM 2373 N N . LEU A 1 298 ? 8.258 16.953 5.664 1 97.5 298 LEU A N 1
ATOM 2374 C CA . LEU A 1 298 ? 9.492 16.281 6.047 1 97.5 298 LEU A CA 1
ATOM 2375 C C . LEU A 1 298 ? 9.516 14.852 5.527 1 97.5 298 LEU A C 1
ATOM 2377 O O . LEU A 1 298 ? 10.5 14.422 4.926 1 97.5 298 LEU A O 1
ATOM 2381 N N . VAL A 1 299 ? 8.438 14.141 5.703 1 96.94 299 VAL A N 1
ATOM 2382 C CA . VAL A 1 299 ? 8.344 12.742 5.285 1 96.94 299 VAL A CA 1
ATOM 2383 C C . VAL A 1 299 ? 8.438 12.648 3.766 1 96.94 299 VAL A C 1
ATOM 2385 O O . VAL A 1 299 ? 9.109 11.766 3.234 1 96.94 299 VAL A O 1
ATOM 2388 N N . ASN A 1 300 ? 7.812 13.578 3.08 1 95.88 300 ASN A N 1
ATOM 2389 C CA . ASN A 1 300 ? 7.914 13.602 1.625 1 95.88 300 ASN A CA 1
ATOM 2390 C C . ASN A 1 300 ? 9.359 13.781 1.165 1 95.88 300 ASN A C 1
ATOM 2392 O O . ASN A 1 300 ? 9.805 13.117 0.227 1 95.88 300 ASN A O 1
ATOM 2396 N N . LEU A 1 301 ? 10.039 14.633 1.811 1 97.56 301 LEU A N 1
ATOM 2397 C CA . LEU A 1 301 ? 11.445 14.875 1.479 1 97.56 301 LEU A CA 1
ATOM 2398 C C . LEU A 1 301 ? 12.297 13.648 1.782 1 97.56 301 LEU A C 1
ATOM 2400 O O . LEU A 1 301 ? 13.156 13.266 0.982 1 97.56 301 LEU A O 1
ATOM 2404 N N . ILE A 1 302 ? 12.023 13.062 2.924 1 97.62 302 ILE A N 1
ATOM 2405 C CA . ILE A 1 302 ? 12.781 11.891 3.332 1 97.62 302 ILE A CA 1
ATOM 2406 C C . ILE A 1 302 ? 12.586 10.766 2.314 1 97.62 302 ILE A C 1
ATOM 2408 O O . ILE A 1 302 ? 13.555 10.148 1.864 1 97.62 302 ILE A O 1
ATOM 2412 N N . VAL A 1 303 ? 11.383 10.523 1.947 1 96.69 303 VAL A N 1
ATOM 2413 C CA . VAL A 1 303 ? 11.07 9.453 0.999 1 96.69 303 VAL A CA 1
ATOM 2414 C C . VAL A 1 303 ? 11.75 9.742 -0.34 1 96.69 303 VAL A C 1
ATOM 2416 O O . VAL A 1 303 ? 12.281 8.828 -0.979 1 96.69 303 VAL A O 1
ATOM 2419 N N . HIS A 1 304 ? 11.766 10.977 -0.705 1 95.62 304 HIS A N 1
ATOM 2420 C CA . HIS A 1 304 ? 12.367 11.383 -1.97 1 95.62 304 HIS A CA 1
ATOM 2421 C C . HIS A 1 304 ? 13.875 11.148 -1.967 1 95.62 304 HIS A C 1
ATOM 2423 O O . HIS A 1 304 ? 14.438 10.711 -2.973 1 95.62 304 HIS A O 1
ATOM 2429 N N . TRP A 1 305 ? 14.523 11.328 -0.853 1 96.88 305 TRP A N 1
ATOM 2430 C CA . TRP A 1 305 ? 15.977 11.297 -0.788 1 96.88 305 TRP A CA 1
ATOM 2431 C C . TRP A 1 305 ? 16.469 10.047 -0.063 1 96.88 305 TRP A C 1
ATOM 2433 O O . TRP A 1 305 ? 17.656 9.914 0.223 1 96.88 305 TRP A O 1
ATOM 2443 N N . TYR A 1 306 ? 15.617 9.141 0.257 1 97.44 306 TYR A N 1
ATOM 2444 C CA . TYR A 1 306 ? 15.906 8.055 1.186 1 97.44 306 TYR A CA 1
ATOM 2445 C C . TYR A 1 306 ? 17.125 7.266 0.741 1 97.44 306 TYR A C 1
ATOM 2447 O O . TYR A 1 306 ? 18.016 6.977 1.55 1 97.44 306 TYR A O 1
ATOM 2455 N N . GLU A 1 307 ? 17.266 6.941 -0.502 1 95.06 307 GLU A N 1
ATOM 2456 C CA . GLU A 1 307 ? 18.359 6.105 -1.012 1 95.06 307 GLU A CA 1
ATOM 2457 C C . GLU A 1 307 ? 19.703 6.801 -0.875 1 95.06 307 GLU A C 1
ATOM 2459 O O . GLU A 1 307 ? 20.734 6.145 -0.765 1 95.06 307 GLU A O 1
ATOM 2464 N N . ASN A 1 308 ? 19.672 8.117 -0.849 1 96.69 308 ASN A N 1
ATOM 2465 C CA . ASN A 1 308 ? 20.906 8.898 -0.765 1 96.69 308 ASN A CA 1
ATOM 2466 C C . ASN A 1 308 ? 21.266 9.219 0.682 1 96.69 308 ASN A C 1
ATOM 2468 O O . ASN A 1 308 ? 22.344 9.766 0.951 1 96.69 308 ASN A O 1
ATOM 2472 N N . MET A 1 309 ? 20.391 8.883 1.587 1 97.62 309 MET A N 1
ATOM 2473 C CA . MET A 1 309 ? 20.641 9.195 2.988 1 97.62 309 MET A CA 1
ATOM 2474 C C . MET A 1 309 ? 21.719 8.273 3.566 1 97.62 309 MET A C 1
ATOM 2476 O O . MET A 1 309 ? 21.797 7.098 3.197 1 97.62 309 MET A O 1
ATOM 2480 N N . PRO A 1 310 ? 22.547 8.82 4.477 1 97.81 310 PRO A N 1
ATOM 2481 C CA . PRO A 1 310 ? 23.562 7.98 5.117 1 97.81 310 PRO A CA 1
ATOM 2482 C C . PRO A 1 310 ? 22.953 6.836 5.926 1 97.81 310 PRO A C 1
ATOM 2484 O O . PRO A 1 310 ? 21.812 6.941 6.387 1 97.81 310 PRO A O 1
ATOM 2487 N N . ASN A 1 311 ? 23.734 5.812 6.117 1 97.12 311 ASN A N 1
ATOM 2488 C CA . ASN A 1 311 ? 23.281 4.598 6.781 1 97.12 311 ASN A CA 1
ATOM 2489 C C . ASN A 1 311 ? 22.781 4.887 8.195 1 97.12 311 ASN A C 1
ATOM 2491 O O . ASN A 1 311 ? 21.797 4.301 8.641 1 97.12 311 ASN A O 1
ATOM 2495 N N . ASP A 1 312 ? 23.438 5.723 8.883 1 96.56 312 ASP A N 1
ATOM 2496 C CA . ASP A 1 312 ? 23.062 6.012 10.258 1 96.56 312 ASP A CA 1
ATOM 2497 C C . ASP A 1 312 ? 21.688 6.684 10.328 1 96.56 312 ASP A C 1
ATOM 2499 O O . ASP A 1 312 ? 20.906 6.418 11.234 1 96.56 312 ASP A O 1
ATOM 2503 N N . ALA A 1 313 ? 21.422 7.578 9.398 1 97 313 ALA A N 1
ATOM 2504 C CA . ALA A 1 313 ? 20.109 8.219 9.344 1 97 313 ALA A CA 1
ATOM 2505 C C . ALA A 1 313 ? 19.031 7.215 8.953 1 97 313 ALA A C 1
ATOM 2507 O O . ALA A 1 313 ? 17.938 7.211 9.539 1 97 313 ALA A O 1
ATOM 2508 N N . ARG A 1 314 ? 19.312 6.344 8 1 97.5 314 ARG A N 1
ATOM 2509 C CA . ARG A 1 314 ? 18.359 5.328 7.578 1 97.5 314 ARG A CA 1
ATOM 2510 C C . ARG A 1 314 ? 18.062 4.352 8.711 1 97.5 314 ARG A C 1
ATOM 2512 O O . ARG A 1 314 ? 16.938 3.838 8.82 1 97.5 314 ARG A O 1
ATOM 2519 N N . ALA A 1 315 ? 19.047 4.129 9.562 1 96.94 315 ALA A N 1
ATOM 2520 C CA . ALA A 1 315 ? 18.859 3.236 10.703 1 96.94 315 ALA A CA 1
ATOM 2521 C C . ALA A 1 315 ? 17.812 3.789 11.672 1 96.94 315 ALA A C 1
ATOM 2523 O O . ALA A 1 315 ? 17.172 3.027 12.391 1 96.94 315 ALA A O 1
ATOM 2524 N N . LEU A 1 316 ? 17.594 5.129 11.711 1 96.88 316 LEU A N 1
ATOM 2525 C CA . LEU A 1 316 ? 16.594 5.762 12.555 1 96.88 316 LEU A CA 1
ATOM 2526 C C . LEU A 1 316 ? 15.195 5.508 12.016 1 96.88 316 LEU A C 1
ATOM 2528 O O . LEU A 1 316 ? 14.211 5.555 12.766 1 96.88 316 LEU A O 1
ATOM 2532 N N . LEU A 1 317 ? 15.133 5.262 10.734 1 97.38 317 LEU A N 1
ATOM 2533 C CA . LEU A 1 317 ? 13.867 5.082 10.031 1 97.38 317 LEU A CA 1
ATOM 2534 C C . LEU A 1 317 ? 13.992 4.016 8.945 1 97.38 317 LEU A C 1
ATOM 2536 O O . LEU A 1 317 ? 13.969 4.332 7.754 1 97.38 317 LEU A O 1
ATOM 2540 N N . PRO A 1 318 ? 14.109 2.785 9.32 1 96.5 318 PRO A N 1
ATOM 2541 C CA . PRO A 1 318 ? 14.258 1.727 8.32 1 96.5 318 PRO A CA 1
ATOM 2542 C C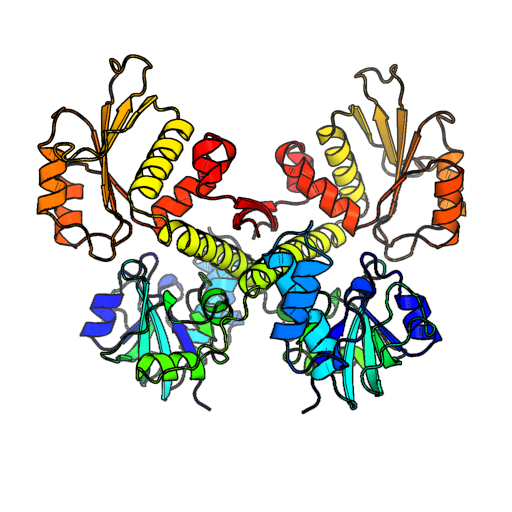 . PRO A 1 318 ? 13.023 1.586 7.426 1 96.5 318 PRO A C 1
ATOM 2544 O O . PRO A 1 318 ? 11.922 1.353 7.922 1 96.5 318 PRO A O 1
ATOM 2547 N N . LEU A 1 319 ? 13.172 1.757 6.191 1 96.88 319 LEU A N 1
ATOM 2548 C CA . LEU A 1 319 ? 12.102 1.65 5.203 1 96.88 319 LEU A CA 1
ATOM 2549 C C . LEU A 1 319 ? 12.422 0.584 4.164 1 96.88 319 LEU A C 1
ATOM 2551 O O . LEU A 1 319 ? 13.594 0.266 3.939 1 96.88 319 LEU A O 1
ATOM 2555 N N . GLN A 1 320 ? 11.422 0.018 3.639 1 94.31 320 GLN A N 1
ATOM 2556 C CA . GLN A 1 320 ? 11.555 -0.894 2.506 1 94.31 320 GLN A CA 1
ATOM 2557 C C . GLN A 1 320 ? 10.938 -0.301 1.245 1 94.31 320 GLN A C 1
ATOM 2559 O O . GLN A 1 320 ? 9.852 0.292 1.299 1 94.31 320 GLN A O 1
ATOM 2564 N N . LYS A 1 321 ? 11.688 -0.465 0.181 1 94.56 321 LYS A N 1
ATOM 2565 C CA . LYS A 1 321 ? 11.258 0.052 -1.116 1 94.56 321 LYS A CA 1
ATOM 2566 C C . LYS A 1 321 ? 10.219 -0.861 -1.755 1 94.56 321 LYS A C 1
ATOM 2568 O O . LYS A 1 321 ? 10.336 -2.086 -1.691 1 94.56 321 LYS A O 1
ATOM 2573 N N . MET A 1 322 ? 9.234 -0.323 -2.377 1 93.94 322 MET A N 1
ATOM 2574 C CA . MET A 1 322 ? 8.266 -1.074 -3.174 1 93.94 322 MET A CA 1
ATOM 2575 C C . MET A 1 322 ? 7.734 -0.225 -4.324 1 93.94 322 MET A C 1
ATOM 2577 O O . MET A 1 322 ? 8.062 0.958 -4.43 1 93.94 322 MET A O 1
ATOM 2581 N N . TYR A 1 323 ? 7.004 -0.894 -5.203 1 96.44 323 TYR A N 1
ATOM 2582 C CA . TYR A 1 323 ? 6.461 -0.219 -6.375 1 96.44 323 TYR A CA 1
ATOM 2583 C C . TYR A 1 323 ? 4.961 -0.471 -6.504 1 96.44 323 TYR A C 1
ATOM 2585 O O . TYR A 1 323 ? 4.461 -1.506 -6.059 1 96.44 323 TYR A O 1
ATOM 2593 N N . VAL A 1 324 ? 4.258 0.46 -7.051 1 95.44 324 VAL A N 1
ATOM 2594 C CA . VAL A 1 324 ? 2.883 0.302 -7.508 1 95.44 324 VAL A CA 1
ATOM 2595 C C . VAL A 1 324 ? 2.752 0.817 -8.938 1 95.44 324 VAL A C 1
ATOM 2597 O O . VAL A 1 324 ? 3.57 1.62 -9.398 1 95.44 324 VAL A O 1
ATOM 2600 N N . PRO A 1 325 ? 1.771 0.312 -9.688 1 93.56 325 PRO A N 1
ATOM 2601 C CA . PRO A 1 325 ? 1.573 0.85 -11.039 1 93.56 325 PRO A CA 1
ATOM 2602 C C . PRO A 1 325 ? 1.295 2.352 -11.039 1 93.56 325 PRO A C 1
ATOM 2604 O O . PRO A 1 325 ? 0.614 2.857 -10.141 1 93.56 325 PRO A O 1
ATOM 2607 N N . GLU A 1 326 ? 1.927 3.004 -12.008 1 86.81 326 GLU A N 1
ATOM 2608 C CA . GLU A 1 326 ? 1.634 4.426 -12.156 1 86.81 326 GLU A CA 1
ATOM 2609 C C . GLU A 1 326 ? 0.204 4.645 -12.648 1 86.81 326 GLU A C 1
ATOM 2611 O O . GLU A 1 326 ? -0.309 3.867 -13.453 1 86.81 326 GLU A O 1
ATOM 2616 N N . SER A 1 327 ? -0.637 5.539 -11.961 1 67.38 327 SER A N 1
ATOM 2617 C CA . SER A 1 327 ? -1.99 5.891 -12.375 1 67.38 327 SER A CA 1
ATOM 2618 C C . SER A 1 327 ? -2.002 6.488 -13.773 1 67.38 327 SER A C 1
ATOM 2620 O O . SER A 1 327 ? -1.023 7.109 -14.195 1 67.38 327 SER A O 1
ATOM 2622 N N . MET B 1 1 ? -28.062 1.785 9.93 1 68.75 1 MET B N 1
ATOM 2623 C CA . MET B 1 1 ? -26.969 2.342 10.719 1 68.75 1 MET B CA 1
ATOM 2624 C C . MET B 1 1 ? -26.312 3.518 10 1 68.75 1 MET B C 1
ATOM 2626 O O . MET B 1 1 ? -26.25 3.537 8.773 1 68.75 1 MET B O 1
ATOM 2630 N N . SER B 1 2 ? -26.016 4.645 10.727 1 87.06 2 SER B N 1
ATOM 2631 C CA . SER B 1 2 ? -25.422 5.844 10.141 1 87.06 2 SER B CA 1
ATOM 2632 C C . SER B 1 2 ? -24.062 5.539 9.5 1 87.06 2 SER B C 1
ATOM 2634 O O . SER B 1 2 ? -23.297 4.719 10.016 1 87.06 2 SER B O 1
ATOM 2636 N N . LYS B 1 3 ? -23.875 6.055 8.367 1 96 3 LYS B N 1
ATOM 2637 C CA . LYS B 1 3 ? -22.625 5.871 7.645 1 96 3 LYS B CA 1
ATOM 2638 C C . LYS B 1 3 ? -21.531 6.797 8.188 1 96 3 LYS B C 1
ATOM 2640 O O . LYS B 1 3 ? -21.844 7.84 8.773 1 96 3 LYS B O 1
ATOM 2645 N N . TRP B 1 4 ? -20.328 6.355 8.094 1 97.88 4 TRP B N 1
ATOM 2646 C CA . TRP B 1 4 ? -19.172 7.148 8.484 1 97.88 4 TRP B CA 1
ATOM 2647 C C . TRP B 1 4 ? -18.328 7.527 7.273 1 97.88 4 TRP B C 1
ATOM 2649 O O . TRP B 1 4 ? -17.969 6.664 6.469 1 97.88 4 TRP B O 1
ATOM 2659 N N . TRP B 1 5 ? -18.016 8.852 7.148 1 98.19 5 TRP B N 1
ATOM 2660 C CA . TRP B 1 5 ? -17.266 9.375 6.004 1 98.19 5 TRP B CA 1
ATOM 2661 C C . TRP B 1 5 ? -16.031 10.133 6.461 1 98.19 5 TRP B C 1
ATOM 2663 O O . TRP B 1 5 ? -16.094 10.914 7.418 1 98.19 5 TRP B O 1
ATOM 2673 N N . MET B 1 6 ? -14.938 9.898 5.84 1 97.94 6 MET B N 1
ATOM 2674 C CA . MET B 1 6 ? -13.805 10.812 5.902 1 97.94 6 MET B CA 1
ATOM 2675 C C . MET B 1 6 ? -13.898 11.875 4.816 1 97.94 6 MET B C 1
ATOM 2677 O O . MET B 1 6 ? -14.195 11.562 3.658 1 97.94 6 MET B O 1
ATOM 2681 N N . ILE B 1 7 ? -13.797 13.086 5.195 1 98.38 7 ILE B N 1
ATOM 2682 C CA . ILE B 1 7 ? -13.695 14.211 4.266 1 98.38 7 ILE B CA 1
ATOM 2683 C C . ILE B 1 7 ? -12.469 15.055 4.602 1 98.38 7 ILE B C 1
ATOM 2685 O O . ILE B 1 7 ? -12.391 15.641 5.684 1 98.38 7 ILE B O 1
ATOM 2689 N N . ARG B 1 8 ? -11.57 15.148 3.697 1 96.81 8 ARG B N 1
ATOM 2690 C CA . ARG B 1 8 ? -10.352 15.914 3.951 1 96.81 8 ARG B CA 1
ATOM 2691 C C . ARG B 1 8 ? -10.57 17.391 3.662 1 96.81 8 ARG B C 1
ATOM 2693 O O . ARG B 1 8 ? -11.219 17.75 2.678 1 96.81 8 ARG B O 1
ATOM 2700 N N . ALA B 1 9 ? -10.047 18.188 4.504 1 96.06 9 ALA B N 1
ATOM 2701 C CA . ALA B 1 9 ? -10.273 19.641 4.473 1 96.06 9 ALA B CA 1
ATOM 2702 C C . ALA B 1 9 ? -9.211 20.344 3.641 1 96.06 9 ALA B C 1
ATOM 2704 O O . ALA B 1 9 ? -8.43 21.141 4.168 1 96.06 9 ALA B O 1
ATOM 2705 N N . GLY B 1 10 ? -9.211 20.125 2.383 1 91.3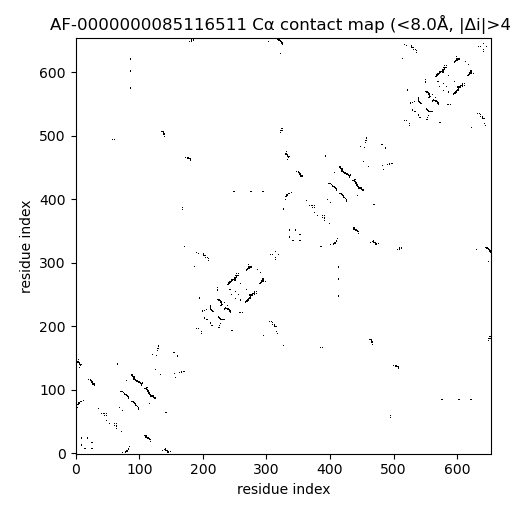8 10 GLY B N 1
ATOM 2706 C CA . GLY B 1 10 ? -8.219 20.703 1.499 1 91.38 10 GLY B CA 1
ATOM 2707 C C . GLY B 1 10 ? -6.922 19.922 1.454 1 91.38 10 GLY B C 1
ATOM 2708 O O . GLY B 1 10 ? -6.832 18.828 2.041 1 91.38 10 GLY B O 1
ATOM 2709 N N . ASP B 1 11 ? -5.941 20.359 0.768 1 84.75 11 ASP B N 1
ATOM 2710 C CA . ASP B 1 11 ? -4.676 19.656 0.572 1 84.75 11 ASP B CA 1
ATOM 2711 C C . ASP B 1 11 ? -3.822 19.703 1.839 1 84.75 11 ASP B C 1
ATOM 2713 O O . ASP B 1 11 ? -3.041 18.797 2.1 1 84.75 11 ASP B O 1
ATOM 2717 N N . ARG B 1 12 ? -3.998 20.734 2.625 1 83.25 12 ARG B N 1
ATOM 2718 C CA . ARG B 1 12 ? -3.174 20.938 3.811 1 83.25 12 ARG B CA 1
ATOM 2719 C C . ARG B 1 12 ? -4.039 21.188 5.043 1 83.25 12 ARG B C 1
ATOM 2721 O O . ARG B 1 12 ? -3.633 21.891 5.969 1 83.25 12 ARG B O 1
ATOM 2728 N N . ASN B 1 13 ? -5.289 20.703 4.945 1 88.12 13 ASN B N 1
ATOM 2729 C CA . ASN B 1 13 ? -6.27 20.875 6.012 1 88.12 13 ASN B CA 1
ATOM 2730 C C . ASN B 1 13 ? -6.582 22.344 6.246 1 88.12 13 ASN B C 1
ATOM 2732 O O . ASN B 1 13 ? -6.965 22.734 7.352 1 88.12 13 ASN B O 1
ATOM 2736 N N . GLU B 1 14 ? -6.441 23.172 5.305 1 89.44 14 GLU B N 1
ATOM 2737 C CA . GLU B 1 14 ? -6.578 24.625 5.434 1 89.44 14 GLU B CA 1
ATOM 2738 C C . GLU B 1 14 ? -8.031 25.016 5.672 1 89.44 14 GLU B C 1
ATOM 2740 O O . GLU B 1 14 ? -8.312 26.141 6.109 1 89.44 14 GLU B O 1
ATOM 2745 N N . LEU B 1 15 ? -8.938 24.109 5.492 1 96 15 LEU B N 1
ATOM 2746 C CA . LEU B 1 15 ? -10.359 24.453 5.578 1 96 15 LEU B CA 1
ATOM 2747 C C . LEU B 1 15 ? -10.898 24.188 6.98 1 96 15 LEU B C 1
ATOM 2749 O O . LEU B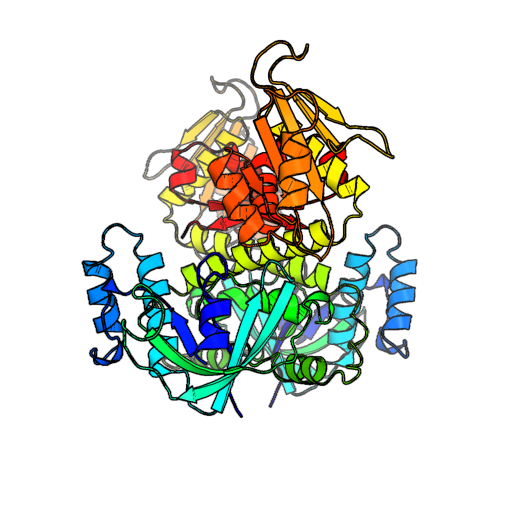 1 15 ? -12.016 24.578 7.305 1 96 15 LEU B O 1
ATOM 2753 N N . ILE B 1 16 ? -10.148 23.578 7.816 1 95.75 16 ILE B N 1
ATOM 2754 C CA . ILE B 1 16 ? -10.641 23.094 9.102 1 95.75 16 ILE B CA 1
ATOM 2755 C C . ILE B 1 16 ? -11.148 24.281 9.93 1 95.75 16 ILE B C 1
ATOM 2757 O O . ILE B 1 16 ? -12.266 24.25 10.445 1 95.75 16 ILE B O 1
ATOM 2761 N N . PRO B 1 17 ? -10.375 25.375 10.078 1 93.75 17 PRO B N 1
ATOM 2762 C CA . PRO B 1 17 ? -10.906 26.5 10.859 1 93.75 17 PRO B CA 1
ATOM 2763 C C . PRO B 1 17 ? -12.227 27.031 10.312 1 93.75 17 PRO B C 1
ATOM 2765 O O . PRO B 1 17 ? -13.148 27.312 11.078 1 93.75 17 PRO B O 1
ATOM 2768 N N . LEU B 1 18 ? -12.289 27.141 9.031 1 95.88 18 LEU B N 1
ATOM 2769 C CA . LEU B 1 18 ? -13.508 27.594 8.383 1 95.88 18 LEU B CA 1
ATOM 2770 C C . LEU B 1 18 ? -14.656 26.625 8.625 1 95.88 18 LEU B C 1
ATOM 2772 O O . LEU B 1 18 ? -15.797 27.031 8.859 1 95.88 18 LEU B O 1
ATOM 2776 N N . TRP B 1 19 ? -14.391 25.297 8.508 1 97.94 19 TRP B N 1
ATOM 2777 C CA . TRP B 1 19 ? -15.398 24.266 8.727 1 97.94 19 TRP B CA 1
ATOM 2778 C C . TRP B 1 19 ? -15.977 24.375 10.133 1 97.94 19 TRP B C 1
ATOM 2780 O O . TRP B 1 19 ? -17.203 24.312 10.312 1 97.94 19 TRP B O 1
ATOM 2790 N N . LEU B 1 20 ? -15.156 24.547 11.102 1 97.06 20 LEU B N 1
ATOM 2791 C CA . LEU B 1 20 ? -15.57 24.594 12.5 1 97.06 20 LEU B CA 1
ATOM 2792 C C . LEU B 1 20 ? -16.344 25.859 12.797 1 97.06 20 LEU B C 1
ATOM 2794 O O . LEU B 1 20 ? -17.328 25.844 13.555 1 97.06 20 LEU B O 1
ATOM 2798 N N . GLU B 1 21 ? -15.914 26.938 12.234 1 96.44 21 GLU B N 1
ATOM 2799 C CA . GLU B 1 21 ? -16.562 28.219 12.453 1 96.44 21 GLU B CA 1
ATOM 2800 C C . GLU B 1 21 ? -17.953 28.25 11.844 1 96.44 21 GLU B C 1
ATOM 2802 O O . GLU B 1 21 ? -18.906 28.703 12.477 1 96.44 21 GLU B O 1
ATOM 2807 N N . LYS B 1 22 ? -18.094 27.688 10.648 1 97.25 22 LYS B N 1
ATOM 2808 C CA . LYS B 1 22 ? -19.328 27.859 9.891 1 97.25 22 LYS B CA 1
ATOM 2809 C C . LYS B 1 22 ? -20.219 26.625 10.023 1 97.25 22 LYS B C 1
ATOM 2811 O O . LYS B 1 22 ? -21.375 26.641 9.602 1 97.25 22 LYS B O 1
ATOM 2816 N N . GLY B 1 23 ? -19.672 25.562 10.602 1 97.94 23 GLY B N 1
ATOM 2817 C CA . GLY B 1 23 ? -20.422 24.328 10.711 1 97.94 23 GLY B CA 1
ATOM 2818 C C . GLY B 1 23 ? -20.672 23.656 9.375 1 97.94 23 GLY B C 1
ATOM 2819 O O . GLY B 1 23 ? -21.797 23.328 9.031 1 97.94 23 GLY B O 1
ATOM 2820 N N . ILE B 1 24 ? -19.547 23.516 8.664 1 98.44 24 ILE B N 1
ATOM 2821 C CA . ILE B 1 24 ? -19.703 22.922 7.344 1 98.44 24 ILE B CA 1
ATOM 2822 C C . ILE B 1 24 ? -18.531 21.969 7.074 1 98.44 24 ILE B C 1
ATOM 2824 O O . ILE B 1 24 ? -17.594 21.875 7.871 1 98.44 24 ILE B O 1
ATOM 2828 N N . ALA B 1 25 ? -18.562 21.188 6.086 1 98.5 25 ALA B N 1
ATOM 2829 C CA . ALA B 1 25 ? -17.5 20.547 5.32 1 98.5 25 ALA B CA 1
ATOM 2830 C C . ALA B 1 25 ? -17.672 20.797 3.826 1 98.5 25 ALA B C 1
ATOM 2832 O O . ALA B 1 25 ? -18.797 20.906 3.328 1 98.5 25 ALA B O 1
ATOM 2833 N N . SER B 1 26 ? -16.578 20.984 3.154 1 98.38 26 SER B N 1
ATOM 2834 C CA . SER B 1 26 ? -16.672 21.344 1.746 1 98.38 26 SER B CA 1
ATOM 2835 C C . SER B 1 26 ? -15.539 20.719 0.932 1 98.38 26 SER B C 1
ATOM 2837 O O . SER B 1 26 ? -14.453 20.453 1.46 1 98.38 26 SER B O 1
ATOM 2839 N N . ILE B 1 27 ? -15.812 20.422 -0.314 1 98.06 27 ILE B N 1
ATOM 2840 C CA . ILE B 1 27 ? -14.789 19.906 -1.215 1 98.06 27 ILE B CA 1
ATOM 2841 C C . ILE B 1 27 ? -14.766 20.75 -2.494 1 98.06 27 ILE B C 1
ATOM 2843 O O . ILE B 1 27 ? -15.672 21.547 -2.738 1 98.06 27 ILE B O 1
ATOM 2847 N N . GLY B 1 28 ? -13.758 20.531 -3.291 1 96.31 28 GLY B N 1
ATOM 2848 C CA . GLY B 1 28 ? -13.461 21.422 -4.406 1 96.31 28 GLY B CA 1
ATOM 2849 C C . GLY B 1 28 ? -14.055 20.938 -5.719 1 96.31 28 GLY B C 1
ATOM 2850 O O . GLY B 1 28 ? -15.234 20.594 -5.781 1 96.31 28 GLY B O 1
ATOM 2851 N N . TRP B 1 29 ? -13.219 21.078 -6.812 1 96.56 29 TRP B N 1
ATOM 2852 C CA . TRP B 1 29 ? -13.555 20.75 -8.195 1 96.56 29 TRP B CA 1
ATOM 2853 C C . TRP B 1 29 ? -14.68 21.641 -8.719 1 96.56 29 TRP B C 1
ATOM 2855 O O . TRP B 1 29 ? -15.648 21.141 -9.297 1 96.56 29 TRP B O 1
ATOM 2865 N N . ALA B 1 30 ? -14.461 22.875 -8.453 1 96.12 30 ALA B N 1
ATOM 2866 C CA . ALA B 1 30 ? -15.453 23.906 -8.781 1 96.12 30 ALA B CA 1
ATOM 2867 C C . ALA B 1 30 ? -15.742 23.922 -10.273 1 96.12 30 ALA B C 1
ATOM 2869 O O . ALA B 1 30 ? -16.859 24.219 -10.695 1 96.12 30 ALA B O 1
ATOM 2870 N N . ARG B 1 31 ? -14.773 23.5 -11.094 1 96.44 31 ARG B N 1
ATOM 2871 C CA . ARG B 1 31 ? -14.914 23.547 -12.547 1 96.44 31 ARG B CA 1
ATOM 2872 C C . ARG B 1 31 ? -15.961 22.562 -13.031 1 96.44 31 ARG B C 1
ATOM 2874 O O . ARG B 1 31 ? -16.438 22.641 -14.164 1 96.44 31 ARG B O 1
ATOM 2881 N N . LEU B 1 32 ? -16.312 21.656 -12.242 1 97.06 32 LEU B N 1
ATOM 2882 C CA . LEU B 1 32 ? -17.328 20.672 -12.602 1 97.06 32 LEU B CA 1
ATOM 2883 C C . LEU B 1 32 ? -18.734 21.266 -12.5 1 97.06 32 LEU B C 1
ATOM 2885 O O . LEU B 1 32 ? -19.672 20.75 -13.102 1 97.06 32 LEU B O 1
ATOM 2889 N N . GLY B 1 33 ? -18.828 22.328 -11.742 1 96.06 33 GLY B N 1
ATOM 2890 C CA . GLY B 1 33 ? -20.156 22.828 -11.43 1 96.06 33 GLY B CA 1
ATOM 2891 C C . GLY B 1 33 ? -20.891 21.969 -10.414 1 96.06 33 GLY B C 1
ATOM 2892 O O . GLY B 1 33 ? -20.281 21.203 -9.688 1 96.06 33 GLY B O 1
ATOM 2893 N N . ASP B 1 34 ? -22.219 22.25 -10.32 1 97.62 34 ASP B N 1
ATOM 2894 C CA . ASP B 1 34 ? -23.062 21.531 -9.375 1 97.62 34 ASP B CA 1
ATOM 2895 C C . ASP B 1 34 ? -23.297 20.094 -9.82 1 97.62 34 ASP B C 1
ATOM 2897 O O . ASP B 1 34 ? -23.969 19.859 -10.828 1 97.62 34 ASP B O 1
ATOM 2901 N N . PRO B 1 35 ? -22.828 19.156 -9.055 1 97.88 35 PRO B N 1
ATOM 2902 C CA . PRO B 1 35 ? -22.969 17.766 -9.453 1 97.88 35 PRO B CA 1
ATOM 2903 C C . PRO B 1 35 ? -24.438 17.312 -9.508 1 97.88 35 PRO B C 1
ATOM 2905 O O . PRO B 1 35 ? -24.766 16.359 -10.219 1 97.88 35 PRO B O 1
ATOM 2908 N N . LYS B 1 36 ? -25.266 17.938 -8.828 1 97.19 36 LYS B N 1
ATOM 2909 C CA . LYS B 1 36 ? -26.672 17.562 -8.781 1 97.19 36 LYS B CA 1
ATOM 2910 C C . LYS B 1 36 ? -27.391 17.938 -10.07 1 97.19 36 LYS B C 1
ATOM 2912 O O . LYS B 1 36 ? -28.5 17.484 -10.32 1 97.19 36 LYS B O 1
ATOM 2917 N N . ASN B 1 37 ? -26.734 18.734 -10.875 1 96.75 37 ASN B N 1
ATOM 2918 C CA . ASN B 1 37 ? -27.328 19.109 -12.156 1 96.75 37 ASN B CA 1
ATOM 2919 C C . ASN B 1 37 ? -27.156 18 -13.188 1 96.75 37 ASN B C 1
ATOM 2921 O O . ASN B 1 37 ? -27.719 18.078 -14.281 1 96.75 37 ASN B O 1
ATOM 2925 N N . PHE B 1 38 ? -26.453 17.016 -12.883 1 96.81 38 PHE B N 1
ATOM 2926 C CA . PHE B 1 38 ? -26.234 15.914 -13.805 1 96.81 38 PHE B CA 1
ATOM 2927 C C . PHE B 1 38 ? -27.125 14.727 -13.453 1 96.81 38 PHE B C 1
ATOM 2929 O O . PHE B 1 38 ? -27.281 14.398 -12.273 1 96.81 38 PHE B O 1
ATOM 2936 N N . GLN B 1 39 ? -27.609 14.047 -14.398 1 92.94 39 GLN B N 1
ATOM 2937 C CA . GLN B 1 39 ? -28.562 12.961 -14.203 1 92.94 39 GLN B CA 1
ATOM 2938 C C . GLN B 1 39 ? -27.844 11.664 -13.828 1 92.94 39 GLN B C 1
ATOM 2940 O O . GLN B 1 39 ? -28.453 10.75 -13.281 1 92.94 39 GLN B O 1
ATOM 2945 N N . SER B 1 40 ? -26.609 11.617 -14.242 1 94.81 40 SER B N 1
ATOM 2946 C CA . SER B 1 40 ? -25.844 10.406 -13.969 1 94.81 40 SER B CA 1
ATOM 2947 C C . SER B 1 40 ? -24.359 10.727 -13.734 1 94.81 40 SER B C 1
ATOM 2949 O O . SER B 1 40 ? -23.891 11.805 -14.109 1 94.81 40 SER B O 1
ATOM 2951 N N . LYS B 1 41 ? -23.734 9.883 -13.07 1 94.19 41 LYS B N 1
ATOM 2952 C CA . LYS B 1 41 ? -22.297 10.016 -12.859 1 94.19 41 LYS B CA 1
ATOM 2953 C C . LYS B 1 41 ? -21.547 10.086 -14.18 1 94.19 41 LYS B C 1
ATOM 2955 O O . LYS B 1 41 ? -20.531 10.781 -14.297 1 94.19 41 LYS B O 1
ATOM 2960 N N . GLU B 1 42 ? -22.047 9.367 -15.227 1 93.94 42 GLU B N 1
ATOM 2961 C CA . GLU B 1 42 ? -21.438 9.359 -16.547 1 93.94 42 GLU B CA 1
ATOM 2962 C C . GLU B 1 42 ? -21.453 10.758 -17.172 1 93.94 42 GLU B C 1
ATOM 2964 O O . GLU B 1 42 ? -20.484 11.156 -17.828 1 93.94 42 GLU B O 1
ATOM 2969 N N . GLN B 1 43 ? -22.5 11.414 -16.953 1 96.31 43 GLN B N 1
ATOM 2970 C CA . GLN B 1 43 ? -22.578 12.789 -17.453 1 96.31 43 GLN B CA 1
ATOM 2971 C C . GLN B 1 43 ? -21.562 13.68 -16.75 1 96.31 43 GLN B C 1
ATOM 2973 O O . GLN B 1 43 ? -20.953 14.539 -17.391 1 96.31 43 GLN B O 1
ATOM 2978 N N . LEU B 1 44 ? -21.438 13.477 -15.484 1 96.94 44 LEU B N 1
ATOM 2979 C CA . LEU B 1 44 ? -20.438 14.234 -14.734 1 96.94 44 LEU B CA 1
ATOM 2980 C C . LEU B 1 44 ? -19.031 13.898 -15.227 1 96.94 44 LEU B C 1
ATOM 2982 O O . LEU B 1 44 ? -18.172 14.781 -15.289 1 96.94 44 LEU B O 1
ATOM 2986 N N . GLN B 1 45 ? -18.828 12.656 -15.594 1 96.12 45 GLN B N 1
ATOM 2987 C CA . GLN B 1 45 ? -17.547 12.219 -16.125 1 96.12 45 GLN B CA 1
ATOM 2988 C C . GLN B 1 45 ? -17.219 12.945 -17.438 1 96.12 45 GLN B C 1
ATOM 2990 O O . GLN B 1 45 ? -16.078 13.359 -17.656 1 96.12 45 GLN B O 1
ATOM 2995 N N . ARG B 1 46 ? -18.203 13.039 -18.297 1 96.31 46 ARG B N 1
ATOM 2996 C CA . ARG B 1 46 ? -18.016 13.75 -19.547 1 96.31 46 ARG B CA 1
ATOM 2997 C C . ARG B 1 46 ? -17.609 15.203 -19.297 1 96.31 46 ARG B C 1
ATOM 2999 O O . ARG B 1 46 ? -16.766 15.742 -20 1 96.31 46 ARG B O 1
ATOM 3006 N N . LYS B 1 47 ? -18.281 15.781 -18.328 1 97.31 47 LYS B N 1
ATOM 3007 C CA . LYS B 1 47 ? -17.922 17.156 -17.969 1 97.31 47 LYS B CA 1
ATOM 3008 C C . LYS B 1 47 ? -16.484 17.234 -17.469 1 97.31 47 LYS B C 1
ATOM 3010 O O . LYS B 1 47 ? -15.75 18.156 -17.828 1 97.31 47 LYS B O 1
ATOM 3015 N N . ALA B 1 48 ? -16.047 16.344 -16.625 1 97.31 48 ALA B N 1
ATOM 3016 C CA . ALA B 1 48 ? -14.688 16.297 -16.109 1 97.31 48 ALA B CA 1
ATOM 3017 C C . ALA B 1 48 ? -13.68 16.156 -17.25 1 97.31 48 ALA B C 1
ATOM 3019 O O . ALA B 1 48 ? -12.609 16.766 -17.219 1 97.31 48 ALA B O 1
ATOM 3020 N N . ASP B 1 49 ? -14.094 15.336 -18.25 1 96.69 49 ASP B N 1
ATOM 3021 C CA . ASP B 1 49 ? -13.219 15.117 -19.406 1 96.69 49 ASP B CA 1
ATOM 3022 C C . A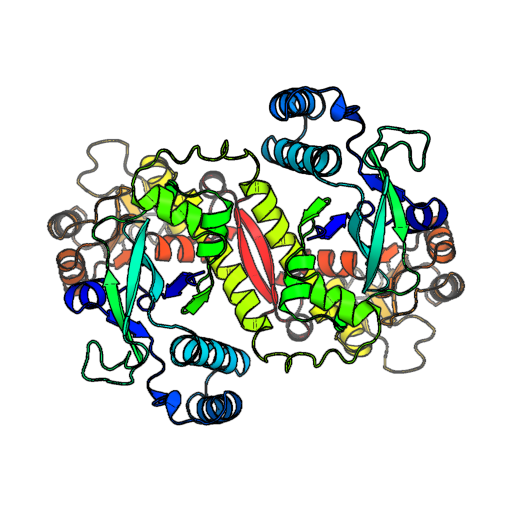SP B 1 49 ? -13.023 16.406 -20.188 1 96.69 49 ASP B C 1
ATOM 3024 O O . ASP B 1 49 ? -11.961 16.625 -20.781 1 96.69 49 ASP B O 1
ATOM 3028 N N . GLU B 1 50 ? -14.008 17.172 -20.125 1 97.25 50 GLU B N 1
ATOM 3029 C CA . GLU B 1 50 ? -13.953 18.438 -20.844 1 97.25 50 GLU B CA 1
ATOM 3030 C C . GLU B 1 50 ? -13.148 19.484 -20.062 1 97.25 50 GLU B C 1
ATOM 3032 O O . GLU B 1 50 ? -12.234 20.094 -20.609 1 97.25 50 GLU B O 1
ATOM 3037 N N . VAL B 1 51 ? -13.375 19.641 -18.828 1 97.25 51 VAL B N 1
ATOM 3038 C CA . VAL B 1 51 ? -12.859 20.797 -18.094 1 97.25 51 VAL B CA 1
ATOM 3039 C C . VAL B 1 51 ? -11.484 20.469 -17.516 1 97.25 51 VAL B C 1
ATOM 3041 O O . VAL B 1 51 ? -10.711 21.375 -17.188 1 97.25 51 VAL B O 1
ATOM 3044 N N . PHE B 1 52 ? -11.211 19.219 -17.328 1 96.81 52 PHE B N 1
ATOM 3045 C CA . PHE B 1 52 ? -9.906 18.812 -16.812 1 96.81 52 PHE B CA 1
ATOM 3046 C C . PHE B 1 52 ? -9.133 18.031 -17.859 1 96.81 52 PHE B C 1
ATOM 3048 O O . PHE B 1 52 ? -8.453 17.047 -17.547 1 96.81 52 PHE B O 1
ATOM 3055 N N . ALA B 1 53 ? -9.203 18.375 -19.047 1 94.44 53 ALA B N 1
ATOM 3056 C CA . ALA B 1 53 ? -8.602 17.672 -20.172 1 94.44 53 ALA B CA 1
ATOM 3057 C C . ALA B 1 53 ? -7.09 17.562 -20.016 1 94.44 53 ALA B C 1
ATOM 3059 O O . ALA B 1 53 ? -6.469 16.641 -20.562 1 94.44 53 ALA B O 1
ATOM 3060 N N . GLU B 1 54 ? -6.52 18.453 -19.234 1 94.12 54 GLU B N 1
ATOM 3061 C CA . GLU B 1 54 ? -5.07 18.5 -19.047 1 94.12 54 GLU B CA 1
ATOM 3062 C C . GLU B 1 54 ? -4.621 17.453 -18.031 1 94.12 54 GLU B C 1
ATOM 3064 O O . GLU B 1 54 ? -3.432 17.141 -17.938 1 94.12 54 GLU B O 1
ATOM 3069 N N . SER B 1 55 ? -5.535 16.891 -17.359 1 91.81 55 SER B N 1
ATOM 3070 C CA . SER B 1 55 ? -5.207 15.914 -16.328 1 91.81 55 SER B CA 1
ATOM 3071 C C . SER B 1 55 ? -5.355 14.492 -16.859 1 91.81 55 SER B C 1
ATOM 3073 O O . SER B 1 55 ? -6.027 14.258 -17.859 1 91.81 55 SER B O 1
ATOM 3075 N N . LYS B 1 56 ? -4.789 13.555 -16.203 1 87.38 56 LYS B N 1
ATOM 3076 C CA . LYS B 1 56 ? -4.859 12.148 -16.594 1 87.38 56 LYS B CA 1
ATOM 3077 C C . LYS B 1 56 ? -6.289 11.625 -16.484 1 87.38 56 LYS B C 1
ATOM 3079 O O . LYS B 1 56 ? -7.027 11.984 -15.57 1 87.38 56 LYS B O 1
ATOM 3084 N N . PRO B 1 57 ? -6.688 10.805 -17.359 1 88.06 57 PRO B N 1
ATOM 3085 C CA . PRO B 1 57 ? -8.055 10.273 -17.359 1 88.06 57 PRO B CA 1
ATOM 3086 C C . PRO B 1 57 ? -8.414 9.57 -16.047 1 88.06 57 PRO B C 1
ATOM 3088 O O . PRO B 1 57 ? -9.523 9.75 -15.539 1 88.06 57 PRO B O 1
ATOM 3091 N N . LYS B 1 58 ? -7.531 8.859 -15.539 1 85.38 58 LYS B N 1
ATOM 3092 C CA . LYS B 1 58 ? -7.832 8.102 -14.328 1 85.38 58 LYS B CA 1
ATOM 3093 C C . LYS B 1 58 ? -8.016 9.039 -13.133 1 85.38 58 LYS B C 1
ATOM 3095 O O . LYS B 1 58 ? -8.812 8.75 -12.234 1 85.38 58 LYS B O 1
ATOM 3100 N N . SER B 1 59 ? -7.289 10.109 -13.094 1 89.94 59 SER B N 1
ATOM 3101 C CA . SER B 1 59 ? -7.465 11.102 -12.039 1 89.94 59 SER B CA 1
ATOM 3102 C C . SER B 1 59 ? -8.844 11.758 -12.117 1 89.94 59 SER B C 1
ATOM 3104 O O . SER B 1 59 ? -9.508 11.93 -11.094 1 89.94 59 SER B O 1
ATOM 3106 N N . ARG B 1 60 ? -9.203 12.062 -13.328 1 93.94 60 ARG B N 1
ATOM 3107 C CA . ARG B 1 60 ? -10.516 12.68 -13.531 1 93.94 60 ARG B CA 1
ATOM 3108 C C . ARG B 1 60 ? -11.633 11.773 -13.016 1 93.94 60 ARG B C 1
ATOM 3110 O O . ARG B 1 60 ? -12.562 12.25 -12.367 1 93.94 60 ARG B O 1
ATOM 3117 N N . THR B 1 61 ? -11.477 10.57 -13.32 1 91.94 61 THR B N 1
ATOM 3118 C CA . THR B 1 61 ? -12.484 9.617 -12.883 1 91.94 61 THR B CA 1
ATOM 3119 C C . THR B 1 61 ? -12.523 9.531 -11.359 1 91.94 61 THR B C 1
ATOM 3121 O O . THR B 1 61 ? -13.602 9.461 -10.766 1 91.94 61 THR B O 1
ATOM 3124 N N . SER B 1 62 ? -11.383 9.5 -10.758 1 91.44 62 SER B N 1
ATOM 3125 C CA . SER B 1 62 ? -11.328 9.5 -9.297 1 91.44 62 SER B CA 1
ATOM 3126 C C . SER B 1 62 ? -12.023 10.727 -8.719 1 91.44 62 SER B C 1
ATOM 3128 O O . SER B 1 62 ? -12.758 10.625 -7.738 1 91.44 62 SER B O 1
ATOM 3130 N N . TRP B 1 63 ? -11.781 11.852 -9.312 1 94.56 63 TRP B N 1
ATOM 3131 C CA . TRP B 1 63 ? -12.391 13.094 -8.844 1 94.56 63 TRP B CA 1
ATOM 3132 C C . TRP B 1 63 ? -13.906 13.039 -8.977 1 94.56 63 TRP B C 1
ATOM 3134 O O . TRP B 1 63 ? -14.641 13.43 -8.062 1 94.56 63 TRP B O 1
ATOM 3144 N N . VAL B 1 64 ? -14.352 12.531 -10.094 1 95.88 64 VAL B N 1
ATOM 3145 C CA . VAL B 1 64 ? -15.781 12.391 -10.344 1 95.88 64 VAL B CA 1
ATOM 3146 C C . VAL B 1 64 ? -16.406 11.484 -9.281 1 95.88 64 VAL B C 1
ATOM 3148 O O . VAL B 1 64 ? -17.469 11.797 -8.742 1 95.88 64 VAL B O 1
ATOM 3151 N N . ASN B 1 65 ? -15.742 10.391 -9.031 1 94.06 65 ASN B N 1
ATOM 3152 C CA . ASN B 1 65 ? -16.25 9.461 -8.023 1 94.06 65 ASN B CA 1
ATOM 3153 C C . ASN B 1 65 ? -16.391 10.141 -6.664 1 94.06 65 ASN B C 1
ATOM 3155 O O . ASN B 1 65 ? -17.406 9.953 -5.984 1 94.06 65 ASN B O 1
ATOM 3159 N N . GLN B 1 66 ? -15.461 10.922 -6.266 1 95.25 66 GLN B N 1
ATOM 3160 C CA . GLN B 1 66 ? -15.461 11.555 -4.949 1 95.25 66 GLN B CA 1
ATOM 3161 C C . GLN B 1 66 ? -16.516 12.648 -4.867 1 95.25 66 GLN B C 1
ATOM 3163 O O . GLN B 1 66 ? -17.25 12.742 -3.883 1 95.25 66 GLN B O 1
ATOM 3168 N N . VAL B 1 67 ? -16.578 13.43 -5.906 1 97.56 67 VAL B N 1
ATOM 3169 C CA . VAL B 1 67 ? -17.578 14.484 -5.941 1 97.56 67 VAL B CA 1
ATOM 3170 C C . VAL B 1 67 ? -18.984 13.875 -5.926 1 97.56 67 VAL B C 1
ATOM 3172 O O . VAL B 1 67 ? -19.875 14.375 -5.238 1 97.56 67 VAL B O 1
ATOM 3175 N N . TRP B 1 68 ? -19.172 12.859 -6.691 1 96.62 68 TRP B N 1
ATOM 3176 C CA . TRP B 1 68 ? -20.469 12.188 -6.758 1 96.62 68 TRP B CA 1
ATOM 3177 C C . TRP B 1 68 ? -20.844 11.609 -5.398 1 96.62 68 TRP B C 1
ATOM 3179 O O . TRP B 1 68 ? -21.984 11.773 -4.949 1 96.62 68 TRP B O 1
ATOM 3189 N N . ARG B 1 69 ? -19.938 10.969 -4.758 1 95.88 69 ARG B N 1
ATOM 3190 C CA . ARG B 1 69 ? -20.172 10.414 -3.424 1 95.88 69 ARG B CA 1
ATOM 3191 C C . ARG B 1 69 ? -20.578 11.516 -2.443 1 95.88 69 ARG B C 1
ATOM 3193 O O . ARG B 1 69 ? -21.531 11.352 -1.691 1 95.88 69 ARG B O 1
ATOM 3200 N N . PHE B 1 70 ? -19.859 12.562 -2.438 1 98.19 70 PHE B N 1
ATOM 3201 C CA . PHE B 1 70 ? -20.109 13.68 -1.529 1 98.19 70 PHE B CA 1
ATOM 3202 C C . PHE B 1 70 ? -21.5 14.25 -1.732 1 98.19 70 PHE B C 1
ATOM 3204 O O . PHE B 1 70 ? -22.203 14.531 -0.764 1 98.19 70 PHE B O 1
ATOM 3211 N N . ALA B 1 71 ? -21.891 14.352 -2.979 1 98.19 71 ALA B N 1
ATOM 3212 C CA . ALA B 1 71 ? -23.125 15.047 -3.332 1 98.19 71 ALA B CA 1
ATOM 3213 C C . ALA B 1 71 ? -24.328 14.117 -3.189 1 98.19 71 ALA B C 1
ATOM 3215 O O . ALA B 1 71 ? -25.422 14.57 -2.83 1 98.19 71 ALA B O 1
ATOM 3216 N N . HIS B 1 72 ? -24.156 12.844 -3.445 1 97.31 72 HIS B N 1
ATOM 3217 C CA . HIS B 1 72 ? -25.344 12 -3.619 1 97.31 72 HIS B CA 1
ATOM 3218 C C . HIS B 1 72 ? -25.422 10.945 -2.525 1 97.31 72 HIS B C 1
ATOM 3220 O O . HIS B 1 72 ? -26.5 10.398 -2.268 1 97.31 72 HIS B O 1
ATOM 3226 N N . GLU B 1 73 ? -24.297 10.648 -1.91 1 96.5 73 GLU B N 1
ATOM 3227 C CA . GLU B 1 73 ? -24.328 9.477 -1.038 1 96.5 73 GLU B CA 1
ATOM 3228 C C . GLU B 1 73 ? -24.344 9.891 0.432 1 96.5 73 GLU B C 1
ATOM 3230 O O . GLU B 1 73 ? -24.859 9.148 1.278 1 96.5 73 GLU B O 1
ATOM 3235 N N . ILE B 1 74 ? -23.766 11.016 0.757 1 98.12 74 ILE B N 1
ATOM 3236 C CA . ILE B 1 74 ? -23.781 11.477 2.141 1 98.12 74 ILE B CA 1
ATOM 3237 C C . ILE B 1 74 ? -25.172 11.984 2.508 1 98.12 74 ILE B C 1
ATOM 3239 O O . ILE B 1 74 ? -25.75 12.789 1.776 1 98.12 74 ILE B O 1
ATOM 3243 N N . LYS B 1 75 ? -25.688 11.547 3.613 1 98.12 75 LYS B N 1
ATOM 3244 C CA . LYS B 1 75 ? -27.031 11.875 4.039 1 98.12 75 LYS B CA 1
ATOM 3245 C C . LYS B 1 75 ? -27.031 12.523 5.422 1 98.12 75 LYS B C 1
ATOM 3247 O O . LYS B 1 75 ? -26.062 12.391 6.176 1 98.12 75 LYS B O 1
ATOM 3252 N N . LYS B 1 76 ? -28.141 13.227 5.672 1 98.06 76 LYS B N 1
ATOM 3253 C CA . LYS B 1 76 ? -28.344 13.758 7.016 1 98.06 76 LYS B CA 1
ATOM 3254 C C . LYS B 1 76 ? -28.266 12.656 8.062 1 98.06 76 LYS B C 1
ATOM 3256 O O . LYS B 1 76 ? -28.844 11.586 7.891 1 98.06 76 LYS B O 1
ATOM 3261 N N . GLY B 1 77 ? -27.531 12.898 9.109 1 98.06 77 GLY B N 1
ATOM 3262 C CA . GLY B 1 77 ? -27.375 11.906 10.164 1 98.06 77 GLY B CA 1
ATOM 3263 C C . GLY B 1 77 ? -26.094 11.102 10.047 1 98.06 77 GLY B C 1
ATOM 3264 O O . GLY B 1 77 ? -25.672 10.461 11.016 1 98.06 77 GLY B O 1
ATOM 3265 N N . ASP B 1 78 ? -25.5 11.109 8.898 1 98.5 78 ASP B N 1
ATOM 3266 C CA . ASP B 1 78 ? -24.203 10.438 8.734 1 98.5 78 ASP B CA 1
ATOM 3267 C C . ASP B 1 78 ? -23.141 11.086 9.602 1 98.5 78 ASP B C 1
ATOM 3269 O O . ASP B 1 78 ? -23.234 12.266 9.938 1 98.5 78 ASP B O 1
ATOM 3273 N N . ARG B 1 79 ? -22.203 10.289 10.039 1 98.31 79 ARG B N 1
ATOM 3274 C CA . ARG B 1 79 ? -21.047 10.805 10.766 1 98.31 79 ARG B CA 1
ATOM 3275 C C . ARG B 1 79 ? -19.922 11.148 9.805 1 98.31 79 ARG B C 1
ATOM 3277 O O . ARG B 1 79 ? -19.703 10.461 8.805 1 98.31 79 ARG B O 1
ATOM 3284 N N . VAL B 1 80 ? -19.203 12.258 10.117 1 98.38 80 VAL B N 1
ATOM 3285 C CA . VAL B 1 80 ? -18.078 12.695 9.297 1 98.38 80 VAL B CA 1
ATOM 3286 C C . VAL B 1 80 ? -16.844 12.875 10.18 1 98.38 80 VAL B C 1
ATOM 3288 O O . VAL B 1 80 ? -16.953 13.312 11.328 1 98.38 80 VAL B O 1
ATOM 3291 N N . ILE B 1 81 ? -15.711 12.484 9.641 1 97.94 81 ILE B N 1
ATOM 3292 C CA . ILE B 1 81 ? -14.453 12.789 10.312 1 97.94 81 ILE B CA 1
ATOM 3293 C C . ILE B 1 81 ? -13.5 13.5 9.352 1 97.94 81 ILE B C 1
ATOM 3295 O O . ILE B 1 81 ? -13.602 13.328 8.133 1 97.94 81 ILE B O 1
ATOM 3299 N N . THR B 1 82 ? -12.688 14.336 9.805 1 98 82 THR B N 1
ATOM 3300 C CA . THR B 1 82 ? -11.547 14.922 9.109 1 98 82 THR B CA 1
ATOM 3301 C C . THR B 1 82 ? -10.289 14.859 9.977 1 98 82 THR B C 1
ATOM 3303 O O . THR B 1 82 ? -10.352 14.445 11.133 1 98 82 THR B O 1
ATOM 3306 N N . TYR B 1 83 ? -9.195 15.117 9.375 1 96.5 83 TYR B N 1
ATOM 3307 C CA . TYR B 1 83 ? -7.926 14.891 10.055 1 96.5 83 TYR B CA 1
ATOM 3308 C C . TYR B 1 83 ? -7.102 16.172 10.117 1 96.5 83 TYR B C 1
ATOM 3310 O O . TYR B 1 83 ? -6.855 16.812 9.094 1 96.5 83 TYR B O 1
ATOM 3318 N N . SER B 1 84 ? -6.766 16.547 11.289 1 94.5 84 SER B N 1
ATOM 3319 C CA . SER B 1 84 ? -5.797 17.625 11.484 1 94.5 84 SER B CA 1
ATOM 3320 C C . SER B 1 84 ? -4.367 17.094 11.469 1 94.5 84 SER B C 1
ATOM 3322 O O . SER B 1 84 ? -3.912 16.5 12.453 1 94.5 84 SER B O 1
ATOM 3324 N N . LYS B 1 85 ? -3.678 17.375 10.445 1 91.75 85 LYS B N 1
ATOM 3325 C CA . LYS B 1 85 ? -2.336 16.828 10.242 1 91.75 85 LYS B CA 1
ATOM 3326 C C . LYS B 1 85 ? -1.369 17.359 11.297 1 91.75 85 LYS B C 1
ATOM 3328 O O . LYS B 1 85 ? -0.514 16.625 11.797 1 91.75 85 LYS B O 1
ATOM 3333 N N . GLU B 1 86 ? -1.496 18.594 11.648 1 87.88 86 GLU B N 1
ATOM 3334 C CA . GLU B 1 86 ? -0.587 19.234 12.594 1 87.88 86 GLU B CA 1
ATOM 3335 C C . GLU B 1 86 ? -0.776 18.672 14 1 87.88 86 GLU B C 1
ATOM 3337 O O . GLU B 1 86 ? 0.199 18.453 14.719 1 87.88 86 GLU B O 1
ATOM 3342 N N . LYS B 1 87 ? -2.014 18.469 14.328 1 91.56 87 LYS B N 1
ATOM 3343 C CA . LYS B 1 87 ? -2.311 18 15.68 1 91.56 87 LYS B CA 1
ATOM 3344 C C . LYS B 1 87 ? -2.361 16.469 15.727 1 91.56 87 LYS B C 1
ATOM 3346 O O . LYS B 1 87 ? -2.367 15.883 16.812 1 91.56 87 LYS B O 1
ATOM 3351 N N . ARG B 1 88 ? -2.432 15.883 14.594 1 94.25 88 ARG B N 1
ATOM 3352 C CA . ARG B 1 88 ? -2.57 14.438 14.453 1 94.25 88 ARG B CA 1
ATOM 3353 C C . ARG B 1 88 ? -3.799 13.93 15.203 1 94.25 88 ARG B C 1
ATOM 3355 O O . ARG B 1 88 ? -3.701 13.008 16.016 1 94.25 88 ARG B O 1
ATOM 3362 N N . GLU B 1 89 ? -4.891 14.602 14.945 1 95.81 89 GLU B N 1
ATOM 3363 C CA . GLU B 1 89 ? -6.172 14.258 15.555 1 95.81 89 GLU B CA 1
ATOM 3364 C C . GLU B 1 89 ? -7.293 14.25 14.523 1 95.81 89 GLU B C 1
ATOM 3366 O O . GLU B 1 89 ? -7.234 14.977 13.531 1 95.81 89 GLU B O 1
ATOM 3371 N N . TYR B 1 90 ? -8.258 13.422 14.852 1 97.12 90 TYR B N 1
ATOM 3372 C CA . TYR B 1 90 ? -9.461 13.406 14.039 1 97.12 90 TYR B CA 1
ATOM 3373 C C . TYR B 1 90 ? -10.57 14.234 14.68 1 97.12 90 TYR B C 1
ATOM 3375 O O . TYR B 1 90 ? -10.773 14.172 15.891 1 97.12 90 TYR B O 1
ATOM 3383 N N . ILE B 1 91 ? -11.141 15.031 13.875 1 98 91 ILE B N 1
ATOM 3384 C CA . ILE B 1 91 ? -12.305 15.82 14.266 1 98 91 ILE B CA 1
ATOM 3385 C C . ILE B 1 91 ? -13.578 15.141 13.766 1 98 91 ILE B C 1
ATOM 3387 O O . ILE B 1 91 ? -13.656 14.734 12.602 1 98 91 ILE B O 1
ATOM 3391 N N . VAL B 1 92 ? -14.57 15.016 14.641 1 98.25 92 VAL B N 1
ATOM 3392 C CA . VAL B 1 92 ? -15.758 14.227 14.32 1 98.25 92 VAL B CA 1
ATOM 3393 C C . VAL B 1 92 ? -16.984 15.141 14.281 1 98.25 92 VAL B C 1
ATOM 3395 O O . VAL B 1 92 ? -17.078 16.094 15.062 1 98.25 92 VAL B O 1
ATOM 3398 N N . GLY B 1 93 ? -17.859 14.906 13.359 1 98.56 93 GLY B N 1
ATOM 3399 C CA . GLY B 1 93 ? -19.109 15.656 13.266 1 98.56 93 GLY B CA 1
ATOM 3400 C C . GLY B 1 93 ? -20.266 14.828 12.758 1 98.56 93 GLY B C 1
ATOM 3401 O O . GLY B 1 93 ? -20.109 13.641 12.469 1 98.56 93 GLY B O 1
ATOM 3402 N N . THR B 1 94 ? -21.422 15.414 12.742 1 98.62 94 THR B N 1
ATOM 3403 C CA . THR B 1 94 ? -22.656 14.82 12.219 1 98.62 94 THR B CA 1
ATOM 3404 C C . THR B 1 94 ? -23.266 15.703 11.141 1 98.62 94 THR B C 1
ATOM 3406 O O . THR B 1 94 ? -23.438 16.906 11.336 1 98.62 94 THR B O 1
ATOM 3409 N N . VAL B 1 95 ? -23.609 15.102 10.086 1 98.75 95 VAL B N 1
ATOM 3410 C CA . VAL B 1 95 ? -24.203 15.844 8.977 1 98.75 95 VAL B CA 1
ATOM 3411 C C . VAL B 1 95 ? -25.594 16.328 9.375 1 98.75 95 VAL B C 1
ATOM 3413 O O . VAL B 1 95 ? -26.438 15.539 9.805 1 98.75 95 VAL B O 1
ATOM 3416 N N . THR B 1 96 ? -25.844 17.594 9.156 1 98.62 96 THR B N 1
ATOM 3417 C CA . THR B 1 96 ? -27.141 18.172 9.516 1 98.62 96 THR B CA 1
ATOM 3418 C C . THR B 1 96 ? -27.922 18.562 8.266 1 98.62 96 THR B C 1
ATOM 3420 O O . THR B 1 96 ? -29.156 18.656 8.297 1 98.62 96 THR B O 1
ATOM 3423 N N . GLU B 1 97 ? -27.25 18.922 7.227 1 98.25 97 GLU B N 1
ATOM 3424 C CA . GLU B 1 97 ? -27.859 19.203 5.938 1 98.25 97 GLU B CA 1
ATOM 3425 C C . GLU B 1 97 ? -27.078 18.578 4.793 1 98.25 97 GLU B C 1
ATOM 3427 O O . GLU B 1 97 ? -25.844 18.609 4.785 1 98.25 97 GLU B O 1
ATOM 3432 N N . GLU B 1 98 ? -27.797 18.094 3.898 1 97.94 98 GLU B N 1
ATOM 3433 C CA . GLU B 1 98 ? -27.172 17.422 2.756 1 97.94 98 GLU B CA 1
ATOM 3434 C C . GLU B 1 98 ? -26.578 18.422 1.779 1 97.94 98 GLU B C 1
ATOM 3436 O O . GLU B 1 98 ? -26.594 19.625 2.039 1 97.94 98 GLU B O 1
ATOM 3441 N N . HIS B 1 99 ? -26.016 17.922 0.745 1 98.31 99 HIS B N 1
ATOM 3442 C CA . HIS B 1 99 ? -25.172 18.641 -0.193 1 98.31 99 HIS B CA 1
ATOM 3443 C C . HIS B 1 99 ? -25.891 19.859 -0.777 1 98.31 99 HIS B C 1
ATOM 3445 O O . HIS B 1 99 ? -27.062 19.766 -1.133 1 98.31 99 HIS B O 1
ATOM 3451 N N . ARG B 1 100 ? -25.172 20.891 -0.892 1 97.38 100 ARG B N 1
ATOM 3452 C CA . ARG B 1 100 ? -25.516 22.094 -1.645 1 97.38 100 ARG B CA 1
ATOM 3453 C C . ARG B 1 100 ? -24.281 22.672 -2.354 1 97.38 100 ARG B C 1
ATOM 3455 O O . ARG B 1 100 ? -23.172 22.578 -1.845 1 97.38 100 ARG B O 1
ATOM 3462 N N . TYR B 1 101 ? -24.578 23.172 -3.525 1 97.75 101 TYR B N 1
ATOM 3463 C CA . TYR B 1 101 ? -23.516 23.859 -4.25 1 97.75 101 TYR B CA 1
ATOM 3464 C C . TYR B 1 101 ? -23.609 25.359 -4.043 1 97.75 101 TYR B C 1
ATOM 3466 O O . TYR B 1 101 ? -24.531 26.016 -4.551 1 97.75 101 TYR B O 1
ATOM 3474 N N . ASP B 1 102 ? -22.703 25.953 -3.254 1 95.94 102 ASP B N 1
ATOM 3475 C CA . ASP B 1 102 ? -22.766 27.375 -2.916 1 95.94 102 ASP B CA 1
ATOM 3476 C C . ASP B 1 102 ? -21.375 27.953 -2.713 1 95.94 102 ASP B C 1
ATOM 3478 O O . ASP B 1 102 ? -20.812 27.875 -1.615 1 95.94 102 ASP B O 1
ATOM 3482 N N . PRO B 1 103 ? -20.844 28.625 -3.701 1 93.25 103 PRO B N 1
ATOM 3483 C CA . PRO B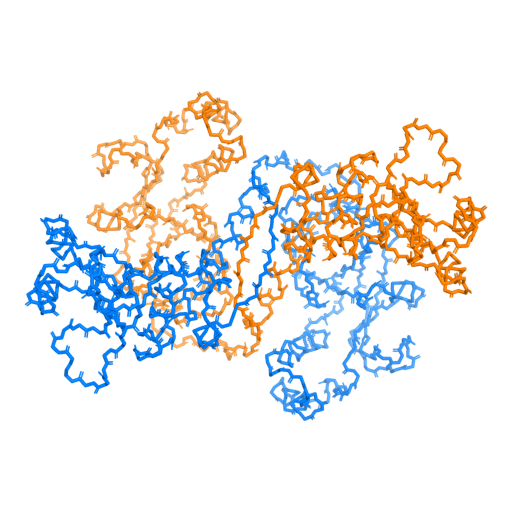 1 103 ? -19.484 29.188 -3.596 1 93.25 103 PRO B CA 1
ATOM 3484 C C . PRO B 1 103 ? -19.406 30.359 -2.613 1 93.25 103 PRO B C 1
ATOM 3486 O O . PRO B 1 103 ? -18.312 30.812 -2.279 1 93.25 103 PRO B O 1
ATOM 3489 N N . SER B 1 104 ? -20.5 30.766 -2.111 1 93.06 104 SER B N 1
ATOM 3490 C CA . SER B 1 104 ? -20.5 31.922 -1.218 1 93.06 104 SER B CA 1
ATOM 3491 C C . SER B 1 104 ? -20.344 31.484 0.237 1 93.06 104 SER B C 1
ATOM 3493 O O . SER B 1 104 ? -20.031 32.312 1.099 1 93.06 104 SER B O 1
ATOM 3495 N N . ILE B 1 105 ? -20.688 30.234 0.385 1 89.06 105 ILE B N 1
ATOM 3496 C CA . ILE B 1 105 ? -20.594 29.688 1.737 1 89.06 105 ILE B CA 1
ATOM 3497 C C . ILE B 1 105 ? -19.188 29.141 1.97 1 89.06 105 ILE B C 1
ATOM 3499 O O . ILE B 1 105 ? -18.75 28.234 1.257 1 89.06 105 ILE B O 1
ATOM 3503 N N . GLY B 1 106 ? -18.344 29.766 2.543 1 88.31 106 GLY B N 1
ATOM 3504 C CA . GLY B 1 106 ? -16.984 29.297 2.803 1 88.31 106 GLY B CA 1
ATOM 3505 C C . GLY B 1 106 ? -15.984 29.797 1.783 1 88.31 106 GLY B C 1
ATOM 3506 O O . GLY B 1 106 ? -15.984 30.984 1.428 1 88.31 106 GLY B O 1
ATOM 3507 N N . HIS B 1 107 ? -15.125 28.797 1.196 1 90.56 107 HIS B N 1
ATOM 3508 C CA . HIS B 1 107 ? -14.117 29.172 0.214 1 90.56 107 HIS B CA 1
ATOM 3509 C C . HIS B 1 107 ? -14.625 28.953 -1.208 1 90.56 107 HIS B C 1
ATOM 3511 O O . HIS B 1 107 ? -15.156 27.891 -1.529 1 90.56 107 HIS B O 1
ATOM 3517 N N . PRO B 1 108 ? -14.469 29.859 -2.023 1 91.12 108 PRO B N 1
ATOM 3518 C CA . PRO B 1 108 ? -15.047 29.797 -3.367 1 91.12 108 PRO B CA 1
ATOM 3519 C C . PRO B 1 108 ? -14.523 28.609 -4.176 1 91.12 108 PRO B C 1
ATOM 3521 O O . PRO B 1 108 ? -15.227 28.109 -5.062 1 91.12 108 PRO B O 1
ATOM 3524 N N . TYR B 1 109 ? -13.406 28.156 -3.857 1 94 109 TYR B N 1
ATOM 3525 C CA . TYR B 1 109 ? -12.812 27.047 -4.598 1 94 109 TYR B CA 1
ATOM 3526 C C . TYR B 1 109 ? -13.359 25.703 -4.109 1 94 109 TYR B C 1
ATOM 3528 O O . TYR B 1 109 ? -13.094 24.656 -4.707 1 94 109 TYR B O 1
ATOM 3536 N N . TYR B 1 110 ? -14.164 25.75 -3.053 1 97.31 110 TYR B N 1
ATOM 3537 C CA . TYR B 1 110 ? -14.734 24.531 -2.459 1 97.31 110 TYR B CA 1
ATOM 3538 C C . TYR B 1 110 ? -16.25 24.672 -2.305 1 97.31 110 TYR B C 1
ATOM 3540 O O . TYR B 1 110 ? -16.766 24.625 -1.188 1 97.31 110 TYR B O 1
ATOM 3548 N N . PRO B 1 111 ? -16.906 24.719 -3.449 1 97.5 111 PRO B N 1
ATOM 3549 C CA . PRO B 1 111 ? -18.312 25.109 -3.424 1 97.5 111 PRO B CA 1
ATOM 3550 C C . PRO B 1 111 ? -19.25 23.953 -3.064 1 97.5 111 PRO B C 1
ATOM 3552 O O . PRO B 1 111 ? -20.438 24.156 -2.863 1 97.5 111 PRO B O 1
ATOM 3555 N N . ASN B 1 112 ? -18.797 22.734 -3.082 1 98.44 112 ASN B N 1
ATOM 3556 C CA . ASN B 1 112 ? -19.609 21.625 -2.617 1 98.44 112 ASN B CA 1
ATOM 3557 C C . ASN B 1 112 ? -19.672 21.562 -1.094 1 98.44 112 ASN B C 1
ATOM 3559 O O . ASN B 1 112 ? -18.656 21.266 -0.44 1 98.44 112 ASN B O 1
ATOM 3563 N N . ILE B 1 113 ? -20.844 21.766 -0.594 1 98.19 113 ILE B N 1
ATOM 3564 C CA . ILE B 1 113 ? -20.922 22 0.844 1 98.19 113 ILE B CA 1
ATOM 3565 C C . ILE B 1 113 ? -21.953 21.062 1.464 1 98.19 113 ILE B C 1
ATOM 3567 O O . ILE B 1 113 ? -23 20.781 0.86 1 98.19 113 ILE B O 1
ATOM 3571 N N . ILE B 1 114 ? -21.641 20.562 2.65 1 98.56 114 ILE B N 1
ATOM 3572 C CA . ILE B 1 114 ? -22.625 20 3.562 1 98.56 114 ILE B CA 1
ATOM 3573 C C . ILE B 1 114 ? -22.547 20.688 4.918 1 98.56 114 ILE B C 1
ATOM 3575 O O . ILE B 1 114 ? -21.5 21.234 5.281 1 98.56 114 ILE B O 1
ATOM 3579 N N . ARG B 1 115 ? -23.641 20.719 5.625 1 98.56 115 ARG B N 1
ATOM 3580 C CA . ARG B 1 115 ? -23.578 21.25 6.98 1 98.56 115 ARG B CA 1
ATOM 3581 C C . ARG B 1 115 ? -23.297 20.141 7.996 1 98.56 115 ARG B C 1
ATOM 3583 O O . ARG B 1 115 ? -23.812 19.031 7.859 1 98.56 115 ARG B O 1
ATOM 3590 N N . VAL B 1 116 ? -22.516 20.5 8.914 1 98.75 116 VAL B N 1
ATOM 3591 C CA . VAL B 1 116 ? -22.047 19.516 9.883 1 98.75 116 VAL B CA 1
ATOM 3592 C C . VAL B 1 116 ? -22.031 20.141 11.281 1 98.75 116 VAL B C 1
ATOM 3594 O O . VAL B 1 116 ? -21.594 21.266 11.461 1 98.75 116 VAL B O 1
ATOM 3597 N N . LYS B 1 117 ? -22.578 19.469 12.227 1 98.69 117 LYS B N 1
ATOM 3598 C CA . LYS B 1 117 ? -22.375 19.797 13.633 1 98.69 117 LYS B CA 1
ATOM 3599 C C . LYS B 1 117 ? -21.109 19.109 14.172 1 98.69 117 LYS B C 1
ATOM 3601 O O . LYS B 1 117 ? -21.109 17.906 14.406 1 98.69 117 LYS B O 1
ATOM 3606 N N . TRP B 1 118 ? -20.094 19.844 14.375 1 98.31 118 TRP B N 1
ATOM 3607 C CA . TRP B 1 118 ? -18.812 19.297 14.797 1 98.31 118 TRP B CA 1
ATOM 3608 C C . TRP B 1 118 ? -18.766 19.125 16.312 1 98.31 118 TRP B C 1
ATOM 3610 O O . TRP B 1 118 ? -19.266 19.969 17.062 1 98.31 118 TRP B O 1
ATOM 3620 N N . GLU B 1 119 ? -18.125 18.078 16.719 1 96.5 119 GLU B N 1
ATOM 3621 C CA . GLU B 1 119 ? -17.938 17.812 18.141 1 96.5 119 GLU B CA 1
ATOM 3622 C C . GLU B 1 119 ? -16.797 18.656 18.703 1 96.5 119 GLU B C 1
ATOM 3624 O O . GLU B 1 119 ? -15.859 19.016 17.984 1 96.5 119 GLU B O 1
ATOM 3629 N N . ASN B 1 120 ? -16.859 18.891 19.938 1 91.75 120 ASN B N 1
ATOM 3630 C CA . ASN B 1 120 ? -15.789 19.609 20.625 1 91.75 120 ASN B CA 1
ATOM 3631 C C . ASN B 1 120 ? -14.586 18.703 20.875 1 91.75 120 ASN B C 1
ATOM 3633 O O . ASN B 1 120 ? -13.445 19.125 20.734 1 91.75 120 ASN B O 1
ATOM 3637 N N . ALA B 1 121 ? -14.93 17.484 21.219 1 91.06 121 ALA B N 1
ATOM 3638 C CA . ALA B 1 121 ? -13.852 16.531 21.484 1 91.06 121 ALA B CA 1
ATOM 3639 C C . ALA B 1 121 ? -13.234 16.016 20.188 1 91.06 121 ALA B C 1
ATOM 3641 O O . ALA B 1 121 ? -13.898 15.984 19.141 1 91.06 121 ALA B O 1
ATOM 3642 N N . THR B 1 122 ? -11.969 15.703 20.203 1 95.31 122 THR B N 1
ATOM 3643 C CA . THR B 1 122 ? -11.25 15.125 19.062 1 95.31 122 THR B CA 1
ATOM 3644 C C . THR B 1 122 ? -10.688 13.75 19.438 1 95.31 122 THR B C 1
ATOM 3646 O O . THR B 1 122 ? -10.727 13.352 20.594 1 95.31 122 THR B O 1
ATOM 3649 N N . VAL B 1 123 ? -10.281 13.016 18.5 1 96.12 123 VAL B N 1
ATOM 3650 C CA . VAL B 1 123 ? -9.727 11.68 18.688 1 96.12 123 VAL B CA 1
ATOM 3651 C C . VAL B 1 123 ? -8.266 11.664 18.25 1 96.12 123 VAL B C 1
ATOM 3653 O O . VAL B 1 123 ? -7.965 11.742 17.047 1 96.12 123 VAL B O 1
ATOM 3656 N N . PRO B 1 124 ? -7.336 11.539 19.188 1 94.38 124 PRO B N 1
ATOM 3657 C CA . PRO B 1 124 ? -5.93 11.438 18.781 1 94.38 124 PRO B CA 1
ATOM 3658 C C . PRO B 1 124 ? -5.648 10.203 17.938 1 94.38 124 PRO B C 1
ATOM 3660 O O . PRO B 1 124 ? -6.125 9.109 18.25 1 94.38 124 PRO B O 1
ATOM 3663 N N . ARG B 1 125 ? -4.934 10.367 16.891 1 94.69 125 ARG B N 1
ATOM 3664 C CA . ARG B 1 125 ? -4.617 9.258 15.992 1 94.69 125 ARG B CA 1
ATOM 3665 C C . ARG B 1 125 ? -3.949 8.117 16.75 1 94.69 125 ARG B C 1
ATOM 3667 O O . ARG B 1 125 ? -4.266 6.945 16.531 1 94.69 125 ARG B O 1
ATOM 3674 N N . ASP B 1 126 ? -3.068 8.43 17.672 1 91.56 126 ASP B N 1
ATOM 3675 C CA . ASP B 1 126 ? -2.281 7.418 18.375 1 91.56 126 ASP B CA 1
ATOM 3676 C C . ASP B 1 126 ? -3.152 6.605 19.328 1 91.56 126 ASP B C 1
ATOM 3678 O O . ASP B 1 126 ? -2.729 5.562 19.828 1 91.56 126 ASP B O 1
ATOM 3682 N N . SER B 1 127 ? -4.379 7.07 19.562 1 92.38 127 SER B N 1
ATOM 3683 C CA . SER B 1 127 ? -5.297 6.336 20.422 1 92.38 127 SER B CA 1
ATOM 3684 C C . SER B 1 127 ? -6.027 5.242 19.656 1 92.38 127 SER B C 1
ATOM 3686 O O . SER B 1 127 ? -6.656 4.367 20.25 1 92.38 127 SER B O 1
ATOM 3688 N N . LEU B 1 128 ? -5.957 5.25 18.359 1 93.31 128 LEU B N 1
ATOM 3689 C CA . LEU B 1 128 ? -6.684 4.312 17.516 1 93.31 128 LEU B CA 1
ATOM 3690 C C . LEU B 1 128 ? -5.871 3.041 17.281 1 93.31 128 LEU B C 1
ATOM 3692 O O . LEU B 1 128 ? -4.648 3.043 17.438 1 93.31 128 LEU B O 1
ATOM 3696 N N . SER B 1 129 ? -6.527 1.951 16.938 1 91.31 129 SER B N 1
ATOM 3697 C CA . SER B 1 129 ? -5.875 0.7 16.562 1 91.31 129 SER B CA 1
ATOM 3698 C C . SER B 1 129 ? -5.074 0.856 15.273 1 91.31 129 SER B C 1
ATOM 3700 O O . SER B 1 129 ? -5.316 1.776 14.492 1 91.31 129 SER B O 1
ATOM 3702 N N . ASP B 1 130 ? -4.152 -0.016 15.023 1 90.81 130 ASP B N 1
ATOM 3703 C CA . ASP B 1 130 ? -3.354 0.023 13.805 1 90.81 130 ASP B CA 1
ATOM 3704 C C . ASP B 1 130 ? -4.23 -0.148 12.57 1 90.81 130 ASP B C 1
ATOM 3706 O O . ASP B 1 130 ? -3.959 0.447 11.523 1 90.81 130 ASP B O 1
ATOM 3710 N N . GLY B 1 131 ? -5.238 -0.99 12.703 1 90.88 131 GLY B N 1
ATOM 3711 C CA . GLY B 1 131 ? -6.176 -1.159 11.609 1 90.88 131 GLY B CA 1
ATOM 3712 C C . GLY B 1 131 ? -6.898 0.123 11.234 1 90.88 131 GLY B C 1
ATOM 3713 O O . GLY B 1 131 ? -6.996 0.466 10.055 1 90.88 131 GLY B O 1
ATOM 3714 N N . ALA B 1 132 ? -7.375 0.811 12.234 1 93.75 132 ALA B N 1
ATOM 3715 C CA . ALA B 1 132 ? -8.055 2.084 12.008 1 93.75 132 ALA B CA 1
ATOM 3716 C C . ALA B 1 132 ? -7.098 3.111 11.406 1 93.75 132 ALA B C 1
ATOM 3718 O O . ALA B 1 132 ? -7.426 3.768 10.414 1 93.75 132 ALA B O 1
ATOM 3719 N N . LYS B 1 133 ? -5.91 3.207 12.008 1 94.38 133 LYS B N 1
ATOM 3720 C CA . LYS B 1 133 ? -4.914 4.137 11.492 1 94.38 133 LYS B CA 1
ATOM 3721 C C . LYS B 1 133 ? -4.621 3.869 10.016 1 94.38 133 LYS B C 1
ATOM 3723 O O . LYS B 1 133 ? -4.527 4.801 9.219 1 94.38 133 LYS B O 1
ATOM 3728 N N . ASN B 1 134 ? -4.52 2.625 9.734 1 93.12 134 ASN B N 1
ATOM 3729 C CA . ASN B 1 134 ? -4.215 2.242 8.359 1 93.12 134 ASN B CA 1
ATOM 3730 C C . ASN B 1 134 ? -5.332 2.65 7.406 1 93.12 134 ASN B C 1
ATOM 3732 O O . ASN B 1 134 ? -5.074 3.258 6.367 1 93.12 134 ASN B O 1
ATOM 3736 N N . SER B 1 135 ? -6.52 2.338 7.727 1 93.06 135 SER B N 1
ATOM 3737 C CA . SER B 1 135 ? -7.66 2.662 6.879 1 93.06 135 SER B CA 1
ATOM 3738 C C . SER B 1 135 ? -7.824 4.172 6.723 1 93.06 135 SER B C 1
ATOM 3740 O O . SER B 1 135 ? -8.141 4.66 5.637 1 93.06 135 SER B O 1
ATOM 3742 N N . LEU B 1 136 ? -7.582 4.883 7.762 1 95.5 136 LEU B N 1
ATOM 3743 C CA . LEU B 1 136 ? -7.805 6.324 7.777 1 95.5 136 LEU B CA 1
ATOM 3744 C C . LEU B 1 136 ? -6.648 7.059 7.105 1 95.5 136 LEU B C 1
ATOM 3746 O O . LEU B 1 136 ? -6.742 8.258 6.844 1 95.5 136 LEU B O 1
ATOM 3750 N N . GLY B 1 137 ? -5.625 6.359 6.785 1 93.81 137 GLY B N 1
ATOM 3751 C CA . GLY B 1 137 ? -4.441 6.957 6.191 1 93.81 137 GLY B CA 1
ATOM 3752 C C . GLY B 1 137 ? -4.598 7.25 4.711 1 93.81 137 GLY B C 1
ATOM 3753 O O . GLY B 1 137 ? -3.715 7.852 4.098 1 93.81 137 GLY B O 1
ATOM 3754 N N . SER B 1 138 ? -5.723 6.93 4.148 1 91.25 138 SER B N 1
ATOM 3755 C CA . SER B 1 138 ? -5.977 7.203 2.736 1 91.25 138 SER B CA 1
ATOM 3756 C C . SER B 1 138 ? -5.852 8.688 2.43 1 91.25 138 SER B C 1
ATOM 3758 O O . SER B 1 138 ? -6.195 9.531 3.262 1 91.25 138 SER B O 1
ATOM 3760 N N . THR B 1 139 ? -5.375 9.055 1.259 1 88.25 139 THR B N 1
ATOM 3761 C CA . THR B 1 139 ? -5.25 10.445 0.85 1 88.25 139 THR B CA 1
ATOM 3762 C C . THR B 1 139 ? -6.484 10.891 0.068 1 88.25 139 THR B C 1
ATOM 3764 O O . THR B 1 139 ? -6.586 12.055 -0.332 1 88.25 139 THR B O 1
ATOM 3767 N N . LEU B 1 140 ? -7.379 9.93 -0.147 1 91.62 140 LEU B N 1
ATOM 3768 C CA . LEU B 1 140 ? -8.609 10.305 -0.827 1 91.62 140 LEU B CA 1
ATOM 3769 C C . LEU B 1 140 ? -9.367 11.367 -0.033 1 91.62 140 LEU B C 1
ATOM 3771 O O . LEU B 1 140 ? -9.32 11.383 1.199 1 91.62 140 LEU B O 1
ATOM 3775 N N . THR B 1 141 ? -10.031 12.203 -0.763 1 96 141 THR B N 1
ATOM 3776 C CA . THR B 1 141 ? -10.742 13.312 -0.134 1 96 141 THR B CA 1
ATOM 3777 C C . THR B 1 141 ? -12.016 12.82 0.543 1 96 141 THR B C 1
ATOM 3779 O O . THR B 1 141 ? -12.367 13.289 1.63 1 96 141 THR B O 1
ATOM 3782 N N . VAL B 1 142 ? -12.758 11.969 -0.109 1 97.44 142 VAL B N 1
ATOM 3783 C CA . VAL B 1 142 ? -14.039 11.484 0.394 1 97.44 142 VAL B CA 1
ATOM 3784 C C . VAL B 1 142 ? -14.078 9.961 0.31 1 97.44 142 VAL B C 1
ATOM 3786 O O . VAL B 1 142 ? -14.102 9.391 -0.786 1 97.44 142 VAL B O 1
ATOM 3789 N N . PHE B 1 143 ? -14.164 9.266 1.481 1 95.19 143 PHE B N 1
ATOM 3790 C CA . PHE B 1 143 ? -14.281 7.812 1.447 1 95.19 143 PHE B CA 1
ATOM 3791 C C . PHE B 1 143 ? -14.953 7.293 2.715 1 95.19 143 PHE B C 1
ATOM 3793 O O . PHE B 1 143 ? -14.984 7.988 3.734 1 95.19 143 PHE B O 1
ATOM 3800 N N . ARG B 1 144 ? -15.469 6.137 2.646 1 95.06 144 ARG B N 1
ATOM 3801 C CA . ARG B 1 144 ? -16.219 5.504 3.729 1 95.06 144 ARG B CA 1
ATOM 3802 C C . ARG B 1 144 ? -15.273 4.93 4.781 1 95.06 144 ARG B C 1
ATOM 3804 O O . ARG B 1 144 ? -14.211 4.398 4.445 1 95.06 144 ARG B O 1
ATOM 3811 N N . VAL B 1 145 ? -15.734 5.008 6.07 1 96.25 145 VAL B N 1
ATOM 3812 C CA . VAL B 1 145 ? -14.938 4.43 7.148 1 96.25 145 VAL B CA 1
ATOM 3813 C C . VAL B 1 145 ? -15.859 3.777 8.18 1 96.25 145 VAL B C 1
ATOM 3815 O O . VAL B 1 145 ? -15.578 3.809 9.375 1 96.25 145 VAL B O 1
ATOM 3818 N N . ASP B 1 146 ? -16.906 3.188 7.754 1 94.88 146 ASP B N 1
ATOM 3819 C CA . ASP B 1 146 ? -17.953 2.605 8.594 1 94.88 146 ASP B CA 1
ATOM 3820 C C . ASP B 1 146 ? -17.359 1.609 9.586 1 94.88 146 ASP B C 1
ATOM 3822 O O . ASP B 1 146 ? -17.797 1.549 10.742 1 94.88 146 ASP B O 1
ATOM 3826 N N . GLU B 1 147 ? -16.453 0.87 9.164 1 90.88 147 GLU B N 1
ATOM 3827 C CA . GLU B 1 147 ? -15.906 -0.227 9.953 1 90.88 147 GLU B CA 1
ATOM 3828 C C . GLU B 1 147 ? -15.266 0.287 11.242 1 90.88 147 GLU B C 1
ATOM 3830 O O . GLU B 1 147 ? -15.109 -0.466 12.203 1 90.88 147 GLU B O 1
ATOM 3835 N N . TRP B 1 148 ? -15.008 1.564 11.297 1 94.19 148 TRP B N 1
ATOM 3836 C CA . TRP B 1 148 ? -14.258 2.084 12.438 1 94.19 148 TRP B CA 1
ATOM 3837 C C . TRP B 1 148 ? -15.117 3.029 13.266 1 94.19 148 TRP B C 1
ATOM 3839 O O . TRP B 1 148 ? -14.633 3.654 14.211 1 94.19 148 TRP B O 1
ATOM 3849 N N . GLY B 1 149 ? -16.359 3.123 12.875 1 94.81 149 GLY B N 1
ATOM 3850 C CA . GLY B 1 149 ? -17.266 4.031 13.562 1 94.81 149 GLY B CA 1
ATOM 3851 C C . GLY B 1 149 ? -17.328 3.785 15.055 1 94.81 149 GLY B C 1
ATOM 3852 O O . GLY B 1 149 ? -17.219 4.723 15.852 1 94.81 149 GLY B O 1
ATOM 3853 N N . ASP B 1 150 ? -17.453 2.551 15.453 1 93.12 150 ASP B N 1
ATOM 3854 C CA . ASP B 1 150 ? -17.562 2.201 16.859 1 93.12 150 ASP B CA 1
ATOM 3855 C C . ASP B 1 150 ? -16.297 2.59 17.625 1 93.12 150 ASP B C 1
ATOM 3857 O O . ASP B 1 150 ? -16.375 3.15 18.719 1 93.12 150 ASP B O 1
ATOM 3861 N N . GLU B 1 151 ? -15.164 2.252 17.094 1 93.12 151 GLU B N 1
ATOM 3862 C CA . GLU B 1 151 ? -13.906 2.582 17.75 1 93.12 151 GLU B CA 1
ATOM 3863 C C . GLU B 1 151 ? -13.734 4.094 17.906 1 93.12 151 GLU B C 1
ATOM 3865 O O . GLU B 1 151 ? -13.32 4.578 18.953 1 93.12 151 GLU B O 1
ATOM 3870 N N . ILE B 1 152 ? -14.047 4.812 16.844 1 95.12 152 ILE B N 1
ATOM 3871 C CA . ILE B 1 152 ? -13.922 6.266 16.859 1 95.12 152 ILE B CA 1
ATOM 3872 C C . ILE B 1 152 ? -14.852 6.848 17.922 1 95.12 152 ILE B C 1
ATOM 3874 O O . ILE B 1 152 ? -14.453 7.719 18.703 1 95.12 152 ILE B O 1
ATOM 3878 N N . GLU B 1 153 ? -16.094 6.32 18 1 94.06 153 GLU B N 1
ATOM 3879 C CA . GLU B 1 153 ? -17.062 6.789 18.984 1 94.06 153 GLU B CA 1
ATOM 3880 C C . GLU B 1 153 ? -16.578 6.535 20.406 1 94.06 153 GLU B C 1
ATOM 3882 O O . GLU B 1 153 ? -16.734 7.383 21.297 1 94.06 153 GLU B O 1
ATOM 3887 N N . GLN B 1 154 ? -16.031 5.418 20.609 1 92.69 154 GLN B N 1
ATOM 3888 C CA . GLN B 1 154 ? -15.531 5.062 21.922 1 92.69 154 GLN B CA 1
ATOM 3889 C C . GLN B 1 154 ? -14.406 6 22.359 1 92.69 154 GLN B C 1
ATOM 3891 O O . GLN B 1 154 ? -14.344 6.398 23.531 1 92.69 154 GLN B O 1
ATOM 3896 N N . ARG B 1 155 ? -13.523 6.289 21.406 1 91.69 155 ARG B N 1
ATOM 3897 C CA . ARG B 1 155 ? -12.398 7.152 21.734 1 91.69 155 ARG B CA 1
ATOM 3898 C C . ARG B 1 155 ? -12.844 8.594 21.922 1 91.69 155 ARG B C 1
ATOM 3900 O O . ARG B 1 155 ? -12.227 9.352 22.672 1 91.69 155 ARG B O 1
ATOM 3907 N N . LEU B 1 156 ? -13.875 8.945 21.219 1 91.62 156 LEU B N 1
ATOM 3908 C CA . LEU B 1 156 ? -14.422 10.289 21.328 1 91.62 156 LEU B CA 1
ATOM 3909 C C . LEU B 1 156 ? -14.977 10.539 22.719 1 91.62 156 LEU B C 1
ATOM 3911 O O . LEU B 1 156 ? -14.859 11.648 23.25 1 91.62 156 LEU B O 1
ATOM 3915 N N . HIS B 1 157 ? -15.57 9.562 23.422 1 86.31 157 HIS B N 1
ATOM 3916 C CA . HIS B 1 157 ? -16.188 9.711 24.734 1 86.31 157 HIS B CA 1
ATOM 3917 C C . HIS B 1 157 ? -15.328 9.094 25.828 1 86.31 157 HIS B C 1
ATOM 3919 O O . HIS B 1 157 ? -15.805 8.836 26.922 1 86.31 157 HIS B O 1
ATOM 3925 N N . SER B 1 158 ? -13.984 9.117 25.656 1 71.12 158 SER B N 1
ATOM 3926 C CA . SER B 1 158 ? -12.953 8.711 26.594 1 71.12 158 SER B CA 1
ATOM 3927 C C . SER B 1 158 ? -13.266 7.355 27.219 1 71.12 158 SER B C 1
ATOM 3929 O O . SER B 1 158 ? -12.82 7.051 28.312 1 71.12 158 SER B O 1
ATOM 3931 N N . GLU B 1 159 ? -14.133 6.707 26.672 1 66.19 159 GLU B N 1
ATOM 3932 C CA . GLU B 1 159 ? -14.352 5.367 27.203 1 66.19 159 GLU B CA 1
ATOM 3933 C C . GLU B 1 159 ? -13.148 4.465 26.953 1 66.19 159 GLU B C 1
ATOM 3935 O O . GLU B 1 159 ? -12.477 4.594 25.922 1 66.19 159 GLU B O 1
ATOM 3940 N N . PRO B 1 160 ? -12.648 3.945 28.109 1 55.62 160 PRO B N 1
ATOM 3941 C CA . PRO B 1 160 ? -11.508 3.051 27.906 1 55.62 160 PRO B CA 1
ATOM 3942 C C . PRO B 1 160 ? -11.75 2.012 26.828 1 55.62 160 PRO B C 1
ATOM 3944 O O . PRO B 1 160 ? -12.781 1.342 26.828 1 55.62 160 PRO B O 1
ATOM 3947 N N . PHE B 1 161 ? -11.609 2.492 25.75 1 53.16 161 PHE B N 1
ATOM 3948 C CA . PHE B 1 161 ? -11.648 1.391 24.797 1 53.16 161 PHE B CA 1
ATOM 3949 C C . PHE B 1 161 ? -10.555 0.372 25.094 1 53.16 161 PHE B C 1
ATOM 3951 O O . PHE B 1 161 ? -9.406 0.741 25.312 1 53.16 161 PHE B O 1
ATOM 3958 N N . SER B 1 162 ? -10.984 -0.741 25.75 1 49.62 162 SER B N 1
ATOM 3959 C CA . SER B 1 162 ? -9.977 -1.79 25.828 1 49.62 162 SER B CA 1
ATOM 3960 C C . SER B 1 162 ? -9.25 -1.954 24.484 1 49.62 162 SER B C 1
ATOM 3962 O O . SER B 1 162 ? -9.875 -2.297 23.484 1 49.62 162 SER B O 1
ATOM 3964 N N . LYS B 1 163 ? -8.352 -0.974 24.234 1 46.91 163 LYS B N 1
ATOM 3965 C CA . LYS B 1 163 ? -7.582 -1.332 23.047 1 46.91 163 LYS B CA 1
ATOM 3966 C C . LYS B 1 163 ? -7.645 -2.834 22.781 1 46.91 163 LYS B C 1
ATOM 3968 O O . LYS B 1 163 ? -7.336 -3.639 23.672 1 46.91 163 LYS B O 1
ATOM 3973 N N . PRO B 1 164 ? -8.531 -3.211 22.047 1 45.09 164 PRO B N 1
ATOM 3974 C CA . PRO B 1 164 ? -8.148 -4.621 21.938 1 45.09 164 PRO B CA 1
ATOM 3975 C C . PRO B 1 164 ? -6.656 -4.852 22.156 1 45.09 164 PRO B C 1
ATOM 3977 O O . PRO B 1 164 ? -5.848 -3.961 21.891 1 45.09 164 PRO B O 1
ATOM 3980 N N . GLN B 1 165 ? -6.176 -5.441 23.156 1 41.72 165 GLN B N 1
ATOM 3981 C CA . GLN B 1 165 ? -4.758 -5.777 23.219 1 41.72 165 GLN B CA 1
ATOM 3982 C C . GLN B 1 165 ? -4.062 -5.488 21.891 1 41.72 165 GLN B C 1
ATOM 3984 O O . GLN B 1 165 ? -4.414 -6.059 20.859 1 41.72 165 GLN B O 1
ATOM 3989 N N . HIS B 1 166 ? -3.873 -4.062 21.562 1 49.34 166 HIS B N 1
ATOM 3990 C CA . HIS B 1 166 ? -2.98 -3.812 20.438 1 49.34 166 HIS B CA 1
ATOM 3991 C C . HIS B 1 166 ? -2.377 -5.113 19.922 1 49.34 166 HIS B C 1
ATOM 3993 O O . HIS B 1 166 ? -1.66 -5.805 20.641 1 49.34 166 HIS B O 1
ATOM 3999 N N . GLU B 1 167 ? -3.152 -5.828 19.281 1 54 167 GLU B N 1
ATOM 4000 C CA . GLU B 1 167 ? -2.523 -7.07 18.828 1 54 167 GLU B CA 1
ATOM 4001 C C . GLU B 1 167 ? -1.123 -6.812 18.281 1 54 167 GLU B C 1
ATOM 4003 O O . GLU B 1 167 ? -0.966 -6.148 17.25 1 54 167 GLU B O 1
ATOM 4008 N N . GLU B 1 168 ? -0.154 -6.754 19.094 1 59.56 168 GLU B N 1
ATOM 4009 C CA . GLU B 1 168 ? 1.216 -6.883 18.594 1 59.56 168 GLU B CA 1
ATOM 4010 C C . GLU B 1 168 ? 1.26 -7.602 17.25 1 59.56 168 GLU B C 1
ATOM 4012 O O . GLU B 1 168 ? 0.486 -8.531 17.016 1 59.56 168 GLU B O 1
ATOM 4017 N N . GLY B 1 169 ? 1.773 -6.977 16.297 1 68.56 169 GLY B N 1
ATOM 4018 C CA . GLY B 1 169 ? 1.987 -7.621 15 1 68.56 169 GLY B CA 1
ATOM 4019 C C . GLY B 1 169 ? 1.056 -7.113 13.922 1 68.56 169 GLY B C 1
ATOM 4020 O O . GLY B 1 169 ? 1.215 -7.453 12.742 1 68.56 169 GLY B O 1
ATOM 4021 N N . GLU B 1 170 ? 0.044 -6.305 14.414 1 82.25 170 GLU B N 1
ATOM 4022 C CA . GLU B 1 170 ? -0.927 -5.805 13.453 1 82.25 170 GLU B CA 1
ATOM 4023 C C . GLU B 1 170 ? -0.257 -4.914 12.406 1 82.25 170 GLU B C 1
ATOM 4025 O O . GLU B 1 170 ? -0.596 -4.973 11.219 1 82.25 170 GLU B O 1
ATOM 4030 N N . THR B 1 171 ? 0.735 -4.195 12.906 1 84.44 171 THR B N 1
ATOM 4031 C CA . THR B 1 171 ? 1.435 -3.312 11.984 1 84.44 171 THR B CA 1
ATOM 4032 C C . THR B 1 171 ? 2.188 -4.121 10.93 1 84.44 171 THR B C 1
ATOM 4034 O O . THR B 1 171 ? 2.184 -3.764 9.75 1 84.44 171 THR B O 1
ATOM 4037 N N . GLU B 1 172 ? 2.764 -5.199 11.406 1 86.44 172 GLU B N 1
ATOM 4038 C CA . GLU B 1 172 ? 3.498 -6.051 10.477 1 86.44 172 GLU B CA 1
ATOM 4039 C C . GLU B 1 172 ? 2.564 -6.664 9.43 1 86.44 172 GLU B C 1
ATOM 4041 O O . GLU B 1 172 ? 2.908 -6.738 8.25 1 86.44 172 GLU B O 1
ATOM 4046 N N . GLU B 1 173 ? 1.479 -7.102 9.867 1 90.56 173 GLU B N 1
ATOM 4047 C CA . GLU B 1 173 ? 0.514 -7.68 8.938 1 90.56 173 GLU B CA 1
ATOM 4048 C C . GLU B 1 173 ? 0.042 -6.652 7.914 1 90.56 173 GLU B C 1
ATOM 4050 O O . GLU B 1 173 ? -0.177 -6.98 6.75 1 90.56 173 GLU B O 1
ATOM 4055 N N . ILE B 1 174 ? -0.126 -5.445 8.398 1 91.75 174 ILE B N 1
ATOM 4056 C CA . ILE B 1 174 ? -0.589 -4.375 7.52 1 91.75 174 ILE B CA 1
ATOM 4057 C C . ILE B 1 174 ? 0.462 -4.094 6.449 1 91.75 174 ILE B C 1
ATOM 4059 O O . ILE B 1 174 ? 0.132 -3.941 5.27 1 91.75 174 ILE B O 1
ATOM 4063 N N . VAL B 1 175 ? 1.699 -4.047 6.852 1 92.31 175 VAL B N 1
ATOM 4064 C CA . VAL B 1 175 ? 2.777 -3.795 5.902 1 92.31 175 VAL B CA 1
ATOM 4065 C C . VAL B 1 175 ? 2.848 -4.934 4.887 1 92.31 175 VAL B C 1
ATOM 4067 O O . VAL B 1 175 ? 2.955 -4.691 3.682 1 92.31 175 VAL B O 1
ATOM 4070 N N . GLU B 1 176 ? 2.787 -6.148 5.355 1 90.19 176 GLU B N 1
ATOM 4071 C CA . GLU B 1 176 ? 2.795 -7.301 4.461 1 90.19 176 GLU B CA 1
ATOM 4072 C C . GLU B 1 176 ? 1.627 -7.246 3.48 1 90.19 176 GLU B C 1
ATOM 4074 O O . GLU B 1 176 ? 1.782 -7.574 2.303 1 90.19 176 GLU B O 1
ATOM 4079 N N . ASP B 1 177 ? 0.571 -6.863 4.023 1 92.81 177 ASP B N 1
ATOM 4080 C CA . ASP B 1 177 ? -0.628 -6.715 3.203 1 92.81 177 ASP B CA 1
ATOM 4081 C C . ASP B 1 177 ? -0.411 -5.691 2.092 1 92.81 177 ASP B C 1
ATOM 4083 O O . ASP B 1 177 ? -0.762 -5.938 0.937 1 92.81 177 ASP B O 1
ATOM 4087 N N . LEU B 1 178 ? 0.153 -4.551 2.436 1 93.44 178 LEU B N 1
ATOM 4088 C CA . LEU B 1 178 ? 0.399 -3.49 1.465 1 93.44 178 LEU B CA 1
ATOM 4089 C C . LEU B 1 178 ? 1.361 -3.959 0.378 1 93.44 178 LEU B C 1
ATOM 4091 O O . LEU B 1 178 ? 1.128 -3.721 -0.809 1 93.44 178 LEU B O 1
ATOM 4095 N N . VAL B 1 179 ? 2.371 -4.637 0.789 1 92.94 179 VAL B N 1
ATOM 4096 C CA . VAL B 1 179 ? 3.377 -5.125 -0.149 1 92.94 179 VAL B CA 1
ATOM 4097 C C . VAL B 1 179 ? 2.75 -6.148 -1.094 1 92.94 179 VAL B C 1
ATOM 4099 O O . VAL B 1 179 ? 2.957 -6.09 -2.309 1 92.94 179 VAL B O 1
ATOM 4102 N N . GLY B 1 180 ? 2.041 -7.078 -0.529 1 93.5 180 GLY B N 1
ATOM 4103 C CA . GLY B 1 180 ? 1.377 -8.086 -1.339 1 93.5 180 GLY B CA 1
ATOM 4104 C C . GLY B 1 180 ? 0.418 -7.5 -2.357 1 93.5 180 GLY B C 1
ATOM 4105 O O . GLY B 1 180 ? 0.407 -7.918 -3.518 1 93.5 180 GLY B O 1
ATOM 4106 N N . LYS B 1 181 ? -0.394 -6.566 -1.939 1 94.88 181 LYS B N 1
ATOM 4107 C CA . LYS B 1 181 ? -1.351 -5.91 -2.828 1 94.88 181 LYS B CA 1
ATOM 4108 C C . LYS B 1 181 ? -0.638 -5.191 -3.969 1 94.88 181 LYS B C 1
ATOM 4110 O O . LYS B 1 181 ? -1.067 -5.27 -5.121 1 94.88 181 LYS B O 1
ATOM 4115 N N . ALA B 1 182 ? 0.428 -4.52 -3.615 1 95.31 182 ALA B N 1
ATOM 4116 C CA . ALA B 1 182 ? 1.208 -3.826 -4.637 1 95.31 182 ALA B CA 1
ATOM 4117 C C . ALA B 1 182 ? 1.752 -4.809 -5.672 1 95.31 182 ALA B C 1
ATOM 4119 O O . ALA B 1 182 ? 1.638 -4.578 -6.879 1 95.31 182 ALA B O 1
ATOM 4120 N N . LEU B 1 183 ? 2.326 -5.902 -5.227 1 95.25 183 LEU B N 1
ATOM 4121 C CA . LEU B 1 183 ? 2.895 -6.898 -6.125 1 95.25 183 LEU B CA 1
ATOM 4122 C C . LEU B 1 183 ? 1.815 -7.504 -7.02 1 95.25 183 LEU B C 1
ATOM 4124 O O . LEU B 1 183 ? 2.041 -7.727 -8.211 1 95.25 183 LEU B O 1
ATOM 4128 N N . MET B 1 184 ? 0.683 -7.758 -6.438 1 94.94 184 MET B N 1
ATOM 4129 C CA . MET B 1 184 ? -0.418 -8.336 -7.203 1 94.94 184 MET B CA 1
ATOM 4130 C C . MET B 1 184 ? -0.905 -7.359 -8.273 1 94.94 184 MET B C 1
ATOM 4132 O O . MET B 1 184 ? -1.247 -7.766 -9.383 1 94.94 184 MET B O 1
ATOM 4136 N N . MET B 1 185 ? -0.939 -6.098 -7.957 1 94.94 185 MET B N 1
ATOM 4137 C CA . MET B 1 185 ? -1.329 -5.094 -8.945 1 94.94 185 MET B CA 1
ATOM 4138 C C . MET B 1 185 ? -0.355 -5.082 -10.117 1 94.94 185 MET B C 1
ATOM 4140 O O . MET B 1 185 ? -0.765 -4.906 -11.266 1 94.94 185 MET B O 1
ATOM 4144 N N . ILE B 1 186 ? 0.883 -5.234 -9.805 1 96.88 186 ILE B N 1
ATOM 4145 C CA . ILE B 1 186 ? 1.893 -5.258 -10.859 1 96.88 186 ILE B CA 1
ATOM 4146 C C . ILE B 1 186 ? 1.726 -6.52 -11.703 1 96.88 186 ILE B C 1
ATOM 4148 O O . ILE B 1 186 ? 1.835 -6.469 -12.93 1 96.88 186 ILE B O 1
ATOM 4152 N N . GLN B 1 187 ? 1.466 -7.625 -11.023 1 96.62 187 GLN B N 1
ATOM 4153 C CA . GLN B 1 187 ? 1.206 -8.852 -11.766 1 96.62 187 GLN B CA 1
ATOM 4154 C C . GLN B 1 187 ? 0.038 -8.68 -12.727 1 96.62 187 GLN B C 1
ATOM 4156 O O . GLN B 1 187 ? 0.091 -9.141 -13.867 1 96.62 187 GLN B O 1
ATOM 4161 N N . ASP B 1 188 ? -1.018 -8.023 -12.25 1 95.19 188 ASP B N 1
ATOM 4162 C CA . ASP B 1 188 ? -2.166 -7.75 -13.109 1 95.19 188 ASP B CA 1
ATOM 4163 C C . ASP B 1 188 ? -1.752 -6.953 -14.344 1 95.19 188 ASP B C 1
ATOM 4165 O O . ASP B 1 188 ? -2.207 -7.238 -15.453 1 95.19 188 ASP B O 1
ATOM 4169 N N . LYS B 1 189 ? -0.91 -5.926 -14.156 1 95.62 189 LYS B N 1
ATOM 4170 C CA . LYS B 1 189 ? -0.464 -5.082 -15.266 1 95.62 189 LYS B CA 1
ATOM 4171 C C . LYS B 1 189 ? 0.397 -5.875 -16.25 1 95.62 189 LYS B C 1
ATOM 4173 O O . LYS B 1 189 ? 0.249 -5.738 -17.453 1 95.62 189 LYS B O 1
ATOM 4178 N N . VAL B 1 190 ? 1.281 -6.684 -15.703 1 96.94 190 VAL B N 1
ATOM 4179 C CA . VAL B 1 190 ? 2.162 -7.488 -16.547 1 96.94 190 VAL B CA 1
ATOM 4180 C C . VAL B 1 190 ? 1.335 -8.492 -17.344 1 96.94 190 VAL B C 1
ATOM 4182 O O . VAL B 1 190 ? 1.592 -8.711 -18.531 1 96.94 190 VAL B O 1
ATOM 4185 N N . ASP B 1 191 ? 0.364 -9.07 -16.672 1 95.5 191 ASP B N 1
ATOM 4186 C CA . ASP B 1 191 ? -0.47 -10.086 -17.312 1 95.5 191 ASP B CA 1
ATOM 4187 C C . ASP B 1 191 ? -1.243 -9.5 -18.484 1 95.5 191 ASP B C 1
ATOM 4189 O O . ASP B 1 191 ? -1.616 -10.227 -19.422 1 95.5 191 ASP B O 1
ATOM 4193 N N . LYS B 1 192 ? -1.487 -8.227 -18.547 1 93.88 192 LYS B N 1
ATOM 4194 C CA . LYS B 1 192 ? -2.297 -7.586 -19.578 1 93.88 192 LYS B CA 1
ATOM 4195 C C . LYS B 1 192 ? -1.458 -7.25 -20.797 1 93.88 192 LYS B C 1
ATOM 4197 O O . LYS B 1 192 ? -1.998 -6.883 -21.844 1 93.88 192 LYS B O 1
ATOM 4202 N N . LEU B 1 193 ? -0.176 -7.387 -20.703 1 96.62 193 LEU B N 1
ATOM 4203 C CA . LEU B 1 193 ? 0.684 -7.137 -21.844 1 96.62 193 LEU B CA 1
ATOM 4204 C C . LEU B 1 193 ? 0.416 -8.148 -22.953 1 96.62 193 LEU B C 1
ATOM 4206 O O . LEU B 1 193 ? -0.039 -9.266 -22.688 1 96.62 193 LEU B O 1
ATOM 4210 N N . ASP B 1 194 ? 0.654 -7.738 -24.125 1 95.38 194 ASP B N 1
ATOM 4211 C CA . ASP B 1 194 ? 0.607 -8.734 -25.188 1 95.38 194 ASP B CA 1
ATOM 4212 C C . ASP B 1 194 ? 1.912 -9.523 -25.25 1 95.38 194 ASP B C 1
ATOM 4214 O O . ASP B 1 194 ? 2.887 -9.188 -24.578 1 95.38 194 ASP B O 1
ATOM 4218 N N . PRO B 1 195 ? 1.906 -10.586 -26.031 1 94 195 PRO B N 1
ATOM 4219 C CA . PRO B 1 195 ? 3.059 -11.492 -26.047 1 94 195 PRO B CA 1
ATOM 4220 C C . PRO B 1 195 ? 4.344 -10.805 -26.5 1 94 195 PRO B C 1
ATOM 4222 O O . PRO B 1 195 ? 5.426 -11.109 -25.984 1 94 195 PRO B O 1
ATOM 4225 N N . TRP B 1 196 ? 4.246 -9.898 -27.438 1 94.06 196 TRP B N 1
ATOM 4226 C CA . TRP B 1 196 ? 5.438 -9.211 -27.922 1 94.06 196 TRP B CA 1
ATOM 4227 C C . TRP B 1 196 ? 5.945 -8.211 -26.891 1 94.06 196 TRP B C 1
ATOM 4229 O O . TRP B 1 196 ? 7.152 -8.078 -26.672 1 94.06 196 TRP B O 1
ATOM 4239 N N . GLN B 1 197 ? 5.035 -7.52 -26.219 1 96.81 197 GLN B N 1
ATOM 4240 C CA . GLN B 1 197 ? 5.402 -6.621 -25.141 1 96.81 197 GLN B CA 1
ATOM 4241 C C . GLN B 1 197 ? 6.066 -7.383 -24 1 96.81 197 GLN B C 1
ATOM 4243 O O . GLN B 1 197 ? 7.012 -6.887 -23.375 1 96.81 197 GLN B O 1
ATOM 4248 N N . MET B 1 198 ? 5.547 -8.562 -23.766 1 97.38 198 MET B N 1
ATOM 4249 C CA . MET B 1 198 ? 6.133 -9.406 -22.719 1 97.38 198 MET B CA 1
ATOM 4250 C C . MET B 1 198 ? 7.57 -9.773 -23.062 1 97.38 198 MET B C 1
ATOM 4252 O O . MET B 1 198 ? 8.453 -9.719 -22.203 1 97.38 198 MET B O 1
ATOM 4256 N N . GLN B 1 199 ? 7.766 -10.109 -24.297 1 96.5 199 GLN B N 1
ATOM 4257 C CA . GLN B 1 199 ? 9.109 -10.422 -24.766 1 96.5 199 GLN B CA 1
ATOM 4258 C C . GLN B 1 199 ? 10.047 -9.234 -24.578 1 96.5 199 GLN B C 1
ATOM 4260 O O . GLN B 1 199 ? 11.172 -9.391 -24.094 1 96.5 199 GLN B O 1
ATOM 4265 N N . ASP B 1 200 ? 9.578 -8.102 -24.922 1 97.12 200 ASP B N 1
ATOM 4266 C CA . ASP B 1 200 ? 10.375 -6.883 -24.797 1 97.12 200 ASP B CA 1
ATOM 4267 C C . ASP B 1 200 ? 10.656 -6.57 -23.328 1 97.12 200 ASP B C 1
ATOM 4269 O O . ASP B 1 200 ? 11.734 -6.078 -22.984 1 97.12 200 ASP B O 1
ATOM 4273 N N . LEU B 1 201 ? 9.672 -6.836 -22.484 1 98.25 201 LEU B N 1
ATOM 4274 C CA . LEU B 1 201 ? 9.844 -6.609 -21.047 1 98.25 201 LEU B CA 1
ATOM 4275 C C . LEU B 1 201 ? 10.938 -7.52 -20.484 1 98.25 201 LEU B C 1
ATOM 4277 O O . LEU B 1 201 ? 11.789 -7.066 -19.734 1 98.25 201 LEU B O 1
ATOM 4281 N N . VAL B 1 202 ? 10.906 -8.758 -20.875 1 98.31 202 VAL B N 1
ATOM 4282 C CA . VAL B 1 202 ? 11.898 -9.719 -20.422 1 98.31 202 VAL B CA 1
ATOM 4283 C C . VAL B 1 202 ? 13.281 -9.32 -20.938 1 98.31 202 VAL B C 1
ATOM 4285 O O . VAL B 1 202 ? 14.266 -9.383 -20.203 1 98.31 202 VAL B O 1
ATOM 4288 N N . ALA B 1 203 ? 13.375 -8.898 -22.188 1 97.62 203 ALA B N 1
ATOM 4289 C CA . ALA B 1 203 ? 14.633 -8.414 -22.75 1 97.62 203 ALA B CA 1
ATOM 4290 C C . ALA B 1 203 ? 15.18 -7.246 -21.938 1 97.62 203 ALA B C 1
ATOM 4292 O O . ALA B 1 203 ? 16.375 -7.203 -21.625 1 97.62 203 ALA B O 1
ATOM 4293 N N . GLY B 1 204 ? 14.305 -6.332 -21.641 1 98 204 GLY B N 1
ATOM 4294 C CA . GLY B 1 204 ? 14.703 -5.199 -20.828 1 98 204 GLY B CA 1
ATOM 4295 C C . GLY B 1 204 ? 15.219 -5.605 -19.453 1 98 204 GLY B C 1
ATOM 4296 O O . GLY B 1 204 ? 16.172 -5.012 -18.938 1 98 204 GLY B O 1
ATOM 4297 N N . LEU B 1 205 ? 14.555 -6.594 -18.844 1 98.12 205 LEU B N 1
ATOM 4298 C CA . LEU B 1 205 ? 15 -7.113 -17.562 1 98.12 205 LEU B CA 1
ATOM 4299 C C . LEU B 1 205 ? 16.406 -7.672 -17.656 1 98.12 205 LEU B C 1
ATOM 4301 O O . LEU B 1 205 ? 17.25 -7.379 -16.797 1 98.12 205 LEU B O 1
ATOM 4305 N N . LEU B 1 206 ? 16.672 -8.422 -18.688 1 96.94 206 LEU B N 1
ATOM 4306 C CA . LEU B 1 206 ? 17.984 -9.008 -18.875 1 96.94 206 LEU B CA 1
ATOM 4307 C C . LEU B 1 206 ? 19.047 -7.922 -19.094 1 96.94 206 LEU B C 1
ATOM 4309 O O . LEU B 1 206 ? 20.156 -8.023 -18.594 1 96.94 206 LEU B O 1
ATOM 4313 N N . ARG B 1 207 ? 18.719 -6.895 -19.812 1 96.88 207 ARG B N 1
ATOM 4314 C CA . ARG B 1 207 ? 19.641 -5.77 -19.984 1 96.88 207 ARG B CA 1
ATOM 4315 C C . ARG B 1 207 ? 19.953 -5.105 -18.641 1 96.88 207 ARG B C 1
ATOM 4317 O O . ARG B 1 207 ? 21.094 -4.75 -18.375 1 96.88 207 ARG B O 1
ATOM 4324 N N . ALA B 1 208 ? 18.938 -4.969 -17.859 1 96.75 208 ALA B N 1
ATOM 4325 C CA . ALA B 1 208 ? 19.125 -4.387 -16.531 1 96.75 208 ALA B CA 1
ATOM 4326 C C . ALA B 1 208 ? 20.094 -5.223 -15.703 1 96.75 208 ALA B C 1
ATOM 4328 O O . ALA B 1 208 ? 20.844 -4.684 -14.883 1 96.75 208 ALA B O 1
ATOM 4329 N N . MET B 1 209 ? 20.094 -6.48 -15.922 1 94.12 209 MET B N 1
ATOM 4330 C CA . MET B 1 209 ? 20.969 -7.41 -15.195 1 94.12 209 MET B CA 1
ATOM 4331 C C . MET B 1 209 ? 22.375 -7.398 -15.766 1 94.12 209 MET B C 1
ATOM 4333 O O . MET B 1 209 ? 23.266 -8.086 -15.258 1 94.12 209 MET B O 1
ATOM 4337 N N . GLY B 1 210 ? 22.594 -6.645 -16.844 1 92.69 210 GLY B N 1
ATOM 4338 C CA . GLY B 1 210 ? 23.938 -6.453 -17.375 1 92.69 210 GLY B CA 1
ATOM 4339 C C . GLY B 1 210 ? 24.219 -7.277 -18.609 1 92.69 210 GLY B C 1
ATOM 4340 O O . GLY B 1 210 ? 25.359 -7.34 -19.078 1 92.69 210 GLY B O 1
ATOM 4341 N N . TYR B 1 211 ? 23.188 -7.895 -19.203 1 93.62 211 TYR B N 1
ATOM 4342 C CA . TYR B 1 211 ? 23.391 -8.703 -20.391 1 93.62 211 TYR B CA 1
ATOM 4343 C C . TYR B 1 211 ? 23.203 -7.879 -21.656 1 93.62 211 TYR B C 1
ATOM 4345 O O . TYR B 1 211 ? 22.422 -6.922 -21.672 1 93.62 211 TYR B O 1
ATOM 4353 N N . ASN B 1 212 ? 24.016 -8.227 -22.656 1 92.94 212 ASN B N 1
ATOM 4354 C CA . ASN B 1 212 ? 23.688 -7.809 -24.016 1 92.94 212 ASN B CA 1
ATOM 4355 C C . ASN B 1 212 ? 22.609 -8.703 -24.625 1 92.94 212 ASN B C 1
ATOM 4357 O O . ASN B 1 212 ? 22.719 -9.93 -24.578 1 92.94 212 ASN B O 1
ATOM 4361 N N . VAL B 1 213 ? 21.594 -8.055 -25.219 1 94.25 213 VAL B N 1
ATOM 4362 C CA . VAL B 1 213 ? 20.422 -8.852 -25.547 1 94.25 213 VAL B CA 1
ATOM 4363 C C . VAL B 1 213 ? 20.078 -8.688 -27.031 1 94.25 213 VAL B C 1
ATOM 4365 O O . VAL B 1 213 ? 20.141 -7.574 -27.562 1 94.25 213 VAL B O 1
ATOM 4368 N N . GLN B 1 214 ? 19.859 -9.766 -27.625 1 91.56 214 GLN B N 1
ATOM 4369 C CA . GLN B 1 214 ? 19.328 -9.797 -28.984 1 91.56 214 GLN B CA 1
ATOM 4370 C C . GLN B 1 214 ? 17.922 -10.391 -29.016 1 91.56 214 GLN B C 1
ATOM 4372 O O . GLN B 1 214 ? 17.734 -11.547 -28.641 1 91.56 214 GLN B O 1
ATOM 4377 N N . VAL B 1 215 ? 16.938 -9.641 -29.484 1 92.38 215 VAL B N 1
ATOM 4378 C CA . VAL B 1 215 ? 15.562 -10.102 -29.547 1 92.38 215 VAL B CA 1
ATOM 4379 C C . VAL B 1 215 ? 15.281 -10.703 -30.922 1 92.38 215 VAL B C 1
ATOM 4381 O O . VAL B 1 215 ? 15.625 -10.109 -31.953 1 92.38 215 VAL B O 1
ATOM 4384 N N . SER B 1 216 ? 14.734 -11.844 -30.844 1 88.56 216 SER B N 1
ATOM 4385 C CA . SER B 1 216 ? 14.398 -12.492 -32.094 1 88.56 216 SER B CA 1
ATOM 4386 C C . SER B 1 216 ? 13.258 -11.773 -32.812 1 88.56 216 SER B C 1
ATOM 4388 O O . SER B 1 216 ? 12.344 -11.266 -32.156 1 88.56 216 SER B O 1
ATOM 4390 N N . PRO B 1 217 ? 13.336 -11.781 -34.125 1 82.25 217 PRO B N 1
ATOM 4391 C CA . PRO B 1 217 ? 12.25 -11.156 -34.875 1 82.25 217 PRO B CA 1
ATOM 4392 C C . PRO B 1 217 ? 10.914 -11.875 -34.688 1 82.25 217 PRO B C 1
ATOM 4394 O O . PRO B 1 217 ? 10.891 -13.031 -34.25 1 82.25 217 PRO B O 1
ATOM 4397 N N . LYS B 1 218 ? 9.852 -11.047 -35.125 1 76.06 218 LYS B N 1
ATOM 4398 C CA . LYS B 1 218 ? 8.5 -11.586 -35 1 76.06 218 LYS B CA 1
ATOM 4399 C C . LYS B 1 218 ? 8.273 -12.688 -36.031 1 76.06 218 LYS B C 1
ATOM 4401 O O . LYS B 1 218 ? 8.672 -12.555 -37.219 1 76.06 218 LYS B O 1
ATOM 4406 N N . GLY B 1 219 ? 7.914 -13.867 -35.594 1 62.22 219 GLY B N 1
ATOM 4407 C CA . GLY B 1 219 ? 7.703 -14.992 -36.5 1 62.22 219 GLY B CA 1
ATOM 4408 C C . GLY B 1 219 ? 8.312 -16.281 -35.969 1 62.22 219 GLY B C 1
ATOM 4409 O O . GLY B 1 219 ? 8.617 -16.406 -34.781 1 62.22 219 GLY B O 1
ATOM 4410 N N . PRO B 1 220 ? 8.469 -17.25 -36.906 1 62.66 220 PRO B N 1
ATOM 4411 C CA . PRO B 1 220 ? 8.977 -18.547 -36.5 1 62.66 220 PRO B CA 1
ATOM 4412 C C . PRO B 1 220 ? 10.406 -18.484 -35.969 1 62.66 220 PRO B C 1
ATOM 4414 O O . PRO B 1 220 ? 11.312 -18.047 -36.688 1 62.66 220 PRO B O 1
ATOM 4417 N N . ASP B 1 221 ? 10.789 -18.188 -34.719 1 58.84 221 ASP B N 1
ATOM 4418 C CA . ASP B 1 221 ? 12.109 -17.875 -34.188 1 58.84 221 ASP B CA 1
ATOM 4419 C C . ASP B 1 221 ? 12.797 -19.125 -33.656 1 58.84 221 ASP B C 1
ATOM 4421 O O . ASP B 1 221 ? 13.75 -19.031 -32.875 1 58.84 221 ASP B O 1
ATOM 4425 N N . GLY B 1 222 ? 12.43 -20.469 -34.219 1 67.06 222 GLY B N 1
ATOM 4426 C CA . GLY B 1 222 ? 13.141 -21.688 -33.875 1 67.06 222 GLY B CA 1
ATOM 4427 C C . GLY B 1 222 ? 13.094 -21.984 -32.375 1 67.06 222 GLY B C 1
ATOM 4428 O O . GLY B 1 222 ? 13.914 -22.75 -31.859 1 67.06 222 GLY B O 1
ATOM 4429 N N . GLY B 1 223 ? 12.305 -21.312 -31.594 1 81.81 223 GLY B N 1
ATOM 4430 C CA . GLY B 1 223 ? 12.086 -21.688 -30.203 1 81.81 223 GLY B CA 1
ATOM 4431 C C . GLY B 1 223 ? 12.828 -20.797 -29.219 1 81.81 223 GLY B C 1
ATOM 4432 O O . GLY B 1 223 ? 12.844 -21.062 -28.016 1 81.81 223 GLY B O 1
ATOM 4433 N N . VAL B 1 224 ? 13.57 -19.859 -29.75 1 91.25 224 VAL B N 1
ATOM 4434 C CA . VAL B 1 224 ? 14.297 -18.922 -28.891 1 91.25 224 VAL B CA 1
ATOM 4435 C C . VAL B 1 224 ? 13.836 -17.5 -29.156 1 91.25 224 VAL B C 1
ATOM 4437 O O . VAL B 1 224 ? 14.008 -16.984 -30.266 1 91.25 224 VAL B O 1
ATOM 4440 N N . ASP B 1 225 ? 13.367 -16.844 -28.141 1 93.25 225 ASP B N 1
ATOM 4441 C CA . ASP B 1 225 ? 12.805 -15.508 -28.312 1 93.25 225 ASP B CA 1
ATOM 4442 C C . ASP B 1 225 ? 13.867 -14.43 -28.078 1 93.25 225 ASP B C 1
ATOM 4444 O O . ASP B 1 225 ? 13.836 -13.367 -28.688 1 93.25 225 ASP B O 1
ATOM 4448 N N . VAL B 1 226 ? 14.75 -14.719 -27.172 1 93.38 226 VAL B N 1
ATOM 4449 C CA . VAL B 1 226 ? 15.773 -13.75 -26.781 1 93.38 226 VAL B CA 1
ATOM 4450 C C . VAL B 1 226 ? 17.109 -14.477 -26.562 1 93.38 226 VAL B C 1
ATOM 4452 O O . VAL B 1 226 ? 17.141 -15.562 -25.984 1 93.38 226 VAL B O 1
ATOM 4455 N N . LEU B 1 227 ? 18.172 -13.906 -27.016 1 92.81 227 LEU B N 1
ATOM 4456 C CA . LEU B 1 227 ? 19.531 -14.344 -26.703 1 92.81 227 LEU B CA 1
ATOM 4457 C C . LEU B 1 227 ? 20.25 -13.305 -25.844 1 92.81 227 LEU B C 1
ATOM 4459 O O . LEU B 1 227 ? 20.188 -12.109 -26.141 1 92.81 227 LEU B O 1
ATOM 4463 N N . ALA B 1 228 ? 20.828 -13.758 -24.781 1 92.94 228 ALA B N 1
ATOM 4464 C CA . ALA B 1 228 ? 21.547 -12.859 -23.891 1 92.94 228 ALA B CA 1
ATOM 4465 C C . ALA B 1 228 ? 23 -13.289 -23.719 1 92.94 228 ALA B C 1
ATOM 4467 O O . ALA B 1 228 ? 23.281 -14.484 -23.625 1 92.94 228 ALA B O 1
ATOM 4468 N N . TYR B 1 229 ? 23.891 -12.203 -23.703 1 89.06 229 TYR B N 1
ATOM 4469 C CA . TYR B 1 229 ? 25.328 -12.414 -23.609 1 89.06 229 TYR B CA 1
ATOM 4470 C C . TYR B 1 229 ? 25.938 -11.547 -22.516 1 89.06 229 TYR B C 1
ATOM 4472 O O . TYR B 1 229 ? 25.438 -10.461 -22.219 1 89.06 229 TYR B O 1
ATOM 4480 N N . LYS B 1 230 ? 26.922 -12.07 -21.828 1 82.75 230 LYS B N 1
ATOM 4481 C CA . LYS B 1 230 ? 27.609 -11.227 -20.844 1 82.75 230 LYS B CA 1
ATOM 4482 C C . LYS B 1 230 ? 28.484 -10.188 -21.547 1 82.75 230 LYS B C 1
ATOM 4484 O O . LYS B 1 230 ? 28.609 -9.055 -21.078 1 82.75 230 LYS B O 1
ATOM 4489 N N . ASP B 1 231 ? 29.156 -10.602 -22.578 1 73.25 231 ASP B N 1
ATOM 4490 C CA . ASP B 1 231 ? 30.016 -9.656 -23.297 1 73.25 231 ASP B CA 1
ATOM 4491 C C . ASP B 1 231 ? 29.328 -9.086 -24.516 1 73.25 231 ASP B C 1
ATOM 4493 O O . ASP B 1 231 ? 28.328 -9.641 -24.984 1 73.25 231 ASP B O 1
ATOM 4497 N N . ALA B 1 232 ? 29.766 -7.871 -24.906 1 62.19 232 ALA B N 1
ATOM 4498 C CA . ALA B 1 232 ? 29.156 -7.098 -25.984 1 62.19 232 ALA B CA 1
ATOM 4499 C C . ALA B 1 232 ? 29.172 -7.875 -27.297 1 62.19 232 ALA B C 1
ATOM 4501 O O . ALA B 1 232 ? 28.297 -7.695 -28.141 1 62.19 232 ALA B O 1
ATOM 4502 N N . PHE B 1 233 ? 30.094 -8.758 -27.328 1 58.78 233 PHE B N 1
ATOM 4503 C CA . PHE B 1 233 ? 30.266 -9.414 -28.625 1 58.78 233 PHE B CA 1
ATOM 4504 C C . PHE B 1 233 ? 29.766 -10.852 -28.578 1 58.78 233 PHE B C 1
ATOM 4506 O O . PHE B 1 233 ? 29.781 -11.547 -29.594 1 58.78 233 PHE B O 1
ATOM 4513 N N . GLY B 1 234 ? 29.188 -11.25 -27.422 1 56.47 234 GLY B N 1
ATOM 4514 C CA . GLY B 1 234 ? 28.609 -12.578 -27.297 1 56.47 234 GLY B CA 1
ATOM 4515 C C . GLY B 1 234 ? 29.656 -13.672 -27.234 1 56.47 234 GLY B C 1
ATOM 4516 O O . GLY B 1 234 ? 29.359 -14.836 -27.531 1 56.47 234 GLY B O 1
ATOM 4517 N N . PHE B 1 235 ? 30.859 -13.359 -27 1 56.34 235 PHE B N 1
ATOM 4518 C CA . PHE B 1 235 ? 31.922 -14.352 -27 1 56.34 235 PHE B CA 1
ATOM 4519 C C . PHE B 1 235 ? 32.094 -14.984 -25.625 1 56.34 235 PHE B C 1
ATOM 4521 O O . PHE B 1 235 ? 32.5 -16.125 -25.5 1 56.34 235 PHE B O 1
ATOM 4528 N N . GLU B 1 236 ? 31.75 -14.195 -24.766 1 66.5 236 GLU B N 1
ATOM 4529 C CA . GLU B 1 236 ? 31.984 -14.68 -23.406 1 66.5 236 GLU B CA 1
ATOM 4530 C C . GLU B 1 236 ? 30.797 -15.461 -22.875 1 66.5 236 GLU B C 1
ATOM 4532 O O . GLU B 1 236 ? 29.641 -15.047 -23.062 1 66.5 236 GLU B O 1
ATOM 4537 N N . LYS B 1 237 ? 31.234 -16.812 -22.5 1 70.19 237 LYS B N 1
ATOM 4538 C CA . LYS B 1 237 ? 30.234 -17.609 -21.781 1 70.19 237 LYS B CA 1
ATOM 4539 C C . LYS B 1 237 ? 29.891 -16.953 -20.438 1 70.19 237 LYS B C 1
ATOM 4541 O O . LYS B 1 237 ? 30.672 -16.172 -19.906 1 70.19 237 LYS B O 1
ATOM 4546 N N . PRO B 1 238 ? 28.734 -16.969 -20.156 1 78.62 238 PRO B N 1
ATOM 4547 C CA . PRO B 1 238 ? 27.641 -17.844 -20.625 1 78.62 238 PRO B CA 1
ATOM 4548 C C . PRO B 1 238 ? 26.688 -17.125 -21.578 1 78.62 238 PRO B C 1
ATOM 4550 O O . PRO B 1 238 ? 26.5 -15.906 -21.469 1 78.62 238 PRO B O 1
ATOM 4553 N N . ILE B 1 239 ? 26.297 -17.875 -22.641 1 88.44 239 ILE B N 1
ATOM 4554 C CA . ILE B 1 239 ? 25.172 -17.484 -23.484 1 88.44 239 ILE B CA 1
ATOM 4555 C C . ILE B 1 239 ? 23.875 -18.016 -22.891 1 88.44 239 ILE B C 1
ATOM 4557 O O . ILE B 1 239 ? 23.812 -19.172 -22.438 1 88.44 239 ILE B O 1
ATOM 4561 N N . ILE B 1 240 ? 22.844 -17.156 -22.844 1 93.19 240 ILE B N 1
ATOM 4562 C CA . ILE B 1 240 ? 21.547 -17.562 -22.344 1 93.19 240 ILE B CA 1
ATOM 4563 C C . ILE B 1 240 ? 20.5 -17.5 -23.453 1 93.19 240 ILE B C 1
ATOM 4565 O O . ILE B 1 240 ? 20.328 -16.453 -24.078 1 93.19 240 ILE B O 1
ATOM 4569 N N . LYS B 1 241 ? 19.906 -18.594 -23.781 1 94.25 241 LYS B N 1
ATOM 4570 C CA . LYS B 1 241 ? 18.75 -18.578 -24.688 1 94.25 241 LYS B CA 1
ATOM 4571 C C . LYS B 1 241 ? 17.453 -18.578 -23.891 1 94.25 241 LYS B C 1
ATOM 4573 O O . LYS B 1 241 ? 17.281 -19.359 -22.953 1 94.25 241 LYS B O 1
ATOM 4578 N N . VAL B 1 242 ? 16.547 -17.688 -24.266 1 96.12 242 VAL B N 1
ATOM 4579 C CA . VAL B 1 242 ? 15.328 -17.453 -23.5 1 96.12 242 VAL B CA 1
ATOM 4580 C C . VAL B 1 242 ? 14.102 -17.734 -24.359 1 96.12 242 VAL B C 1
ATOM 4582 O O . VAL B 1 242 ? 14.031 -17.281 -25.5 1 96.12 242 VAL B O 1
ATOM 4585 N N . GLN B 1 243 ? 13.211 -18.516 -23.859 1 96.38 243 GLN B N 1
ATOM 4586 C CA . GLN B 1 243 ? 11.875 -18.672 -24.438 1 96.38 243 GLN B CA 1
ATOM 4587 C C . GLN B 1 243 ? 10.82 -18.016 -23.547 1 96.38 243 GLN B C 1
ATOM 4589 O O . GLN B 1 243 ? 10.836 -18.203 -22.328 1 96.38 243 GLN B O 1
ATOM 4594 N N . VAL B 1 244 ? 9.953 -17.203 -24.141 1 96.94 244 VAL B N 1
ATOM 4595 C CA . VAL B 1 244 ? 8.898 -16.516 -23.406 1 96.94 244 VAL B CA 1
ATOM 4596 C C . VAL B 1 244 ? 7.535 -16.984 -23.891 1 96.94 244 VAL B C 1
ATOM 4598 O O . VAL B 1 244 ? 7.203 -16.812 -25.078 1 96.94 244 VAL B O 1
ATOM 4601 N N . LYS B 1 245 ? 6.773 -17.578 -23.016 1 96.06 245 LYS B N 1
ATOM 4602 C CA . LYS B 1 245 ? 5.387 -17.938 -23.297 1 96.06 245 LYS B CA 1
ATOM 4603 C C . LYS B 1 245 ? 4.422 -17.125 -22.422 1 96.06 245 LYS B C 1
ATOM 4605 O O . LYS B 1 245 ? 4.391 -17.297 -21.203 1 96.06 245 LYS B O 1
ATOM 4610 N N . HIS B 1 246 ? 3.654 -16.297 -23.031 1 96.19 246 HIS B N 1
ATOM 4611 C CA . HIS B 1 246 ? 2.66 -15.484 -22.344 1 96.19 246 HIS B CA 1
ATOM 4612 C C . HIS B 1 246 ? 1.244 -15.883 -22.75 1 96.19 246 HIS B C 1
ATOM 4614 O O . HIS B 1 246 ? 0.672 -15.305 -23.672 1 96.19 246 HIS B O 1
ATOM 4620 N N . ARG B 1 247 ? 0.745 -16.828 -22.016 1 93.75 247 ARG B N 1
ATOM 4621 C CA . ARG B 1 247 ? -0.574 -17.406 -22.234 1 93.75 247 ARG B CA 1
ATOM 4622 C C . ARG B 1 247 ? -1.108 -18.031 -20.938 1 93.75 247 ARG B C 1
ATOM 4624 O O . ARG B 1 247 ? -0.375 -18.172 -19.969 1 93.75 247 ARG B O 1
ATOM 4631 N N . LYS B 1 248 ? -2.352 -18.406 -20.969 1 90.5 248 LYS B N 1
ATOM 4632 C CA . LYS B 1 248 ? -2.99 -18.938 -19.766 1 90.5 248 LYS B CA 1
ATOM 4633 C C . LYS B 1 248 ? -2.551 -20.375 -19.516 1 90.5 248 LYS B C 1
ATOM 4635 O O . LYS B 1 248 ? -2.412 -20.797 -18.359 1 90.5 248 LYS B O 1
ATOM 4640 N N . SER B 1 249 ? -2.25 -21.078 -20.547 1 93.56 249 SER B N 1
ATOM 4641 C CA . SER B 1 249 ? -1.895 -22.484 -20.406 1 93.56 249 SER B CA 1
ATOM 4642 C C . SER B 1 249 ? -0.468 -22.641 -19.891 1 93.56 249 SER B C 1
ATOM 4644 O O . SER B 1 249 ? 0.423 -21.875 -20.266 1 93.56 249 SER B O 1
ATOM 4646 N N . ALA B 1 250 ? -0.245 -23.609 -19.109 1 95.25 250 ALA B N 1
ATOM 4647 C CA . ALA B 1 250 ? 1.071 -23.922 -18.562 1 95.25 250 ALA B CA 1
ATOM 4648 C C . ALA B 1 250 ? 2.02 -24.438 -19.641 1 95.25 250 ALA B C 1
ATOM 4650 O O . ALA B 1 250 ? 1.588 -25.094 -20.594 1 95.25 250 ALA B O 1
ATOM 4651 N N . ALA B 1 251 ? 3.268 -24.109 -19.484 1 96.75 251 ALA B N 1
ATOM 4652 C CA . ALA B 1 251 ? 4.285 -24.656 -20.375 1 96.75 251 ALA B CA 1
ATOM 4653 C C . ALA B 1 251 ? 4.539 -26.125 -20.094 1 96.75 251 ALA B C 1
ATOM 4655 O O . ALA B 1 251 ? 4.582 -26.547 -18.938 1 96.75 251 ALA B O 1
ATOM 4656 N N . SER B 1 252 ? 4.742 -26.875 -21.141 1 97.06 252 SER B N 1
ATOM 4657 C CA . SER B 1 252 ? 4.859 -28.328 -21.031 1 97.06 252 SER B CA 1
ATOM 4658 C C . SER B 1 252 ? 6.312 -28.766 -21.172 1 97.06 252 SER B C 1
ATOM 4660 O O . SER B 1 252 ? 7.18 -27.969 -21.531 1 97.06 252 SER B O 1
ATOM 4662 N N . ALA B 1 253 ? 6.473 -30.094 -20.844 1 97.25 253 ALA B N 1
ATOM 4663 C CA . ALA B 1 253 ? 7.809 -30.672 -20.922 1 97.25 253 ALA B CA 1
ATOM 4664 C C . ALA B 1 253 ? 8.359 -30.609 -22.344 1 97.25 253 ALA B C 1
ATOM 4666 O O . ALA B 1 253 ? 9.516 -30.25 -22.562 1 97.25 253 ALA B O 1
ATOM 4667 N N . PRO B 1 254 ? 7.543 -30.922 -23.359 1 96.38 254 PRO B N 1
ATOM 4668 C CA . PRO B 1 254 ? 8.055 -30.828 -24.719 1 96.38 254 PRO B CA 1
ATOM 4669 C C . PRO B 1 254 ? 8.531 -29.438 -25.094 1 96.38 254 PRO B C 1
ATOM 4671 O O . PRO B 1 254 ? 9.508 -29.281 -25.828 1 96.38 254 PRO B O 1
ATOM 4674 N N . GLU B 1 255 ? 7.867 -28.469 -24.609 1 96 255 GLU B N 1
ATOM 4675 C CA . GLU B 1 255 ? 8.273 -27.094 -24.891 1 96 255 GLU B CA 1
ATOM 4676 C C . GLU B 1 255 ? 9.633 -26.781 -24.266 1 96 255 GLU B C 1
ATOM 4678 O O . GLU B 1 255 ? 10.453 -26.094 -24.875 1 96 255 GLU B O 1
ATOM 4683 N N . ILE B 1 256 ? 9.844 -27.25 -23.062 1 96.5 256 ILE B N 1
ATOM 4684 C CA . ILE B 1 256 ? 11.141 -27.078 -22.406 1 96.5 256 ILE B CA 1
ATOM 4685 C C . ILE B 1 256 ? 12.219 -27.797 -23.219 1 96.5 256 ILE B C 1
ATOM 4687 O O . ILE B 1 256 ? 13.305 -27.266 -23.438 1 96.5 256 ILE B O 1
ATOM 4691 N N . GLN B 1 257 ? 11.906 -28.969 -23.672 1 95.25 257 GLN B N 1
ATOM 4692 C CA . GLN B 1 257 ? 12.844 -29.75 -24.469 1 95.25 257 GLN B CA 1
ATOM 4693 C C . GLN B 1 257 ? 13.18 -29.062 -25.781 1 95.25 257 GLN B C 1
ATOM 4695 O O . GLN B 1 257 ? 14.312 -29.125 -26.266 1 95.25 257 GLN B O 1
ATOM 4700 N N . GLN B 1 258 ? 12.188 -28.469 -26.344 1 94.5 258 GLN B N 1
ATOM 4701 C CA . GLN B 1 258 ? 12.414 -27.719 -27.578 1 94.5 258 GLN B CA 1
ATOM 4702 C C . GLN B 1 258 ? 13.453 -26.625 -27.359 1 94.5 258 GLN B C 1
ATOM 4704 O O . GLN B 1 258 ? 14.328 -26.422 -28.203 1 94.5 258 GLN B O 1
ATOM 4709 N N . LEU B 1 259 ? 13.344 -25.906 -26.297 1 94.5 259 LEU B N 1
ATOM 4710 C CA . LEU B 1 259 ? 14.328 -24.859 -25.984 1 94.5 259 LEU B CA 1
ATOM 4711 C C . LEU B 1 259 ? 15.711 -25.469 -25.812 1 94.5 259 LEU B C 1
ATOM 4713 O O . LEU B 1 259 ? 16.703 -24.922 -26.297 1 94.5 259 LEU B O 1
ATOM 4717 N N . LEU B 1 260 ? 15.766 -26.578 -25.094 1 93.94 260 LEU B N 1
ATOM 4718 C CA . LEU B 1 260 ? 17.031 -27.266 -24.844 1 93.94 260 LEU B CA 1
ATOM 4719 C C . LEU B 1 260 ? 17.703 -27.656 -26.156 1 93.94 260 LEU B C 1
ATOM 4721 O O . LEU B 1 260 ? 18.922 -27.594 -26.266 1 93.94 260 LEU B O 1
ATOM 4725 N N . GLY B 1 261 ? 16.906 -27.969 -27.078 1 91.88 261 GLY B N 1
ATOM 4726 C CA . GLY B 1 261 ? 17.422 -28.422 -28.359 1 91.88 261 GLY B CA 1
ATOM 4727 C C . GLY B 1 261 ? 17.703 -27.297 -29.328 1 91.88 261 GLY B C 1
ATOM 4728 O O . GLY B 1 261 ? 18.297 -27.5 -30.391 1 91.88 261 GLY B O 1
ATOM 4729 N N . ALA B 1 262 ? 17.281 -26.172 -29 1 90.56 262 ALA B N 1
ATOM 4730 C CA . ALA B 1 262 ? 17.469 -25.031 -29.891 1 90.56 262 ALA B CA 1
ATOM 4731 C C . ALA B 1 262 ? 18.922 -24.547 -29.859 1 90.56 262 ALA B C 1
ATOM 4733 O O . ALA B 1 262 ? 19.641 -24.781 -28.891 1 90.56 262 ALA B O 1
ATOM 4734 N N . ASN B 1 263 ? 19.375 -23.891 -30.906 1 86.75 263 ASN B N 1
ATOM 4735 C CA . ASN B 1 263 ? 20.734 -23.344 -30.984 1 86.75 263 ASN B CA 1
ATOM 4736 C C . ASN B 1 263 ? 20.828 -22.016 -30.25 1 86.75 263 ASN B C 1
ATOM 4738 O O . ASN B 1 263 ? 19.906 -21.203 -30.281 1 86.75 263 ASN B O 1
ATOM 4742 N N . PRO B 1 264 ? 21.984 -21.75 -29.672 1 85.62 264 PRO B N 1
ATOM 4743 C CA . PRO B 1 264 ? 23.156 -22.609 -29.5 1 85.62 264 PRO B CA 1
ATOM 4744 C C . PRO B 1 264 ? 22.969 -23.688 -28.453 1 85.62 264 PRO B C 1
ATOM 4746 O O . PRO B 1 264 ? 22.453 -23.406 -27.359 1 85.62 264 PRO B O 1
ATOM 4749 N N . ILE B 1 265 ? 23.469 -24.797 -28.625 1 81.81 265 ILE B N 1
ATOM 4750 C CA . ILE B 1 265 ? 23.156 -26 -27.844 1 81.81 265 ILE B CA 1
ATOM 4751 C C . ILE B 1 265 ? 23.812 -25.906 -26.469 1 81.81 265 ILE B C 1
ATOM 4753 O O . ILE B 1 265 ? 23.25 -26.375 -25.469 1 81.81 265 ILE B O 1
ATOM 4757 N N . ASP B 1 266 ? 24.922 -25.25 -26.328 1 85.12 266 ASP B N 1
ATOM 4758 C CA . ASP B 1 266 ? 25.656 -25.234 -25.078 1 85.12 266 ASP B CA 1
ATOM 4759 C C . ASP B 1 266 ? 25.25 -24.031 -24.219 1 85.12 266 ASP B C 1
ATOM 4761 O O . ASP B 1 266 ? 25.797 -23.812 -23.141 1 85.12 266 ASP B O 1
ATOM 4765 N N . ALA B 1 267 ? 24.234 -23.391 -24.703 1 88.75 267 ALA B N 1
ATOM 4766 C CA . ALA B 1 267 ? 23.797 -22.188 -23.969 1 88.75 267 ALA B CA 1
ATOM 4767 C C . ALA B 1 267 ? 22.969 -22.562 -22.75 1 88.75 267 ALA B C 1
ATOM 4769 O O . ALA B 1 267 ? 22.344 -23.625 -22.719 1 88.75 267 ALA B O 1
ATOM 4770 N N . ASN B 1 268 ? 23.016 -21.781 -21.734 1 92.62 268 ASN B N 1
ATOM 4771 C CA . ASN B 1 268 ? 22.094 -21.891 -20.625 1 92.62 268 ASN B CA 1
ATOM 4772 C C . ASN B 1 268 ? 20.672 -21.531 -21.047 1 92.62 268 ASN B C 1
ATOM 4774 O O . ASN B 1 268 ? 20.469 -20.734 -21.953 1 92.62 268 ASN B O 1
ATOM 4778 N N . CYS B 1 269 ? 19.688 -22.172 -20.422 1 95.19 269 CYS B N 1
ATOM 4779 C CA . CYS B 1 269 ? 18.297 -22 -20.859 1 95.19 269 CYS B CA 1
ATOM 4780 C C . CYS B 1 269 ? 17.469 -21.328 -19.766 1 95.19 269 CYS B C 1
ATOM 4782 O O . CYS B 1 269 ? 17.562 -21.688 -18.594 1 95.19 269 CYS B O 1
ATOM 4784 N N . LEU B 1 270 ? 16.781 -20.328 -20.203 1 97.06 270 LEU B N 1
ATOM 4785 C CA . LEU B 1 270 ? 15.797 -19.641 -19.375 1 97.06 270 LEU B CA 1
ATOM 4786 C C . LEU B 1 270 ? 14.406 -19.703 -20 1 97.06 270 LEU B C 1
ATOM 4788 O O . LEU B 1 270 ? 14.234 -19.312 -21.156 1 97.06 270 LEU B O 1
ATOM 4792 N N . PHE B 1 271 ? 13.445 -20.25 -19.312 1 97.56 271 PHE B N 1
ATOM 4793 C CA . PHE B 1 271 ? 12.086 -20.359 -19.812 1 97.56 271 PHE B CA 1
ATOM 4794 C C . PHE B 1 271 ? 11.125 -19.547 -18.969 1 97.56 271 PHE B C 1
ATOM 4796 O O . PHE B 1 271 ? 10.945 -19.812 -17.781 1 97.56 271 PHE B O 1
ATOM 4803 N N . VAL B 1 272 ? 10.5 -18.5 -19.547 1 98 272 VAL B N 1
ATOM 4804 C CA . VAL B 1 272 ? 9.516 -17.656 -18.875 1 98 272 VAL B CA 1
ATOM 4805 C C . VAL B 1 272 ? 8.109 -18.062 -19.312 1 98 272 VAL B C 1
ATOM 4807 O O . VAL B 1 272 ? 7.797 -18.062 -20.5 1 98 272 VAL B O 1
ATOM 4810 N N . SER B 1 273 ? 7.305 -18.422 -18.359 1 97.5 273 SER B N 1
ATOM 4811 C CA . SER B 1 273 ? 5.918 -18.781 -18.656 1 97.5 273 SER B CA 1
ATOM 4812 C C . SER B 1 273 ? 4.969 -18.156 -17.641 1 97.5 273 SER B C 1
ATOM 4814 O O . SER B 1 273 ? 4.93 -18.578 -16.469 1 97.5 273 SER B O 1
ATOM 4816 N N . THR B 1 274 ? 4.121 -17.203 -18.078 1 96.12 274 THR B N 1
ATOM 4817 C CA . THR B 1 274 ? 3.227 -16.5 -17.172 1 96.12 274 THR B CA 1
ATOM 4818 C C . THR B 1 274 ? 2.059 -17.406 -16.766 1 96.12 274 THR B C 1
ATOM 4820 O O . THR B 1 274 ? 1.383 -17.141 -15.766 1 96.12 274 THR B O 1
ATOM 4823 N N . GLY B 1 275 ? 1.824 -18.5 -17.5 1 94.31 275 GLY B N 1
ATOM 4824 C CA . GLY B 1 275 ? 0.799 -19.469 -17.141 1 94.31 275 GLY B CA 1
ATOM 4825 C C . GLY B 1 275 ? 1.315 -20.594 -16.266 1 94.31 275 GLY B C 1
ATOM 4826 O O . GLY B 1 275 ? 0.578 -21.531 -15.945 1 94.31 275 GLY B O 1
ATOM 4827 N N . GLY B 1 276 ? 2.568 -20.516 -15.961 1 94.69 276 GLY B N 1
ATOM 4828 C CA . GLY B 1 276 ? 3.146 -21.531 -15.109 1 94.69 276 GLY B CA 1
ATOM 4829 C C . GLY B 1 276 ? 3.727 -22.703 -15.891 1 94.69 276 GLY B C 1
ATOM 4830 O O . GLY B 1 276 ? 3.977 -22.594 -17.094 1 94.69 276 GLY B O 1
ATOM 4831 N N . PHE B 1 277 ? 3.967 -23.797 -15.117 1 96.06 277 PHE B N 1
ATOM 4832 C CA . PHE B 1 277 ? 4.609 -24.984 -15.672 1 96.06 277 PHE B CA 1
ATOM 4833 C C . PHE B 1 277 ? 3.908 -26.25 -15.188 1 96.06 277 PHE B C 1
ATOM 4835 O O . PHE B 1 277 ? 3.457 -26.312 -14.039 1 96.06 277 PHE B O 1
ATOM 4842 N N . THR B 1 278 ? 3.809 -27.203 -16.094 1 94.19 278 THR B N 1
ATOM 4843 C CA . THR B 1 278 ? 3.348 -28.5 -15.633 1 94.19 278 THR B CA 1
ATOM 4844 C C . THR B 1 278 ? 4.398 -29.172 -14.75 1 94.19 278 THR B C 1
ATOM 4846 O O . THR B 1 278 ? 5.574 -28.797 -14.789 1 94.19 278 THR B O 1
ATOM 4849 N N . SER B 1 279 ? 3.904 -30.141 -13.938 1 92.06 279 SER B N 1
ATOM 4850 C CA . SER B 1 279 ? 4.836 -30.875 -13.086 1 92.06 279 SER B CA 1
ATOM 4851 C C . SER B 1 279 ? 5.922 -31.562 -13.906 1 92.06 279 SER B C 1
ATOM 4853 O O . SER B 1 279 ? 7.082 -31.609 -13.5 1 92.06 279 SER B O 1
ATOM 4855 N N . GLN B 1 280 ? 5.578 -32.062 -15.016 1 95.5 280 GLN B N 1
ATOM 4856 C CA . GLN B 1 280 ? 6.535 -32.719 -15.906 1 95.5 280 GLN B CA 1
ATOM 4857 C C . GLN B 1 280 ? 7.551 -31.719 -16.453 1 95.5 280 GLN B C 1
ATOM 4859 O O . GLN B 1 280 ? 8.734 -32.031 -16.562 1 95.5 280 GLN B O 1
ATOM 4864 N N . ALA B 1 281 ? 7.082 -30.594 -16.781 1 97.06 281 ALA B N 1
ATOM 4865 C CA . ALA B 1 281 ? 7.98 -29.547 -17.266 1 97.06 281 ALA B CA 1
ATOM 4866 C C . ALA B 1 281 ? 9.008 -29.172 -16.203 1 97.06 281 ALA B C 1
ATOM 4868 O O . ALA B 1 281 ? 10.188 -29 -16.5 1 97.06 281 ALA B O 1
ATOM 4869 N N . GLU B 1 282 ? 8.586 -29.031 -14.992 1 95.31 282 GLU B N 1
ATOM 4870 C CA . GLU B 1 282 ? 9.477 -28.703 -13.883 1 95.31 282 GLU B CA 1
ATOM 4871 C C . GLU B 1 282 ? 10.539 -29.781 -13.703 1 95.31 282 GLU B C 1
ATOM 4873 O O . GLU B 1 282 ? 11.711 -29.484 -13.438 1 95.31 282 GLU B O 1
ATOM 4878 N N . ALA B 1 283 ? 10.117 -30.969 -13.773 1 95.62 283 ALA B N 1
ATOM 4879 C CA . ALA B 1 283 ? 11.047 -32.094 -13.633 1 95.62 283 ALA B CA 1
ATOM 4880 C C . ALA B 1 283 ? 12.117 -32.062 -14.727 1 95.62 283 ALA B C 1
ATOM 4882 O O . ALA B 1 283 ? 13.305 -32.188 -14.438 1 95.62 283 ALA B O 1
ATOM 4883 N N . VAL B 1 284 ? 11.68 -31.906 -15.953 1 96.38 284 VAL B N 1
ATOM 4884 C CA . VAL B 1 284 ? 12.594 -31.844 -17.094 1 96.38 284 VAL B CA 1
ATOM 4885 C C . VAL B 1 284 ? 13.57 -30.672 -16.891 1 96.38 284 VAL B C 1
ATOM 4887 O O . VAL B 1 284 ? 14.773 -30.828 -17.141 1 96.38 284 VAL B O 1
ATOM 4890 N N . ALA B 1 285 ? 13.086 -29.594 -16.484 1 96.38 285 ALA B N 1
ATOM 4891 C CA . ALA B 1 285 ? 13.914 -28.406 -16.281 1 96.38 285 ALA B CA 1
ATOM 4892 C C . ALA B 1 285 ? 14.969 -28.641 -15.203 1 96.38 285 ALA B C 1
ATOM 4894 O O . ALA B 1 285 ? 16.141 -28.281 -15.367 1 96.38 285 ALA B O 1
ATOM 4895 N N . LYS B 1 286 ? 14.523 -29.219 -14.125 1 94.44 286 LYS B N 1
ATOM 4896 C CA . LYS B 1 286 ? 15.438 -29.5 -13.016 1 94.44 286 LYS B CA 1
ATOM 4897 C C . LYS B 1 286 ? 16.562 -30.438 -13.461 1 94.44 286 LYS B C 1
ATOM 4899 O O . LYS B 1 286 ? 17.734 -30.219 -13.117 1 94.44 286 LYS B O 1
ATOM 4904 N N . HIS B 1 287 ? 16.281 -31.375 -14.195 1 94.62 287 HIS B N 1
ATOM 4905 C CA . HIS B 1 287 ? 17.234 -32.375 -14.648 1 94.62 287 HIS B CA 1
ATOM 4906 C C . HIS B 1 287 ? 18.219 -31.797 -15.656 1 94.62 287 HIS B C 1
ATOM 4908 O O . HIS B 1 287 ? 19.328 -32.312 -15.82 1 94.62 287 HIS B O 1
ATOM 4914 N N . ASN B 1 288 ? 17.859 -30.797 -16.359 1 94.06 288 ASN B N 1
ATOM 4915 C CA . ASN B 1 288 ? 18.688 -30.266 -17.422 1 94.06 288 ASN B CA 1
ATOM 4916 C C . ASN B 1 288 ? 19.203 -28.859 -17.094 1 94.06 288 ASN B C 1
ATOM 4918 O O . ASN B 1 288 ? 19.656 -28.141 -17.984 1 94.06 288 ASN B O 1
ATOM 4922 N N . SER B 1 289 ? 18.984 -28.375 -15.891 1 91.75 289 SER B N 1
ATOM 4923 C CA . SER B 1 289 ? 19.453 -27.094 -15.383 1 91.75 289 SER B CA 1
ATOM 4924 C C . SER B 1 289 ? 18.859 -25.938 -16.156 1 91.75 289 SER B C 1
ATOM 4926 O O . SER B 1 289 ? 19.578 -25.016 -16.547 1 91.75 289 SER B O 1
ATOM 4928 N N . VAL B 1 290 ? 17.625 -26.078 -16.562 1 94.69 290 VAL B N 1
ATOM 4929 C CA . VAL B 1 290 ? 16.875 -24.984 -17.156 1 94.69 290 VAL B CA 1
ATOM 4930 C C . VAL B 1 290 ? 16.219 -24.156 -16.062 1 94.69 290 VAL B C 1
ATOM 4932 O O . VAL B 1 290 ? 15.562 -24.703 -15.172 1 94.69 290 VAL B O 1
ATOM 4935 N N . LYS B 1 291 ? 16.438 -22.891 -16.078 1 96.94 291 LYS B N 1
ATOM 4936 C CA . LYS B 1 291 ? 15.773 -22.016 -15.109 1 96.94 291 LYS B CA 1
ATOM 4937 C C . LYS B 1 291 ? 14.359 -21.656 -15.562 1 96.94 291 LYS B C 1
ATOM 4939 O O . LYS B 1 291 ? 14.156 -21.188 -16.688 1 96.94 291 LYS B O 1
ATOM 4944 N N . LEU B 1 292 ? 13.398 -21.938 -14.688 1 97.06 292 LEU B N 1
ATOM 4945 C CA . LEU B 1 292 ? 12 -21.625 -14.953 1 97.06 292 LEU B CA 1
ATOM 4946 C C . LEU B 1 292 ? 11.562 -20.391 -14.195 1 97.06 292 LEU B C 1
ATOM 4948 O O . LEU B 1 292 ? 11.859 -20.25 -13 1 97.06 292 LEU B O 1
ATOM 4952 N N . ILE B 1 293 ? 10.891 -19.438 -14.883 1 97.19 293 ILE B N 1
ATOM 4953 C CA . ILE B 1 293 ? 10.391 -18.219 -14.266 1 97.19 293 ILE B CA 1
ATOM 4954 C C . ILE B 1 293 ? 8.891 -18.078 -14.555 1 97.19 293 ILE B C 1
ATOM 4956 O O . ILE B 1 293 ? 8.484 -17.953 -15.711 1 97.19 293 ILE B O 1
ATOM 4960 N N . ASP B 1 294 ? 8.062 -18.094 -13.508 1 95.62 294 ASP B N 1
ATOM 4961 C CA . ASP B 1 294 ? 6.637 -17.844 -13.672 1 95.62 294 ASP B CA 1
ATOM 4962 C C . ASP B 1 294 ? 6.305 -16.375 -13.484 1 95.62 294 ASP B C 1
ATOM 4964 O O . ASP B 1 294 ? 7.203 -15.539 -13.359 1 95.62 294 ASP B O 1
ATOM 4968 N N . LEU B 1 295 ? 5.051 -16.062 -13.5 1 96.25 295 LEU B N 1
ATOM 4969 C CA . LEU B 1 295 ? 4.621 -14.664 -13.453 1 96.25 295 LEU B CA 1
ATOM 4970 C C . LEU B 1 295 ? 5.066 -14 -12.156 1 96.25 295 LEU B C 1
ATOM 4972 O O . LEU B 1 295 ? 5.586 -12.883 -12.172 1 96.25 295 LEU B O 1
ATOM 4976 N N . GLU B 1 296 ? 4.836 -14.648 -11.039 1 94.56 296 GLU B N 1
ATOM 4977 C CA . GLU B 1 296 ? 5.203 -14.102 -9.734 1 94.56 296 GLU B CA 1
ATOM 4978 C C . GLU B 1 296 ? 6.699 -13.82 -9.656 1 94.56 296 GLU B C 1
ATOM 4980 O O . GLU B 1 296 ? 7.109 -12.734 -9.25 1 94.56 296 GLU B O 1
ATOM 4985 N N . GLU B 1 297 ? 7.469 -14.758 -10.031 1 95.31 297 GLU B N 1
ATOM 4986 C CA . GLU B 1 297 ? 8.922 -14.594 -10 1 95.31 297 GLU B CA 1
ATOM 4987 C C . GLU B 1 297 ? 9.375 -13.5 -10.953 1 95.31 297 GLU B C 1
ATOM 4989 O O . GLU B 1 297 ? 10.289 -12.734 -10.641 1 95.31 297 GLU B O 1
ATOM 4994 N N . LEU B 1 298 ? 8.781 -13.508 -12.125 1 97.5 298 LEU B N 1
ATOM 4995 C CA . LEU B 1 298 ? 9.117 -12.461 -13.094 1 97.5 298 LEU B CA 1
ATOM 4996 C C . LEU B 1 298 ? 8.891 -11.078 -12.5 1 97.5 298 LEU B C 1
ATOM 4998 O O . LEU B 1 298 ? 9.766 -10.211 -12.586 1 97.5 298 LEU B O 1
ATOM 5002 N N . VAL B 1 299 ? 7.766 -10.875 -11.852 1 97.06 299 VAL B N 1
ATOM 5003 C CA . VAL B 1 299 ? 7.41 -9.586 -11.273 1 97.06 299 VAL B CA 1
ATOM 5004 C C . VAL B 1 299 ? 8.383 -9.242 -10.148 1 97.06 299 VAL B C 1
ATOM 5006 O O . VAL B 1 299 ? 8.828 -8.094 -10.031 1 97.06 299 VAL B O 1
ATOM 5009 N N . ASN B 1 300 ? 8.75 -10.227 -9.375 1 96.06 300 ASN B N 1
ATOM 5010 C CA . ASN B 1 300 ? 9.727 -10 -8.32 1 96.06 300 ASN B CA 1
ATOM 5011 C C . ASN B 1 300 ? 11.062 -9.531 -8.891 1 96.06 300 ASN B C 1
ATOM 5013 O O . ASN B 1 300 ? 11.688 -8.617 -8.344 1 96.06 300 ASN B O 1
ATOM 5017 N N . LEU B 1 301 ? 11.469 -10.125 -9.938 1 97.62 301 LEU B N 1
ATOM 5018 C CA . LEU B 1 301 ? 12.719 -9.75 -10.594 1 97.62 301 LEU B CA 1
ATOM 5019 C C . LEU B 1 301 ? 12.625 -8.344 -11.18 1 97.62 301 LEU B C 1
ATOM 5021 O O . LEU B 1 301 ? 13.555 -7.551 -11.039 1 97.62 301 LEU B O 1
ATOM 5025 N N . ILE B 1 302 ? 11.508 -8.086 -11.789 1 97.62 302 ILE B N 1
ATOM 5026 C CA . ILE B 1 302 ? 11.305 -6.781 -12.406 1 97.62 302 ILE B CA 1
ATOM 5027 C C . ILE B 1 302 ? 11.367 -5.691 -11.336 1 97.62 302 ILE B C 1
ATOM 5029 O O . ILE B 1 302 ? 12.062 -4.684 -11.508 1 97.62 302 ILE B O 1
ATOM 5033 N N . VAL B 1 303 ? 10.68 -5.895 -10.273 1 96.75 303 VAL B N 1
ATOM 5034 C CA . VAL B 1 303 ? 10.641 -4.914 -9.188 1 96.75 303 VAL B CA 1
ATOM 5035 C C . VAL B 1 303 ? 12.047 -4.711 -8.625 1 96.75 303 VAL B C 1
ATOM 5037 O O . VAL B 1 303 ? 12.445 -3.582 -8.344 1 96.75 303 VAL B O 1
ATOM 5040 N N . HIS B 1 304 ? 12.773 -5.773 -8.539 1 95.81 304 HIS B N 1
ATOM 5041 C CA . HIS B 1 304 ? 14.125 -5.723 -8 1 95.81 304 HIS B CA 1
ATOM 5042 C C . HIS B 1 304 ? 15.055 -4.914 -8.906 1 95.81 304 HIS B C 1
ATOM 5044 O O . HIS B 1 304 ? 15.898 -4.156 -8.43 1 95.81 304 HIS B O 1
ATOM 5050 N N . TRP B 1 305 ? 14.867 -4.984 -10.203 1 96.94 305 TRP B N 1
ATOM 5051 C CA . TRP B 1 305 ? 15.805 -4.395 -11.156 1 96.94 305 TRP B CA 1
ATOM 5052 C C . TRP B 1 305 ? 15.188 -3.176 -11.836 1 96.94 305 TRP B C 1
ATOM 5054 O O . TRP B 1 305 ? 15.766 -2.625 -12.773 1 96.94 305 TRP B O 1
ATOM 5064 N N . TYR B 1 306 ? 14.062 -2.729 -11.414 1 97.5 306 TYR B N 1
ATOM 5065 C CA . TYR B 1 306 ? 13.25 -1.762 -12.141 1 97.5 306 TYR B CA 1
ATOM 5066 C C . TYR B 1 306 ? 14.047 -0.501 -12.453 1 97.5 306 TYR B C 1
ATOM 5068 O O . TYR B 1 306 ? 14.031 -0.005 -13.578 1 97.5 306 TYR B O 1
ATOM 5076 N N . GLU B 1 307 ? 14.797 0.027 -11.539 1 95.12 307 GLU B N 1
ATOM 5077 C CA . GLU B 1 307 ? 15.523 1.285 -11.695 1 95.12 307 GLU B CA 1
ATOM 5078 C C . GLU B 1 307 ? 16.625 1.16 -12.742 1 95.12 307 GLU B C 1
ATOM 5080 O O . GLU B 1 307 ? 17 2.148 -13.375 1 95.12 307 GLU B O 1
ATOM 5085 N N . ASN B 1 308 ? 17.109 -0.053 -12.938 1 96.75 308 ASN B N 1
ATOM 5086 C CA . ASN B 1 308 ? 18.188 -0.292 -13.883 1 96.75 308 ASN B CA 1
ATOM 5087 C C . ASN B 1 308 ? 17.656 -0.647 -15.273 1 96.75 308 ASN B C 1
ATOM 5089 O O . ASN B 1 308 ? 18.422 -0.754 -16.234 1 96.75 308 ASN B O 1
ATOM 5093 N N . MET B 1 309 ? 16.359 -0.817 -15.367 1 97.62 309 MET B N 1
ATOM 5094 C CA . MET B 1 309 ? 15.773 -1.204 -16.656 1 97.62 309 MET B CA 1
ATOM 5095 C C . MET B 1 309 ? 15.773 -0.029 -17.625 1 97.62 309 MET B C 1
ATOM 5097 O O . MET B 1 309 ? 15.602 1.12 -17.219 1 97.62 309 MET B O 1
ATOM 5101 N N . PRO B 1 310 ? 16.016 -0.338 -18.922 1 97.81 310 PRO B N 1
ATOM 5102 C CA . PRO B 1 310 ? 15.969 0.733 -19.922 1 97.81 310 PRO B CA 1
ATOM 5103 C C . PRO B 1 310 ? 14.602 1.413 -20 1 97.81 310 PRO B C 1
ATOM 5105 O O . PRO B 1 310 ? 13.586 0.804 -19.656 1 97.81 310 PRO B O 1
ATOM 5108 N N . ASN B 1 311 ? 14.602 2.619 -20.484 1 97.12 311 ASN B N 1
ATOM 5109 C CA . ASN B 1 311 ? 13.398 3.445 -20.531 1 97.12 311 ASN B CA 1
ATOM 5110 C C . ASN B 1 311 ? 12.297 2.783 -21.344 1 97.12 311 ASN B C 1
ATOM 5112 O O . ASN B 1 311 ? 11.117 2.863 -20.984 1 97.12 311 ASN B O 1
ATOM 5116 N N . ASP B 1 312 ? 12.633 2.189 -22.422 1 96.56 312 ASP B N 1
ATOM 5117 C CA . ASP B 1 312 ? 11.633 1.576 -23.281 1 96.56 312 ASP B CA 1
ATOM 5118 C C . ASP B 1 312 ? 10.93 0.418 -22.578 1 96.56 312 ASP B C 1
ATOM 5120 O O . ASP B 1 312 ? 9.727 0.218 -22.75 1 96.56 312 ASP B O 1
ATOM 5124 N N . ALA B 1 313 ? 11.688 -0.368 -21.828 1 97 313 ALA B N 1
ATOM 5125 C CA . ALA B 1 313 ? 11.086 -1.454 -21.062 1 97 313 ALA B CA 1
ATOM 5126 C C . ALA B 1 313 ? 10.195 -0.91 -19.938 1 97 313 ALA B C 1
ATOM 5128 O O . ALA B 1 313 ? 9.102 -1.42 -19.719 1 97 313 ALA B O 1
ATOM 5129 N N . ARG B 1 314 ? 10.641 0.146 -19.25 1 97.44 314 ARG B N 1
ATOM 5130 C CA . ARG B 1 314 ? 9.852 0.755 -18.188 1 97.44 314 ARG B CA 1
ATOM 5131 C C . ARG B 1 314 ? 8.562 1.355 -18.734 1 97.44 314 ARG B C 1
ATOM 5133 O O . ARG B 1 314 ? 7.539 1.367 -18.047 1 97.44 314 ARG B O 1
ATOM 5140 N N . ALA B 1 315 ? 8.609 1.813 -19.969 1 96.94 315 ALA B N 1
ATOM 5141 C CA . ALA B 1 315 ? 7.422 2.385 -20.609 1 96.94 315 ALA B CA 1
ATOM 5142 C C . ALA B 1 315 ? 6.328 1.333 -20.781 1 96.94 315 ALA B C 1
ATOM 5144 O O . ALA B 1 315 ? 5.141 1.663 -20.797 1 96.94 315 ALA B O 1
ATOM 5145 N N . LEU B 1 316 ? 6.688 0.029 -20.875 1 96.88 316 LEU B N 1
ATOM 5146 C CA . LEU B 1 316 ? 5.727 -1.063 -20.984 1 96.88 316 LEU B CA 1
ATOM 5147 C C . LEU B 1 316 ? 5.016 -1.302 -19.656 1 96.88 316 LEU B C 1
ATOM 5149 O O . LEU B 1 316 ? 3.902 -1.834 -19.625 1 96.88 316 LEU B O 1
ATOM 5153 N N . LEU B 1 317 ? 5.688 -0.924 -18.594 1 97.38 317 LEU B N 1
ATOM 5154 C CA . LEU B 1 317 ? 5.199 -1.154 -17.234 1 97.38 317 LEU B CA 1
ATOM 5155 C C . LEU B 1 317 ? 5.547 0.022 -16.328 1 97.38 317 LEU B C 1
ATOM 5157 O O . LEU B 1 317 ? 6.395 -0.101 -15.445 1 97.38 317 LEU B O 1
ATOM 5161 N N . PRO B 1 318 ? 4.902 1.144 -16.5 1 96.5 318 PRO B N 1
ATOM 5162 C CA . PRO B 1 318 ? 5.211 2.309 -15.672 1 96.5 318 PRO B CA 1
ATOM 5163 C C . PRO B 1 318 ? 4.883 2.086 -14.195 1 96.5 318 PRO B C 1
ATOM 5165 O O . PRO B 1 318 ? 3.732 1.793 -13.859 1 96.5 318 PRO B O 1
ATOM 5168 N N . LEU B 1 319 ? 5.805 2.158 -13.367 1 96.88 319 LEU B N 1
ATOM 5169 C CA . LEU B 1 319 ? 5.652 1.979 -11.93 1 96.88 319 LEU B CA 1
ATOM 5170 C C . LEU B 1 319 ? 6.109 3.225 -11.18 1 96.88 319 LEU B C 1
ATOM 5172 O O . LEU B 1 319 ? 6.906 4.008 -11.688 1 96.88 319 LEU B O 1
ATOM 5176 N N . GLN B 1 320 ? 5.551 3.42 -10.055 1 94.31 320 GLN B N 1
ATOM 5177 C CA . GLN B 1 320 ? 5.984 4.465 -9.133 1 94.31 320 GLN B CA 1
ATOM 5178 C C . GLN B 1 320 ? 6.59 3.865 -7.867 1 94.31 320 GLN B C 1
ATOM 5180 O O . GLN B 1 320 ? 6.055 2.902 -7.316 1 94.31 320 GLN B O 1
ATOM 5185 N N . LYS B 1 321 ? 7.688 4.461 -7.516 1 94.5 321 LYS B N 1
ATOM 5186 C CA . LYS B 1 321 ? 8.414 4.016 -6.332 1 94.5 321 LYS B CA 1
ATOM 5187 C C . LYS B 1 321 ? 7.766 4.543 -5.055 1 94.5 321 LYS B C 1
ATOM 5189 O O . LYS B 1 321 ? 7.34 5.695 -5 1 94.5 321 LYS B O 1
ATOM 5194 N N . MET B 1 322 ? 7.711 3.766 -4.039 1 93.94 322 MET B N 1
ATOM 5195 C CA . MET B 1 322 ? 7.262 4.195 -2.719 1 93.94 322 MET B CA 1
ATOM 5196 C C . MET B 1 322 ? 7.938 3.375 -1.623 1 93.94 322 MET B C 1
ATOM 5198 O O . MET B 1 322 ? 8.688 2.441 -1.914 1 93.94 322 MET B O 1
ATOM 5202 N N . TYR B 1 323 ? 7.703 3.824 -0.392 1 96.44 323 TYR B N 1
ATOM 5203 C CA . TYR B 1 323 ? 8.32 3.164 0.751 1 96.44 323 TYR B CA 1
ATOM 5204 C C . TYR B 1 323 ? 7.285 2.828 1.816 1 96.44 323 TYR B C 1
ATOM 5206 O O . TYR B 1 323 ? 6.262 3.508 1.931 1 96.44 323 TYR B O 1
ATOM 5214 N N . VAL B 1 324 ? 7.52 1.776 2.539 1 95.5 324 VAL B N 1
ATOM 5215 C CA . VAL B 1 324 ? 6.809 1.446 3.77 1 95.5 324 VAL B CA 1
ATOM 5216 C C . VAL B 1 324 ? 7.812 1.134 4.879 1 95.5 324 VAL B C 1
ATOM 5218 O O . VAL B 1 324 ? 8.961 0.789 4.602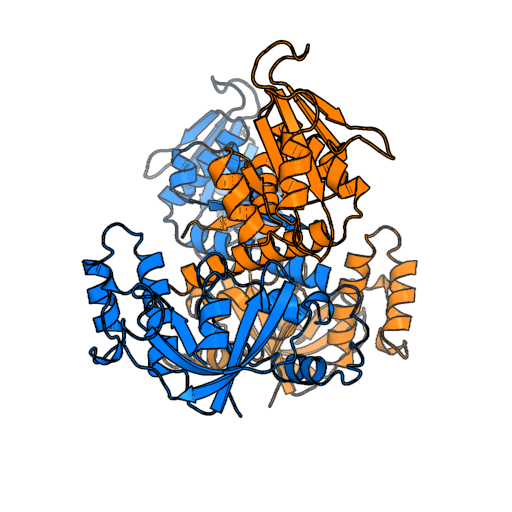 1 95.5 324 VAL B O 1
ATOM 5221 N N . PRO B 1 325 ? 7.418 1.324 6.145 1 93.62 325 PRO B N 1
ATOM 5222 C CA . PRO B 1 325 ? 8.336 0.953 7.227 1 93.62 325 PRO B CA 1
ATOM 5223 C C . PRO B 1 325 ? 8.734 -0.521 7.18 1 93.62 325 PRO B C 1
ATOM 5225 O O . PRO B 1 325 ? 7.914 -1.377 6.84 1 93.62 325 PRO B O 1
ATOM 5228 N N . GLU B 1 326 ? 10.016 -0.725 7.438 1 87 326 GLU B N 1
ATOM 5229 C CA . GLU B 1 326 ? 10.477 -2.109 7.527 1 87 326 GLU B CA 1
ATOM 5230 C C . GLU B 1 326 ? 9.891 -2.803 8.758 1 87 326 GLU B C 1
ATOM 5232 O O . GLU B 1 326 ? 9.742 -2.188 9.812 1 87 326 GLU B O 1
ATOM 5237 N N . SER B 1 327 ? 9.242 -4.055 8.594 1 67.44 327 SER B N 1
ATOM 5238 C CA . SER B 1 327 ? 8.719 -4.852 9.703 1 67.44 327 SER B CA 1
ATOM 5239 C C . SER B 1 327 ? 9.82 -5.207 10.695 1 67.44 327 SER B C 1
ATOM 5241 O O . SER B 1 327 ? 10.984 -5.328 10.32 1 67.44 327 SER B O 1
#

Sequence (654 aa):
MSKWWMIRAGDRNELIPLWLEKGIASIGWARLGDPKNFQSKEQLQRKADEVFAESKPKSRTSWVNQVWRFAHEIKKGDRVITYSKEKREYIVGTVTEEHRYDPSIGHPYYPNIIRVKWENATVPRDSLSDGAKNSLGSTLTVFRVDEWGDEIEQRLHSEPFSKPQHEEGETEEIVEDLVGKALMMIQDKVDKLDPWQMQDLVAGLLRAMGYNVQVSPKGPDGGVDVLAYKDAFGFEKPIIKVQVKHRKSAASAPEIQQLLGANPIDANCLFVSTGGFTSQAEAVAKHNSVKLIDLEELVNLIVHWYENMPNDARALLPLQKMYVPESMSKWWMIRAGDRNELIPLWLEKGIASIGWARLGDPKNFQSKEQLQRKADEVFAESKPKSRTSWVNQVWRFAHEIKKGDRVITYSKEKREYIVGTVTEEHRYDPSIGHPYYPNIIRVKWENATVPRDSLSDGAKNSLGSTLTVFRVDEWGDEIEQRLHSEPFSKPQHEEGETEEIVEDLVGKALMMIQDKVDKLDPWQMQDLVAGLLRAMGYNVQVSPKGPDGGVDVLAYKDAFGFEKPIIKVQVKHRKSAASAPEIQQLLGANPIDANCLFVSTGGFTSQAEAVAKHNSVKLIDLEELVNLIVHWYENMPNDARALLPLQKMYVPES